Protein 6K3D (pdb70)

Solvent-accessible surface area: 15824 Å² total; per-residue (Å²): 58,46,35,22,60,77,17,108,122,9,90,95,1,41,0,29,72,72,0,1,60,2,117,65,50,79,25,0,0,0,23,4,109,102,52,43,132,4,81,7,37,0,52,1,108,20,136,30,53,1,0,2,2,2,0,12,2,56,10,62,40,93,14,0,0,0,8,40,48,36,10,66,61,43,84,58,36,109,1,58,15,66,0,80,7,29,2,4,0,0,0,2,0,0,0,3,64,34,53,0,0,77,5,6,4,78,15,1,24,4,3,0,1,3,43,40,96,58,9,66,39,49,10,139,37,24,86,10,4,0,0,0,13,0,7,2,28,54,27,101,87,53,56,55,39,35,79,35,70,96,89,33,55,5,25,4,1,43,2,55,26,15,13,0,28,59,54,95,118,2,62,0,155,12,41,4,13,2,10,5,0,9,0,0,1,0,1,1,9,0,7,0,26,0,6,0,19,71,113,148,42,119,51,18,64,0,67,0,0,1,1,0,7,0,10,2,51,162,24,30,117,10,154,16,6,11,1,0,2,2,9,2,0,2,0,4,2,100,3,39,107,27,46,17,24,0,36,0,22,84,17,82,35,30,60,81,18,94,97,132,34,85,12,17,34,86,28,61,4,1,28,0,63,7,145,30,183,26,110,72,6,114,4,149,77,18,110,36,78,25,68,151,58,40,183,46,104,94,91,58,133,0,20,0,24,34,58,58,121,38,6,1,0,58,50,56,93,10,53,72,111,64,42,86,88,89,22,11,56,3,82,20,27,0,27,0,42,0,25,1,53,162,68,0,9,9,0,4,0,0,2,1,7,8,37,0,35,2,42,42,13,80,104,26,24,183,40,0,55,115,50,28,72,41,131,108,20,50,13,8,8,3,52,4,8,2,1,0,0,7,0,1,7,17,0,14,0,44,0,3,0,57,2,37,73,176,18,168,56,26,9,0,0,0,0,0,1,1,0,0,0,3,22,32,4,0,2,0,0,0,1,0,104

Nearest PDB structures (foldseek):
  6k3d-assembly1_A  TM=1.002E+00  e=8.160E-89  Pyrobaculum aerophilum str. IM2
  3aw5-assembly1_A  TM=1.002E+00  e=5.061E-84  Pyrobaculum aerophilum str. IM2
  8p4g-assembly1_A  TM=9.966E-01  e=1.471E-82  Pyrobaculum aerophilum str. IM2
  8p4g-assembly1_B  TM=9.942E-01  e=6.631E-81  Pyrobaculum aerophilum str. IM2
  5b7m-assembly3_C  TM=8.479E-01  e=6.848E-34  Escherichia coli K-12

Radius of gyration: 20.17 Å; Cα contacts (8 Å, |Δi|>4): 1245; chains: 1; bounding box: 46×54×49 Å

InterPro domains:
  IPR002355 Multicopper oxidase, copper-binding site [PS00080] (459-470)
  IPR008972 Cupredoxin [G3DSA:2.60.40.420] (30-154)
  IPR008972 Cupredoxin [G3DSA:2.60.40.420] (155-332)
  IPR008972 Cupredoxin [G3DSA:2.60.40.420] (333-477)
  IPR008972 Cupredoxin [SSF49503] (55-157)
  IPR008972 Cupredoxin [SSF49503] (160-280)
  IPR008972 Cupredoxin [SSF49503] (325-476)
  IPR011706 Multicopper oxidase, C-terminal [PF07731] (340-476)
  IPR011707 Multicopper oxidase-like, N-terminal [PF07732] (62-156)
  IPR045087 Multicopper oxidase [PTHR48267] (88-474)

Organism: Pyrobaculum aerophilum (strain ATCC 51768 / DSM 7523 / JCM 9630 / CIP 104966 / NBRC 100827 / IM2) (NCBI:txid178306)

Sequence (433 aa):
APVPPLIKEATYIEATASGYMAEGVLNPTIILRRGQRVDMTLKNKLTEPTIVHWHGFDVNWHNDAHPSFAITPGESYNYSFDVVNRAGTYLYHPHPHGLTAKQFYMGQLGLVIVEDSGSDLGFKYGVNDLPLVISDRRFIGGAPVYNPTPMEMIAGFLGNAVLVNGVKDAVFKLSGGSYRLRLVNGSNARLYMLSIVKKNGDVVPMRLIAVDQGFLARPIEVRALFLAPAERAEVVVELGEGVYLLKNTPIDPMHLEMGALPEGSEYTIATFLVEGKGEAVPVEALSDPPPEPPKPTRTRRFALSLSGMQWTINGMFWNASNPLFEHVSVEGVELWEIVNDKASMPHPMHLHGFPMWIIERKDSPRQVAELAVDNRGRLPTDLGLKDTVLIWPGETVKIVVNFDAKKRGQLFPFHCHNLEHEDGGMMINIAVK

Structure (mmCIF, N/CA/C/O backbone):
data_6K3D
#
_entry.id   6K3D
#
_cell.length_a   102.948
_cell.length_b   102.948
_cell.length_c   118.700
_cell.angle_alpha   90.000
_cell.angle_beta   90.000
_cell.angle_gamma   90.000
#
_symmetry.space_group_name_H-M   'I 41'
#
loop_
_entity.id
_entity.type
_entity.pdbx_description
1 polymer 'Multicopper oxidase'
2 non-polymer 'COPPER (II) ION'
3 non-polymer 'CU-O-CU LINKAGE'
4 water water
#
loop_
_atom_site.group_PDB
_atom_site.id
_atom_site.type_symbol
_atom_site.label_atom_id
_atom_site.label_alt_id
_atom_site.label_comp_id
_atom_site.label_asym_id
_atom_site.label_entity_id
_atom_site.label_seq_id
_atom_site.pdbx_PDB_ins_code
_atom_site.Cartn_x
_atom_site.Cartn_y
_atom_site.Cartn_z
_atom_site.occupancy
_atom_site.B_iso_or_equiv
_atom_site.auth_seq_id
_atom_site.auth_comp_id
_atom_site.auth_asym_id
_atom_site.auth_atom_id
_atom_site.pdbx_PDB_model_num
ATOM 1 N N . ALA A 1 11 ? 21.159 21.488 23.379 1.00 58.66 40 ALA A N 1
ATOM 2 C CA . ALA A 1 11 ? 21.591 20.106 23.119 1.00 61.79 40 ALA A CA 1
ATOM 3 C C . ALA A 1 11 ? 22.551 19.551 24.190 1.00 54.33 40 ALA A C 1
ATOM 4 O O . ALA A 1 11 ? 23.736 19.338 23.910 1.00 53.98 40 ALA A O 1
ATOM 6 N N . PRO A 1 12 ? 22.032 19.288 25.412 1.00 49.66 41 PRO A N 1
ATOM 7 C CA . PRO A 1 12 ? 22.898 18.915 26.541 1.00 51.10 41 PRO A CA 1
ATOM 8 C C . PRO A 1 12 ? 23.301 17.446 26.499 1.00 46.85 41 PRO A C 1
ATOM 9 O O . PRO A 1 12 ? 22.467 16.547 26.649 1.00 48.22 41 PRO A O 1
ATOM 13 N N . VAL A 1 13 ? 24.590 17.200 26.283 1.00 45.59 42 VAL A N 1
ATOM 14 C CA . VAL A 1 13 ? 25.138 15.844 26.266 1.00 41.93 42 VAL A CA 1
ATOM 15 C C . VAL A 1 13 ? 26.412 15.847 27.101 1.00 41.51 42 VAL A C 1
ATOM 16 O O . VAL A 1 13 ? 26.967 16.917 27.403 1.00 40.57 42 VAL A O 1
ATOM 20 N N . PRO A 1 14 ? 26.890 14.672 27.514 1.00 38.50 43 PRO A N 1
ATOM 21 C CA . PRO A 1 14 ? 28.109 14.634 28.315 1.00 40.17 43 PRO A CA 1
ATOM 22 C C . PRO A 1 14 ? 29.284 15.173 27.541 1.00 39.48 43 PRO A C 1
ATOM 23 O O . PRO A 1 14 ? 29.354 15.053 26.300 1.00 39.49 43 PRO A O 1
ATOM 27 N N . PRO A 1 15 ? 30.251 15.782 28.222 1.00 39.60 44 PRO A N 1
ATOM 28 C CA . PRO A 1 15 ? 31.480 16.215 27.553 1.00 43.02 44 PRO A CA 1
ATOM 29 C C . PRO A 1 15 ? 32.365 15.028 27.201 1.00 44.07 44 PRO A C 1
ATOM 30 O O . PRO A 1 15 ? 32.318 13.967 27.829 1.00 40.09 44 PRO A O 1
ATOM 34 N N . LEU A 1 16 ? 33.186 15.227 26.185 1.00 43.74 45 LEU A N 1
ATOM 35 C CA . LEU A 1 16 ? 34.041 14.178 25.675 1.00 44.82 45 LEU A CA 1
ATOM 36 C C . LEU A 1 16 ? 35.490 14.245 26.088 1.00 50.12 45 LEU A C 1
ATOM 37 O O . LEU A 1 16 ? 36.072 15.317 26.190 1.00 50.98 45 LEU A O 1
ATOM 42 N N . ILE A 1 17 ? 36.056 13.082 26.370 1.00 51.01 46 ILE A N 1
ATOM 43 C CA . ILE A 1 17 ? 37.500 12.991 26.597 1.00 58.03 46 ILE A CA 1
ATOM 44 C C . ILE A 1 17 ? 38.040 11.743 25.900 1.00 66.56 46 ILE A C 1
ATOM 45 O O . ILE A 1 17 ? 37.359 10.712 25.822 1.00 55.45 46 ILE A O 1
ATOM 50 N N . LYS A 1 18 ? 39.272 11.842 25.392 1.00 72.51 47 LYS A N 1
ATOM 51 C CA . LYS A 1 18 ? 39.968 10.721 24.761 1.00 71.56 47 LYS A CA 1
ATOM 52 C C . LYS A 1 18 ? 40.931 10.059 25.741 1.00 77.59 47 LYS A C 1
ATOM 53 O O . LYS A 1 18 ? 40.854 8.849 25.989 1.00 75.41 47 LYS A O 1
ATOM 59 N N . GLU A 1 19 ? 41.665 10.899 26.405 1.00 80.52 48 GLU A N 1
ATOM 60 C CA . GLU A 1 19 ? 42.606 10.376 27.299 1.00 79.34 48 GLU A CA 1
ATOM 61 C C . GLU A 1 19 ? 42.028 10.123 28.642 1.00 71.87 48 GLU A C 1
ATOM 62 O O . GLU A 1 19 ? 42.041 10.969 29.501 1.00 71.79 48 GLU A O 1
ATOM 68 N N . ALA A 1 20 ? 41.470 8.945 28.799 1.00 66.98 49 ALA A N 1
ATOM 69 C CA . ALA A 1 20 ? 41.006 8.508 30.112 1.00 60.17 49 ALA A CA 1
ATOM 70 C C . ALA A 1 20 ? 42.205 7.839 30.761 1.00 57.30 49 ALA A C 1
ATOM 71 O O . ALA A 1 20 ? 42.463 6.651 30.571 1.00 56.31 49 ALA A O 1
ATOM 73 N N . THR A 1 21 ? 42.980 8.639 31.491 1.00 50.59 50 THR A N 1
ATOM 74 C CA . THR A 1 21 ? 44.167 8.169 32.186 1.00 47.24 50 THR A CA 1
ATOM 75 C C . THR A 1 21 ? 43.962 8.059 33.685 1.00 44.04 50 THR A C 1
ATOM 76 O O . THR A 1 21 ? 44.558 7.189 34.328 1.00 38.62 50 THR A O 1
ATOM 80 N N . TYR A 1 22 ? 43.101 8.903 34.242 1.00 42.98 51 TYR A N 1
ATOM 81 C CA . TYR A 1 22 ? 42.889 8.974 35.676 1.00 43.00 51 TYR A CA 1
ATOM 82 C C . TYR A 1 22 ? 41.438 9.368 35.894 1.00 42.69 51 TYR A C 1
ATOM 83 O O . TYR A 1 22 ? 40.961 10.333 35.289 1.00 40.75 51 TYR A O 1
ATOM 92 N N . ILE A 1 23 ? 40.762 8.594 36.722 1.00 42.62 52 ILE A N 1
ATOM 93 C CA . ILE A 1 23 ? 39.361 8.766 37.036 1.00 40.73 52 ILE A CA 1
ATOM 94 C C . ILE A 1 23 ? 39.154 8.686 38.505 1.00 37.64 52 ILE A C 1
ATOM 95 O O . ILE A 1 23 ? 39.682 7.825 39.103 1.00 39.60 52 ILE A O 1
ATOM 100 N N . GLU A 1 24 ? 38.358 9.575 39.071 1.00 40.86 53 GLU A N 1
ATOM 101 C CA . GLU A 1 24 ? 38.051 9.528 40.492 1.00 40.11 53 GLU A CA 1
ATOM 102 C C . GLU A 1 24 ? 36.589 9.156 40.676 1.00 37.36 53 GLU A C 1
ATOM 103 O O . GLU A 1 24 ? 35.710 9.773 40.076 1.00 35.26 53 GLU A O 1
ATOM 109 N N . ALA A 1 25 ? 36.339 8.155 41.509 1.00 34.66 54 ALA A N 1
ATOM 110 C CA . ALA A 1 25 ? 34.976 7.812 41.891 1.00 34.79 54 ALA A CA 1
ATOM 111 C C . ALA A 1 25 ? 34.549 8.750 43.011 1.00 36.61 54 ALA A C 1
ATOM 112 O O . ALA A 1 25 ? 35.091 8.686 44.117 1.00 36.16 54 ALA A O 1
ATOM 114 N N . THR A 1 26 ? 33.586 9.623 42.724 1.00 35.45 55 THR A N 1
ATOM 115 C CA . THR A 1 26 ? 32.987 10.506 43.713 1.00 37.57 55 THR A CA 1
ATOM 116 C C . THR A 1 26 ? 31.477 10.282 43.747 1.00 39.63 55 THR A C 1
ATOM 117 O O . THR A 1 26 ? 30.877 9.781 42.787 1.00 36.73 55 THR A O 1
ATOM 121 N N . ALA A 1 27 ? 30.875 10.650 44.885 1.00 38.59 56 ALA A N 1
ATOM 122 C CA . ALA A 1 27 ? 29.447 10.416 45.106 1.00 38.88 56 ALA A CA 1
ATOM 123 C C . ALA A 1 27 ? 28.599 10.982 43.979 1.00 37.99 56 ALA A C 1
ATOM 124 O O . ALA A 1 27 ? 27.597 10.375 43.583 1.00 38.78 56 ALA A O 1
ATOM 126 N N . SER A 1 28 ? 28.985 12.145 43.444 1.00 37.34 57 SER A N 1
ATOM 127 C CA . SER A 1 28 ? 28.244 12.783 42.364 1.00 36.07 57 SER A CA 1
ATOM 128 C C . SER A 1 28 ? 28.508 12.161 41.005 1.00 34.16 57 SER A C 1
ATOM 129 O O . SER A 1 28 ? 27.828 12.521 40.040 1.00 36.85 57 SER A O 1
ATOM 132 N N . GLY A 1 29 ? 29.487 11.267 40.890 1.00 33.57 58 GLY A N 1
ATOM 133 C CA . GLY A 1 29 ? 29.855 10.785 39.577 1.00 33.14 58 GLY A CA 1
ATOM 134 C C . GLY A 1 29 ? 31.350 10.631 39.401 1.00 34.23 58 GLY A C 1
ATOM 135 O O . GLY A 1 29 ? 32.124 10.870 40.335 1.00 33.08 58 GLY A O 1
ATOM 136 N N . TYR A 1 30 ? 31.762 10.206 38.206 1.00 34.27 59 TYR A N 1
ATOM 137 C CA . TYR A 1 30 ? 33.175 10.043 37.903 1.00 32.95 59 TYR A CA 1
ATOM 138 C C . TYR A 1 30 ? 33.757 11.382 37.480 1.00 34.54 59 TYR A C 1
ATOM 139 O O . TYR A 1 30 ? 33.204 12.053 36.606 1.00 35.91 59 TYR A O 1
ATOM 148 N N . MET A 1 31 ? 34.879 11.752 38.093 1.00 37.37 60 MET A N 1
ATOM 149 C CA . MET A 1 31 ? 35.606 12.979 37.783 1.00 41.22 60 MET A CA 1
ATOM 150 C C . MET A 1 31 ? 36.862 12.628 36.996 1.00 36.59 60 MET A C 1
ATOM 151 O O . MET A 1 31 ? 37.723 11.902 37.497 1.00 40.29 60 MET A O 1
ATOM 156 N N . ALA A 1 32 ? 36.964 13.140 35.773 1.00 42.66 61 ALA A N 1
ATOM 157 C CA . ALA A 1 32 ? 38.149 12.949 34.940 1.00 48.70 61 ALA A CA 1
ATOM 158 C C . ALA A 1 32 ? 38.446 14.262 34.241 1.00 53.15 61 ALA A C 1
ATOM 159 O O . ALA A 1 32 ? 37.596 14.778 33.507 1.00 50.55 61 ALA A O 1
ATOM 161 N N . GLU A 1 33 ? 39.645 14.797 34.477 1.00 55.21 62 GLU A N 1
ATOM 162 C CA . GLU A 1 33 ? 40.070 16.067 33.891 1.00 57.30 62 GLU A CA 1
ATOM 163 C C . GLU A 1 33 ? 39.057 17.171 34.171 1.00 52.28 62 GLU A C 1
ATOM 164 O O . GLU A 1 33 ? 38.668 17.931 33.283 1.00 54.57 62 GLU A O 1
ATOM 170 N N . GLY A 1 34 ? 38.606 17.237 35.419 1.00 53.16 63 GLY A N 1
ATOM 171 C CA . GLY A 1 34 ? 37.738 18.306 35.860 1.00 49.04 63 GLY A CA 1
ATOM 172 C C . GLY A 1 34 ? 36.293 18.237 35.412 1.00 54.24 63 GLY A C 1
ATOM 173 O O . GLY A 1 34 ? 35.523 19.149 35.752 1.00 53.55 63 GLY A O 1
ATOM 174 N N . VAL A 1 35 ? 35.882 17.199 34.667 1.00 51.38 64 VAL A N 1
ATOM 175 C CA . VAL A 1 35 ? 34.495 17.092 34.221 1.00 48.63 64 VAL A CA 1
ATOM 176 C C . VAL A 1 35 ? 33.869 15.817 34.772 1.00 41.63 64 VAL A C 1
ATOM 177 O O . VAL A 1 35 ? 34.543 14.814 35.039 1.00 40.00 64 VAL A O 1
ATOM 181 N N . LEU A 1 36 ? 32.553 15.870 34.918 1.00 39.85 65 LEU A N 1
ATOM 182 C CA . LEU A 1 36 ? 31.777 14.834 35.579 1.00 40.88 65 LEU A CA 1
ATOM 183 C C . LEU A 1 36 ? 31.186 13.884 34.543 1.00 35.08 65 LEU A C 1
ATOM 184 O O . LEU A 1 36 ? 30.548 14.323 33.578 1.00 33.44 65 LEU A O 1
ATOM 189 N N . ASN A 1 37 ? 31.389 12.586 34.761 1.00 35.56 66 ASN A N 1
ATOM 190 C CA . ASN A 1 37 ? 30.870 11.535 33.892 1.00 32.61 66 ASN A CA 1
ATOM 191 C C . ASN A 1 37 ? 31.081 11.816 32.401 1.00 28.41 66 ASN A C 1
ATOM 192 O O . ASN A 1 37 ? 30.141 11.722 31.607 1.00 29.78 66 ASN A O 1
ATOM 197 N N . PRO A 1 38 ? 32.303 12.141 31.988 1.00 29.09 67 PRO A N 1
ATOM 198 C CA . PRO A 1 38 ? 32.547 12.396 30.566 1.00 31.46 67 PRO A CA 1
ATOM 199 C C . PRO A 1 38 ? 32.372 11.134 29.733 1.00 28.36 67 PRO A C 1
ATOM 200 O O . PRO A 1 38 ? 32.555 10.012 30.213 1.00 30.80 67 PRO A O 1
ATOM 204 N N . THR A 1 39 ? 32.029 11.333 28.468 1.00 30.48 68 THR A N 1
ATOM 205 C CA . THR A 1 39 ? 32.011 10.237 27.511 1.00 30.02 68 THR A CA 1
ATOM 206 C C . THR A 1 39 ? 33.446 9.929 27.095 1.00 35.96 68 THR A C 1
ATOM 207 O O . THR A 1 39 ? 34.129 10.792 26.528 1.00 36.49 68 THR A O 1
ATOM 211 N N . ILE A 1 40 ? 33.909 8.724 27.421 1.00 30.75 69 ILE A N 1
ATOM 212 C CA . ILE A 1 40 ? 35.230 8.247 27.015 1.00 33.86 69 ILE A CA 1
ATOM 213 C C . ILE A 1 40 ? 35.117 7.676 25.608 1.00 33.19 69 ILE A C 1
ATOM 214 O O . ILE A 1 40 ? 34.395 6.700 25.386 1.00 34.11 69 ILE A O 1
ATOM 219 N N . ILE A 1 41 ? 35.804 8.275 24.657 1.00 34.18 70 ILE A N 1
ATOM 220 C CA . ILE A 1 41 ? 35.759 7.819 23.292 1.00 32.59 70 ILE A CA 1
ATOM 221 C C . ILE A 1 41 ? 37.061 7.088 22.962 1.00 34.40 70 ILE A C 1
ATOM 222 O O . ILE A 1 41 ? 38.089 7.630 23.103 1.00 35.27 70 ILE A O 1
ATOM 227 N N . LEU A 1 42 ? 36.970 5.859 22.496 1.00 33.07 71 LEU A N 1
ATOM 228 C CA . LEU A 1 42 ? 38.138 5.033 22.244 1.00 29.35 71 LEU A CA 1
ATOM 229 C C . LEU A 1 42 ? 38.125 4.556 20.803 1.00 32.18 71 LEU A C 1
ATOM 230 O O . LEU A 1 42 ? 37.101 4.576 20.126 1.00 31.33 71 LEU A O 1
ATOM 235 N N . ARG A 1 43 ? 39.283 4.111 20.339 1.00 33.34 72 ARG A N 1
ATOM 236 C CA . ARG A 1 43 ? 39.412 3.542 19.012 1.00 33.28 72 ARG A CA 1
ATOM 237 C C . ARG A 1 43 ? 39.551 2.031 19.135 1.00 33.46 72 ARG A C 1
ATOM 238 O O . ARG A 1 43 ? 40.346 1.554 19.948 1.00 33.39 72 ARG A O 1
ATOM 246 N N . ARG A 1 44 ? 38.756 1.285 18.360 1.00 31.05 73 ARG A N 1
ATOM 247 C CA . ARG A 1 44 ? 38.926 -0.161 18.298 1.00 33.06 73 ARG A CA 1
ATOM 248 C C . ARG A 1 44 ? 40.397 -0.500 18.084 1.00 37.25 73 ARG A C 1
ATOM 249 O O . ARG A 1 44 ? 41.050 0.055 17.197 1.00 34.59 73 ARG A O 1
ATOM 257 N N . GLY A 1 45 ? 40.928 -1.384 18.928 1.00 35.12 74 GLY A N 1
ATOM 258 C CA . GLY A 1 45 ? 42.310 -1.787 18.841 1.00 33.55 74 GLY A CA 1
ATOM 259 C C . GLY A 1 45 ? 43.270 -1.006 19.711 1.00 34.75 74 GLY A C 1
ATOM 260 O O . GLY A 1 45 ? 44.409 -1.445 19.877 1.00 36.74 74 GLY A O 1
ATOM 261 N N . GLN A 1 46 ? 42.859 0.126 20.286 1.00 32.52 75 GLN A N 1
ATOM 262 C CA . GLN A 1 46 ? 43.810 0.926 21.050 1.00 32.66 75 GLN A CA 1
ATOM 263 C C . GLN A 1 46 ? 44.053 0.332 22.439 1.00 38.63 75 GLN A C 1
ATOM 264 O O . GLN A 1 46 ? 43.296 -0.509 22.937 1.00 33.86 75 GLN A O 1
ATOM 270 N N . ARG A 1 47 ? 45.129 0.797 23.073 1.00 34.26 76 ARG A N 1
ATOM 271 C CA . ARG A 1 47 ? 45.457 0.414 24.436 1.00 38.13 76 ARG A CA 1
ATOM 272 C C . ARG A 1 47 ? 44.832 1.415 25.399 1.00 40.64 76 ARG A C 1
ATOM 273 O O . ARG A 1 47 ? 44.928 2.627 25.188 1.00 40.10 76 ARG A O 1
ATOM 281 N N . VAL A 1 48 ? 44.178 0.907 26.441 1.00 37.68 77 VAL A N 1
ATOM 282 C CA . VAL A 1 48 ? 43.641 1.729 27.519 1.00 36.98 77 VAL A CA 1
ATOM 283 C C . VAL A 1 48 ? 44.524 1.515 28.738 1.00 37.86 77 VAL A C 1
ATOM 284 O O . VAL A 1 48 ? 44.732 0.375 29.163 1.00 34.86 77 VAL A O 1
ATOM 288 N N . ASP A 1 49 ? 45.061 2.598 29.289 1.00 36.70 78 ASP A N 1
ATOM 289 C CA . ASP A 1 49 ? 45.743 2.563 30.578 1.00 38.21 78 ASP A CA 1
ATOM 290 C C . ASP A 1 49 ? 45.062 3.581 31.471 1.00 43.11 78 ASP A C 1
ATOM 291 O O . ASP A 1 49 ? 45.094 4.784 31.184 1.00 42.70 78 ASP A O 1
ATOM 296 N N . MET A 1 50 ? 44.441 3.108 32.543 1.00 38.76 79 MET A N 1
ATOM 297 C CA . MET A 1 50 ? 43.626 4.016 33.328 1.00 39.20 79 MET A CA 1
ATOM 298 C C . MET A 1 50 ? 43.642 3.605 34.785 1.00 38.64 79 MET A C 1
ATOM 299 O O . MET A 1 50 ? 43.424 2.433 35.106 1.00 37.79 79 MET A O 1
ATOM 304 N N . THR A 1 51 ? 43.888 4.584 35.652 1.00 39.01 80 THR A N 1
ATOM 305 C CA . THR A 1 51 ? 43.899 4.390 37.095 1.00 38.72 80 THR A CA 1
ATOM 306 C C . THR A 1 51 ? 42.610 4.948 37.686 1.00 37.35 80 THR A C 1
ATOM 307 O O . THR A 1 51 ? 42.212 6.078 37.378 1.00 37.43 80 THR A O 1
ATOM 311 N N . LEU A 1 52 ? 41.948 4.131 38.498 1.00 38.30 81 LEU A N 1
ATOM 312 C CA . LEU A 1 52 ? 40.759 4.524 39.237 1.00 37.88 81 LEU A CA 1
ATOM 313 C C . LEU A 1 52 ? 41.157 4.841 40.671 1.00 36.89 81 LEU A C 1
ATOM 314 O O . LEU A 1 52 ? 41.800 4.022 41.333 1.00 36.67 81 LEU A O 1
ATOM 319 N N . LYS A 1 53 ? 40.764 6.013 41.152 1.00 39.77 82 LYS A N 1
ATOM 320 C CA . LYS A 1 53 ? 40.983 6.397 42.540 1.00 41.27 82 LYS A CA 1
ATOM 321 C C . LYS A 1 53 ? 39.643 6.474 43.262 1.00 33.77 82 LYS A C 1
ATOM 322 O O . LYS A 1 53 ? 38.736 7.185 42.819 1.00 40.29 82 LYS A O 1
ATOM 328 N N . ASN A 1 54 ? 39.524 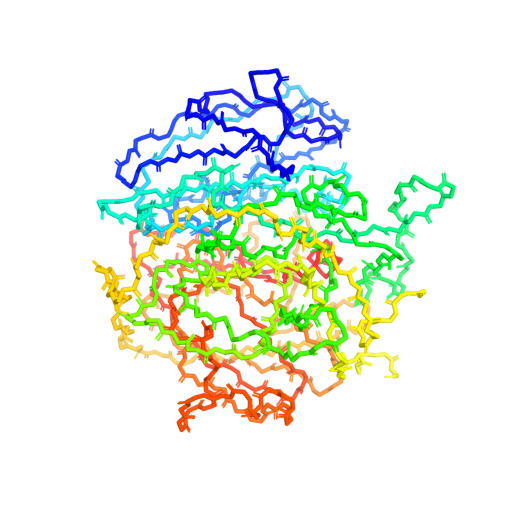5.745 44.369 1.00 38.83 83 ASN A N 1
ATOM 329 C CA . ASN A 1 54 ? 38.291 5.719 45.152 1.00 37.46 83 ASN A CA 1
ATOM 330 C C . ASN A 1 54 ? 38.251 6.921 46.100 1.00 38.97 83 ASN A C 1
ATOM 331 O O . ASN A 1 54 ? 38.956 6.941 47.113 1.00 40.87 83 ASN A O 1
ATOM 336 N N . LYS A 1 55 ? 37.414 7.915 45.772 1.00 37.39 84 LYS A N 1
ATOM 337 C CA . LYS A 1 55 ? 37.161 9.083 46.613 1.00 39.89 84 LYS A CA 1
ATOM 338 C C . LYS A 1 55 ? 35.809 9.013 47.326 1.00 42.53 84 LYS A C 1
ATOM 339 O O . LYS A 1 55 ? 35.238 10.055 47.665 1.00 42.25 84 LYS A O 1
ATOM 345 N N . LEU A 1 56 ? 35.279 7.812 47.550 1.00 41.51 85 LEU A N 1
ATOM 346 C CA . LEU A 1 56 ? 34.019 7.626 48.251 1.00 41.25 85 LEU A CA 1
ATOM 347 C C . LEU A 1 56 ? 34.293 7.335 49.722 1.00 42.16 85 LEU A C 1
ATOM 348 O O . LEU A 1 56 ? 35.440 7.354 50.177 1.00 42.46 85 LEU A O 1
ATOM 353 N N . THR A 1 57 ? 33.237 7.024 50.471 1.00 39.89 86 THR A N 1
ATOM 354 C CA . THR A 1 57 ? 33.346 6.516 51.833 1.00 38.77 86 THR A CA 1
ATOM 355 C C . THR A 1 57 ? 33.094 5.010 51.926 1.00 44.70 86 THR A C 1
ATOM 356 O O . THR A 1 57 ? 32.885 4.487 53.027 1.00 46.12 86 THR A O 1
ATOM 360 N N . GLU A 1 58 ? 33.115 4.302 50.803 1.00 40.14 87 GLU A N 1
ATOM 361 C CA . GLU A 1 58 ? 32.795 2.884 50.771 1.00 42.22 87 GLU A CA 1
ATOM 362 C C . GLU A 1 58 ? 33.549 2.254 49.607 1.00 37.94 87 GLU A C 1
ATOM 363 O O . GLU A 1 58 ? 34.059 2.970 48.739 1.00 36.84 87 GLU A O 1
ATOM 369 N N . PRO A 1 59 ? 33.675 0.926 49.579 1.00 37.27 88 PRO A N 1
ATOM 370 C CA . PRO A 1 59 ? 34.391 0.282 48.465 1.00 37.02 88 PRO A CA 1
ATOM 371 C C . PRO A 1 59 ? 33.693 0.491 47.126 1.00 38.08 88 PRO A C 1
ATOM 372 O O . PRO A 1 59 ? 32.483 0.713 47.053 1.00 36.16 88 PRO A O 1
ATOM 376 N N . THR A 1 60 ? 34.476 0.406 46.050 1.00 34.68 89 THR A N 1
ATOM 377 C CA . THR A 1 60 ? 33.906 0.466 44.709 1.00 32.69 89 THR A CA 1
ATOM 378 C C . THR A 1 60 ? 34.881 -0.144 43.715 1.00 33.03 89 THR A C 1
ATOM 379 O O . THR A 1 60 ? 36.007 -0.510 44.059 1.00 34.39 89 THR A O 1
ATOM 383 N N . ILE A 1 61 ? 34.418 -0.252 42.468 1.00 32.44 90 ILE A N 1
ATOM 384 C CA . ILE A 1 61 ? 35.221 -0.757 41.356 1.00 29.29 90 ILE A CA 1
ATOM 385 C C . ILE A 1 61 ? 34.492 -0.329 40.096 1.00 30.15 90 ILE A C 1
ATOM 386 O O . ILE A 1 61 ? 33.260 -0.203 40.091 1.00 30.32 90 ILE A O 1
ATOM 391 N N . VAL A 1 62 ? 35.245 -0.059 39.038 1.00 31.67 91 VAL A N 1
ATOM 392 C CA . VAL A 1 62 ? 34.624 0.270 37.760 1.00 29.14 91 VAL A CA 1
ATOM 393 C C . VAL A 1 62 ? 34.482 -1.009 36.952 1.00 28.58 91 VAL A C 1
ATOM 394 O O . VAL A 1 62 ? 35.379 -1.867 36.921 1.00 26.72 91 VAL A O 1
ATOM 398 N N . HIS A 1 63 ? 33.330 -1.136 36.316 1.00 28.49 92 HIS A N 1
ATOM 399 C CA . HIS A 1 63 ? 33.072 -2.150 35.319 1.00 24.91 92 HIS A CA 1
ATOM 400 C C . HIS A 1 63 ? 32.959 -1.487 33.951 1.00 27.17 92 HIS A C 1
ATOM 401 O O . HIS A 1 63 ? 32.237 -0.494 33.786 1.00 25.14 92 HIS A O 1
ATOM 408 N N . TRP A 1 64 ? 33.669 -2.039 32.975 1.00 24.81 93 TRP A N 1
ATOM 409 C CA . TRP A 1 64 ? 33.584 -1.587 31.587 1.00 27.52 93 TRP A CA 1
ATOM 410 C C . TRP A 1 64 ? 32.490 -2.414 30.937 1.00 25.08 93 TRP A C 1
ATOM 411 O O . TRP A 1 64 ? 32.732 -3.529 30.468 1.00 23.09 93 TRP A O 1
ATOM 422 N N . HIS A 1 65 ? 31.266 -1.891 30.944 1.00 25.77 94 HIS A N 1
ATOM 423 C CA . HIS A 1 65 ? 30.117 -2.721 30.621 1.00 25.01 94 HIS A CA 1
ATOM 424 C C . HIS A 1 65 ? 30.160 -3.107 29.145 1.00 27.76 94 HIS A C 1
ATOM 425 O O . HIS A 1 65 ? 30.110 -2.239 28.262 1.00 27.07 94 HIS A O 1
ATOM 432 N N . GLY A 1 66 ? 30.215 -4.418 28.896 1.00 24.32 95 GLY A N 1
ATOM 433 C CA . GLY A 1 66 ? 30.193 -4.982 27.566 1.00 25.40 95 GLY A CA 1
ATOM 434 C C . GLY A 1 66 ? 31.562 -5.212 26.962 1.00 26.33 95 GLY A C 1
ATOM 435 O O . GLY A 1 66 ? 31.652 -5.775 25.856 1.00 26.57 95 GLY A O 1
ATOM 436 N N . PHE A 1 67 ? 32.629 -4.823 27.660 1.00 27.53 96 PHE A N 1
ATOM 437 C CA . PHE A 1 67 ? 33.969 -4.947 27.113 1.00 26.40 96 PHE A CA 1
ATOM 438 C C . PHE A 1 67 ? 34.486 -6.367 27.238 1.00 28.41 96 PHE A C 1
ATOM 439 O O . PHE A 1 67 ? 34.329 -7.015 28.277 1.00 27.31 96 PHE A O 1
ATOM 447 N N . ASP A 1 68 ? 35.126 -6.833 26.167 1.00 24.40 97 ASP A N 1
ATOM 448 C CA . ASP A 1 68 ? 35.859 -8.098 26.138 1.00 27.46 97 ASP A CA 1
ATOM 449 C C . ASP A 1 68 ? 37.249 -7.875 26.731 1.00 29.97 97 ASP A C 1
ATOM 450 O O . ASP A 1 68 ? 38.180 -7.445 26.036 1.00 31.29 97 ASP A O 1
ATOM 455 N N . VAL A 1 69 ? 37.391 -8.154 28.029 1.00 27.93 98 VAL A N 1
ATOM 456 C CA . VAL A 1 69 ? 38.640 -8.009 28.762 1.00 25.86 98 VAL A CA 1
ATOM 457 C C . VAL A 1 69 ? 38.743 -9.177 29.734 1.00 31.84 98 VAL A C 1
ATOM 458 O O . VAL A 1 69 ? 37.789 -9.930 29.936 1.00 29.67 98 VAL A O 1
ATOM 462 N N . ASN A 1 70 ? 39.906 -9.313 30.361 1.00 31.71 99 ASN A N 1
ATOM 463 C CA . ASN A 1 70 ? 40.006 -10.361 31.363 1.00 28.87 99 ASN A CA 1
ATOM 464 C C . ASN A 1 70 ? 39.380 -9.883 32.673 1.00 30.68 99 ASN A C 1
ATOM 465 O O . ASN A 1 70 ? 38.993 -8.716 32.822 1.00 30.23 99 ASN A O 1
ATOM 470 N N . TRP A 1 71 ? 39.263 -10.801 33.632 1.00 28.36 100 TRP A N 1
ATOM 471 C CA . TRP A 1 71 ? 38.477 -10.471 34.813 1.00 31.42 100 TRP A CA 1
ATOM 472 C C . TRP A 1 71 ? 39.198 -9.497 35.727 1.00 32.80 100 TRP A C 1
ATOM 473 O O . TRP A 1 71 ? 38.544 -8.856 36.558 1.00 31.57 100 TRP A O 1
ATOM 484 N N . HIS A 1 72 ? 40.513 -9.319 35.553 1.00 31.06 101 HIS A N 1
ATOM 485 C CA . HIS A 1 72 ? 41.193 -8.256 36.279 1.00 33.73 101 HIS A CA 1
ATOM 486 C C . HIS A 1 72 ? 40.796 -6.875 35.765 1.00 29.50 101 HIS A C 1
ATOM 487 O O . HIS A 1 72 ? 40.762 -5.926 36.547 1.00 30.59 101 HIS A O 1
ATOM 494 N N . ASN A 1 73 ? 40.497 -6.740 34.473 1.00 27.30 102 ASN A N 1
ATOM 495 C CA . ASN A 1 73 ? 40.101 -5.461 33.885 1.00 28.55 102 ASN A CA 1
ATOM 496 C C . ASN A 1 73 ? 38.584 -5.308 33.723 1.00 28.17 102 ASN A C 1
ATOM 497 O O . ASN A 1 73 ? 38.120 -4.232 33.320 1.00 30.29 102 ASN A O 1
ATOM 502 N N . ASP A 1 74 ? 37.834 -6.322 34.022 1.00 27.02 103 ASP A N 1
ATOM 503 C CA . ASP A 1 74 ? 36.383 -6.266 33.908 1.00 28.70 103 ASP A CA 1
ATOM 504 C C . ASP A 1 74 ? 35.739 -5.108 34.710 1.00 24.91 103 ASP A C 1
ATOM 505 O O . ASP A 1 74 ? 34.949 -4.415 34.148 1.00 26.80 103 ASP A O 1
ATOM 510 N N . ALA A 1 75 ? 36.143 -4.823 35.939 1.00 25.26 104 ALA A N 1
ATOM 511 C CA . ALA A 1 75 ? 36.753 -5.687 36.940 1.00 28.23 104 ALA A CA 1
ATOM 512 C C . ALA A 1 75 ? 35.830 -6.487 37.826 1.00 30.19 104 ALA A C 1
ATOM 513 O O . ALA A 1 75 ? 34.886 -5.976 38.300 1.00 28.80 104 ALA A O 1
ATOM 515 N N . HIS A 1 76 ? 36.172 -7.738 38.074 1.00 28.08 105 HIS A N 1
ATOM 516 C CA . HIS A 1 76 ? 35.312 -8.575 38.904 1.00 29.72 105 HIS A CA 1
ATOM 517 C C . HIS A 1 76 ? 35.016 -7.884 40.237 1.00 29.11 105 HIS A C 1
ATOM 518 O O . HIS A 1 76 ? 35.892 -7.199 40.793 1.00 30.10 105 HIS A O 1
ATOM 525 N N . PRO A 1 77 ? 33.803 -8.040 40.781 1.00 31.40 106 PRO A N 1
ATOM 526 C CA . PRO A 1 77 ? 33.464 -7.338 42.031 1.00 29.91 106 PRO A CA 1
ATOM 527 C C . PRO A 1 77 ? 34.385 -7.674 43.183 1.00 29.87 106 PRO A C 1
ATOM 528 O O . PRO A 1 77 ? 34.567 -6.835 44.074 1.00 31.33 106 PRO A O 1
ATOM 532 N N . SER A 1 78 ? 34.966 -8.876 43.196 1.00 30.76 107 SER A N 1
ATOM 533 C CA . SER A 1 78 ? 35.916 -9.254 44.242 1.00 32.25 107 SER A CA 1
ATOM 534 C C . SER A 1 78 ? 37.152 -8.360 44.271 1.00 34.85 107 SER A C 1
ATOM 535 O O . SER A 1 78 ? 37.875 -8.360 45.276 1.00 36.38 107 SER A O 1
ATOM 538 N N . PHE A 1 79 ? 37.405 -7.584 43.220 1.00 33.50 108 PHE A N 1
ATOM 539 C CA . PHE A 1 79 ? 38.576 -6.715 43.187 1.00 34.68 108 PHE A CA 1
ATOM 540 C C . PHE A 1 79 ? 38.291 -5.306 43.700 1.00 37.37 108 PHE A C 1
ATOM 541 O O . PHE A 1 79 ? 39.161 -4.435 43.576 1.00 33.32 108 PHE A O 1
ATOM 549 N N . ALA A 1 80 ? 37.117 -5.070 44.294 1.00 32.14 109 ALA A N 1
ATOM 550 C CA . ALA A 1 80 ? 36.759 -3.734 44.762 1.00 33.66 109 ALA A CA 1
ATOM 551 C C . ALA A 1 80 ? 37.813 -3.176 45.716 1.00 34.52 109 ALA A C 1
ATOM 552 O O . ALA A 1 80 ? 38.412 -3.916 46.503 1.00 32.77 109 ALA A O 1
ATOM 554 N N . ILE A 1 81 ? 38.037 -1.858 45.622 1.00 33.24 110 ILE A N 1
ATOM 555 C CA . ILE A 1 81 ? 39.053 -1.139 46.387 1.00 40.04 110 ILE A CA 1
ATOM 556 C C . ILE A 1 81 ? 38.379 -0.265 47.443 1.00 40.54 110 ILE A C 1
ATOM 557 O O . ILE A 1 81 ? 37.290 0.285 47.226 1.00 37.48 110 ILE A O 1
ATOM 562 N N . THR A 1 82 ? 39.044 -0.132 48.594 1.00 44.08 111 THR A N 1
ATOM 563 C CA . THR A 1 82 ? 38.546 0.669 49.710 1.00 42.91 111 THR A CA 1
ATOM 564 C C . THR A 1 82 ? 38.834 2.147 49.466 1.00 44.27 111 THR A C 1
ATOM 565 O O . THR A 1 82 ? 39.596 2.508 48.561 1.00 42.80 111 THR A O 1
ATOM 569 N N . PRO A 1 83 ? 38.212 3.046 50.241 1.00 45.06 112 PRO A N 1
ATOM 570 C CA . PRO A 1 83 ? 38.415 4.480 49.994 1.00 42.62 112 PRO A CA 1
ATOM 571 C C . PRO A 1 83 ? 39.885 4.864 50.114 1.00 43.80 112 PRO A C 1
ATOM 572 O O . PRO A 1 83 ? 40.612 4.359 50.972 1.00 45.59 112 PRO A O 1
ATOM 576 N N . GLY A 1 84 ? 40.326 5.742 49.214 1.00 44.46 113 GLY A N 1
ATOM 577 C CA . GLY A 1 84 ? 41.715 6.131 49.128 1.00 48.67 113 GLY A CA 1
ATOM 578 C C . GLY A 1 84 ? 42.590 5.234 48.272 1.00 47.94 113 GLY A C 1
ATOM 579 O O . GLY A 1 84 ? 43.608 5.705 47.751 1.00 48.11 113 GLY A O 1
ATOM 580 N N . GLU A 1 85 ? 42.231 3.961 48.108 1.00 44.94 114 GLU A N 1
ATOM 581 C CA . GLU A 1 85 ? 43.015 3.073 47.262 1.00 41.45 114 GLU A CA 1
ATOM 582 C C . GLU A 1 85 ? 42.840 3.431 45.784 1.00 38.04 114 GLU A C 1
ATOM 583 O O . GLU A 1 85 ? 41.946 4.192 45.391 1.00 40.85 114 GLU A O 1
ATOM 589 N N . SER A 1 86 ? 43.707 2.857 44.955 1.00 38.25 115 SER A N 1
ATOM 590 C CA . SER A 1 86 ? 43.614 3.010 43.509 1.00 38.90 115 SER A CA 1
ATOM 591 C C . SER A 1 86 ? 43.644 1.639 42.843 1.00 35.51 115 SER A C 1
ATOM 592 O O . SER A 1 86 ? 44.063 0.643 43.439 1.00 39.26 115 SER A O 1
ATOM 595 N N . TYR A 1 87 ? 43.194 1.602 41.588 1.00 37.50 116 TYR A N 1
ATOM 596 C CA . TYR A 1 87 ? 43.136 0.371 40.803 1.00 38.66 116 TYR A CA 1
ATOM 597 C C . TYR A 1 87 ? 43.505 0.721 39.374 1.00 35.93 116 TYR A C 1
ATOM 598 O O . TYR A 1 87 ? 42.953 1.673 38.814 1.00 35.49 116 TYR A O 1
ATOM 607 N N . ASN A 1 88 ? 44.434 -0.036 38.789 1.00 36.37 117 ASN A N 1
ATOM 608 C CA . ASN A 1 88 ? 44.923 0.236 37.442 1.00 38.15 117 ASN A CA 1
ATOM 609 C C . ASN A 1 88 ? 44.274 -0.712 36.445 1.00 34.40 117 ASN A C 1
ATOM 610 O O . ASN A 1 88 ? 44.215 -1.922 36.681 1.00 37.94 117 ASN A O 1
ATOM 615 N N . TYR A 1 89 ? 43.785 -0.153 35.345 1.00 34.18 118 TYR A N 1
ATOM 616 C CA . TYR A 1 89 ? 43.227 -0.914 34.235 1.00 34.76 118 TYR A CA 1
ATOM 617 C C . TYR A 1 89 ? 44.178 -0.798 33.062 1.00 35.72 118 TYR A C 1
ATOM 618 O O . TYR A 1 89 ? 44.613 0.307 32.738 1.00 36.08 118 TYR A O 1
ATOM 627 N N . SER A 1 90 ? 44.468 -1.916 32.405 1.00 32.65 119 SER A N 1
ATOM 628 C CA . SER A 1 90 ? 45.354 -1.887 31.243 1.00 33.65 119 SER A CA 1
ATOM 629 C C . SER A 1 90 ? 44.902 -2.968 30.276 1.00 32.14 119 SER A C 1
ATOM 630 O O . SER A 1 90 ? 45.039 -4.153 30.578 1.00 30.65 119 SER A O 1
ATOM 633 N N . PHE A 1 91 ? 44.376 -2.577 29.117 1.00 29.85 120 PHE A N 1
ATOM 634 C CA . PHE A 1 91 ? 43.847 -3.586 28.212 1.00 31.75 120 PHE A CA 1
ATOM 635 C C . PHE A 1 91 ? 43.752 -3.015 26.808 1.00 30.46 120 PHE A C 1
ATOM 636 O O . PHE A 1 91 ? 43.724 -1.799 26.608 1.00 32.07 120 PHE A O 1
ATOM 644 N N . ASP A 1 92 ? 43.713 -3.922 25.838 1.00 30.65 121 ASP A N 1
ATOM 645 C CA . ASP A 1 92 ? 43.471 -3.569 24.450 1.00 31.95 121 ASP A CA 1
ATOM 646 C C . ASP A 1 92 ? 41.981 -3.630 24.166 1.00 31.25 121 ASP A C 1
ATOM 647 O O . ASP A 1 92 ? 41.297 -4.574 24.569 1.00 30.34 121 ASP A O 1
ATOM 652 N N . VAL A 1 93 ? 41.492 -2.625 23.455 1.00 29.81 122 VAL A N 1
ATOM 653 C CA . VAL A 1 93 ? 40.082 -2.542 23.097 1.00 32.70 122 VAL A CA 1
ATOM 654 C C . VAL A 1 93 ? 39.864 -3.457 21.901 1.00 31.69 122 VAL A C 1
ATOM 655 O O . VAL A 1 93 ? 40.330 -3.170 20.799 1.00 37.26 122 VAL A O 1
ATOM 659 N N . VAL A 1 94 ? 39.172 -4.568 22.106 1.00 31.42 123 VAL A N 1
ATOM 660 C CA . VAL A 1 94 ? 38.867 -5.448 20.991 1.00 31.08 123 VAL A CA 1
ATOM 661 C C . VAL A 1 94 ? 37.370 -5.523 20.736 1.00 35.20 123 VAL A C 1
ATOM 662 O O . VAL A 1 94 ? 36.904 -6.411 20.012 1.00 32.54 123 VAL A O 1
ATOM 666 N N . ASN A 1 95 ? 36.606 -4.595 21.308 1.00 27.80 124 ASN A N 1
ATOM 667 C CA . ASN A 1 95 ? 35.179 -4.529 21.034 1.00 29.32 124 ASN A CA 1
ATOM 668 C C . ASN A 1 95 ? 34.887 -3.880 19.687 1.00 28.07 124 ASN A C 1
ATOM 669 O O . ASN A 1 95 ? 35.657 -3.048 19.193 1.00 29.49 124 ASN A O 1
ATOM 674 N N . ARG A 1 96 ? 33.766 -4.289 19.090 1.00 27.77 125 ARG A N 1
ATOM 675 C CA . ARG A 1 96 ? 33.249 -3.640 17.891 1.00 28.59 125 ARG A CA 1
ATOM 676 C C . ARG A 1 96 ? 32.840 -2.208 18.207 1.00 29.70 125 ARG A C 1
ATOM 677 O O . ARG A 1 96 ? 32.458 -1.889 19.339 1.00 27.80 125 ARG A O 1
ATOM 685 N N . ALA A 1 97 ? 32.840 -1.369 17.197 1.00 26.79 126 ALA A N 1
ATOM 686 C CA . ALA A 1 97 ? 32.400 -0.021 17.372 1.00 26.80 126 ALA A CA 1
ATOM 687 C C . ALA A 1 97 ? 30.963 -0.032 17.919 1.00 27.16 126 ALA A C 1
ATOM 688 O O . ALA A 1 97 ? 30.137 -0.717 17.419 1.00 26.83 126 ALA A O 1
ATOM 690 N N . GLY A 1 98 ? 30.713 0.781 18.930 1.00 26.29 127 GLY A N 1
ATOM 691 C CA . GLY A 1 98 ? 29.405 0.814 19.563 1.00 28.14 127 GLY A CA 1
ATOM 692 C C . GLY A 1 98 ? 29.421 1.686 20.806 1.00 29.89 127 GLY A C 1
ATOM 693 O O . GLY A 1 98 ? 30.430 2.318 21.140 1.00 26.53 127 GLY A O 1
ATOM 694 N N . THR A 1 99 ? 28.276 1.702 21.497 1.00 26.93 128 THR A N 1
ATOM 695 C CA . THR A 1 99 ? 28.087 2.518 22.699 1.00 26.74 128 THR A CA 1
ATOM 696 C C . THR A 1 99 ? 28.052 1.613 23.927 1.00 24.63 128 THR A C 1
ATOM 697 O O . THR A 1 99 ? 27.154 0.770 24.056 1.00 22.73 128 THR A O 1
ATOM 701 N N . TYR A 1 100 ? 29.013 1.794 24.828 1.00 23.06 129 TYR A N 1
ATOM 702 C CA . TYR A 1 100 ? 29.134 1.004 26.050 1.00 22.97 129 TYR A CA 1
ATOM 703 C C . TYR A 1 100 ? 29.031 1.946 27.251 1.00 27.24 129 TYR A C 1
ATOM 704 O O . TYR A 1 100 ? 28.785 3.150 27.097 1.00 27.96 129 TYR A O 1
ATOM 713 N N . LEU A 1 101 ? 29.221 1.394 28.458 1.00 24.89 130 LEU A N 1
ATOM 714 C CA . LEU A 1 101 ? 29.121 2.154 29.702 1.00 26.57 130 LEU A CA 1
ATOM 715 C C . LEU A 1 101 ? 30.315 1.859 30.591 1.00 26.66 130 LEU A C 1
ATOM 716 O O . LEU A 1 101 ? 30.931 0.793 30.505 1.00 26.49 130 LEU A O 1
ATOM 721 N N . TYR A 1 102 ? 30.599 2.792 31.504 1.00 23.14 131 TYR A N 1
ATOM 722 C CA . TYR A 1 102 ? 31.441 2.488 32.652 1.00 25.58 131 TYR A CA 1
ATOM 723 C C . TYR A 1 102 ? 30.695 2.900 33.913 1.00 26.86 131 TYR A C 1
ATOM 724 O O . TYR A 1 102 ? 30.092 3.981 33.956 1.00 27.88 131 TYR A O 1
ATOM 733 N N . HIS A 1 103 ? 30.689 2.025 34.919 1.00 25.08 132 HIS A N 1
ATOM 734 C CA . HIS A 1 103 ? 29.864 2.283 36.096 1.00 25.45 132 HIS A CA 1
ATOM 735 C C . HIS A 1 103 ? 30.346 1.394 37.234 1.00 27.99 132 HIS A C 1
ATOM 736 O O . HIS A 1 103 ? 31.189 0.504 37.026 1.00 29.37 132 HIS A O 1
ATOM 743 N N . PRO A 1 104 ? 29.834 1.607 38.452 1.00 28.89 133 PRO A N 1
ATOM 744 C CA . PRO A 1 104 ? 30.328 0.843 39.599 1.00 28.45 133 PRO A CA 1
ATOM 745 C C . PRO A 1 104 ? 29.906 -0.612 39.555 1.00 28.88 133 PRO A C 1
ATOM 746 O O . PRO A 1 104 ? 28.899 -0.991 38.943 1.00 28.56 133 PRO A O 1
ATOM 750 N N . HIS A 1 105 ? 30.678 -1.422 40.280 1.00 27.71 134 HIS A N 1
ATOM 751 C CA . HIS A 1 105 ? 30.269 -2.798 40.510 1.00 28.58 134 HIS A CA 1
ATOM 752 C C . HIS A 1 105 ? 30.597 -3.400 41.880 1.00 28.82 134 HIS A C 1
ATOM 753 O O . HIS A 1 105 ? 30.749 -4.625 41.968 1.00 30.42 134 HIS A O 1
ATOM 760 N N . PRO A 1 106 ? 30.652 -2.639 42.980 1.00 29.14 135 PRO A N 1
ATOM 761 C CA . PRO A 1 106 ? 30.817 -3.296 44.283 1.00 28.35 135 PRO A CA 1
ATOM 762 C C . PRO A 1 106 ? 29.535 -4.029 44.664 1.00 31.11 135 PRO A C 1
ATOM 763 O O . PRO A 1 106 ? 28.433 -3.499 44.504 1.00 28.71 135 PRO A O 1
ATOM 767 N N . HIS A 1 107 ? 29.675 -5.257 45.159 1.00 30.09 136 HIS A N 1
ATOM 768 C CA . HIS A 1 107 ? 28.486 -6.026 45.527 1.00 32.06 136 HIS A CA 1
ATOM 769 C C . HIS A 1 107 ? 27.693 -5.337 46.637 1.00 35.81 136 HIS A C 1
ATOM 770 O O . HIS A 1 107 ? 28.230 -5.022 47.703 1.00 32.82 136 HIS A O 1
ATOM 777 N N . GLY A 1 108 ? 26.399 -5.131 46.393 1.00 33.98 137 GLY A N 1
ATOM 778 C CA . GLY A 1 108 ? 25.519 -4.585 47.397 1.00 33.62 137 GLY A CA 1
ATOM 779 C C . GLY A 1 108 ? 25.546 -3.083 47.517 1.00 34.70 137 GLY A C 1
ATOM 780 O O . GLY A 1 108 ? 24.743 -2.530 48.272 1.00 36.15 137 GLY A O 1
ATOM 781 N N . LEU A 1 109 ? 26.442 -2.399 46.803 1.00 30.94 138 LEU A N 1
ATOM 782 C CA . LEU A 1 109 ? 26.524 -0.948 46.837 1.00 29.60 138 LEU A CA 1
ATOM 783 C C . LEU A 1 109 ? 26.380 -0.341 45.455 1.00 30.68 138 LEU A C 1
ATOM 784 O O . LEU A 1 109 ? 26.446 0.887 45.317 1.00 28.71 138 LEU A O 1
ATOM 789 N N . THR A 1 110 ? 26.172 -1.171 44.426 1.00 28.87 139 THR A N 1
ATOM 790 C CA . THR A 1 110 ? 26.198 -0.678 43.055 1.00 27.78 139 THR A CA 1
ATOM 791 C C . THR A 1 110 ? 24.998 0.209 42.759 1.00 28.51 139 THR A C 1
ATOM 792 O O . THR A 1 110 ? 25.141 1.275 42.143 1.00 27.32 139 THR A O 1
ATOM 796 N N . ALA A 1 111 ? 23.796 -0.217 43.174 1.00 28.32 140 ALA A N 1
ATOM 797 C CA . ALA A 1 111 ? 22.592 0.538 42.816 1.00 30.04 140 ALA A CA 1
ATOM 798 C C . ALA A 1 111 ? 22.671 1.971 43.331 1.00 29.10 140 ALA A C 1
ATOM 799 O O . ALA A 1 111 ? 22.364 2.924 42.603 1.00 27.92 140 ALA A O 1
ATOM 801 N N . LYS A 1 112 ? 23.077 2.140 44.591 1.00 28.14 141 LYS A N 1
ATOM 802 C CA . LYS A 1 112 ? 23.123 3.485 45.157 1.00 29.87 141 LYS A CA 1
ATOM 803 C C . LYS A 1 112 ? 24.193 4.338 44.482 1.00 30.39 141 LYS A C 1
ATOM 804 O O . LYS A 1 112 ? 23.943 5.496 44.125 1.00 29.44 141 LYS A O 1
ATOM 810 N N . GLN A 1 113 ? 25.394 3.790 44.298 1.00 30.35 142 GLN A N 1
ATOM 811 C CA . GLN A 1 113 ? 26.467 4.579 43.692 1.00 30.64 142 GLN A CA 1
ATOM 812 C C . GLN A 1 113 ? 26.125 4.966 42.260 1.00 28.80 142 GLN A C 1
ATOM 813 O O . GLN A 1 113 ? 26.401 6.091 41.824 1.00 28.04 142 GLN A O 1
ATOM 819 N N . PHE A 1 114 ? 25.552 4.019 41.514 1.00 27.30 143 PHE A N 1
ATOM 820 C CA . PHE A 1 114 ? 25.097 4.228 40.140 1.00 28.00 143 PHE A CA 1
ATOM 821 C C . PHE A 1 114 ? 24.000 5.288 40.093 1.00 29.01 143 PHE A C 1
ATOM 822 O O . PHE A 1 114 ? 24.044 6.230 39.289 1.00 29.26 143 PHE A O 1
ATOM 830 N N . TYR A 1 115 ? 23.006 5.145 40.967 1.00 30.33 144 TYR A N 1
ATOM 831 C CA . TYR A 1 115 ? 21.867 6.059 40.976 1.00 31.78 144 TYR A CA 1
ATOM 832 C C . TYR A 1 115 ? 22.285 7.449 41.433 1.00 31.00 144 TYR A C 1
ATOM 833 O O . TYR A 1 115 ? 21.776 8.457 40.923 1.00 31.07 144 TYR A O 1
ATOM 842 N N . MET A 1 116 ? 23.213 7.526 42.383 1.00 30.32 145 MET A N 1
ATOM 843 C CA . MET A 1 116 ? 23.630 8.848 42.831 1.00 33.55 145 MET A CA 1
ATOM 844 C C . MET A 1 116 ? 24.548 9.546 41.832 1.00 34.70 145 MET A C 1
ATOM 845 O O . MET A 1 116 ? 24.895 10.713 42.049 1.00 34.34 145 MET A O 1
ATOM 850 N N . GLY A 1 117 ? 24.929 8.893 40.731 1.00 34.00 146 GLY A N 1
ATOM 851 C CA . GLY A 1 117 ? 25.533 9.639 39.640 1.00 29.13 146 GLY A CA 1
ATOM 852 C C . GLY A 1 117 ? 26.708 8.991 38.937 1.00 31.67 146 GLY A C 1
ATOM 853 O O . GLY A 1 117 ? 27.154 9.510 37.904 1.00 31.53 146 GLY A O 1
ATOM 854 N N . GLN A 1 118 ? 27.227 7.873 39.471 1.00 29.22 147 GLN A N 1
ATOM 855 C CA . GLN A 1 118 ? 28.403 7.224 38.879 1.00 28.90 147 GLN A CA 1
ATOM 856 C C . GLN A 1 118 ? 27.954 6.374 37.696 1.00 28.33 147 GLN A C 1
ATOM 857 O O . GLN A 1 118 ? 27.631 5.191 37.837 1.00 28.90 147 GLN A O 1
ATOM 863 N N . LEU A 1 119 ? 27.914 6.996 36.518 1.00 27.01 148 LEU A N 1
ATOM 864 C CA . LEU A 1 119 ? 27.628 6.298 35.268 1.00 30.03 148 LEU A CA 1
ATOM 865 C C . LEU A 1 119 ? 28.097 7.172 34.118 1.00 31.33 148 LEU A C 1
ATOM 866 O O . LEU A 1 119 ? 27.695 8.334 34.024 1.00 28.45 148 LEU A O 1
ATOM 871 N N . GLY A 1 120 ? 28.917 6.611 33.224 1.00 29.00 149 GLY A N 1
ATOM 872 C CA . GLY A 1 120 ? 29.334 7.329 32.042 1.00 27.92 149 GLY A CA 1
ATOM 873 C C . GLY A 1 120 ? 29.259 6.445 30.814 1.00 28.39 149 GLY A C 1
ATOM 874 O O . GLY A 1 120 ? 29.100 5.230 30.911 1.00 29.31 149 GLY A O 1
ATOM 875 N N . LEU A 1 121 ? 29.390 7.085 29.655 1.00 27.75 150 LEU A N 1
ATOM 876 C CA . LEU A 1 121 ? 29.401 6.383 28.380 1.00 27.52 150 LEU A CA 1
ATOM 877 C C . LEU A 1 121 ? 30.822 6.080 27.920 1.00 29.87 150 LEU A C 1
ATOM 878 O O . LEU A 1 121 ? 31.753 6.856 28.164 1.00 30.22 150 LEU A O 1
ATOM 883 N N . VAL A 1 122 ? 30.981 4.942 27.240 1.00 27.39 151 VAL A N 1
ATOM 884 C CA . VAL A 1 122 ? 32.212 4.617 26.514 1.00 27.47 151 VAL A CA 1
ATOM 885 C C . VAL A 1 122 ? 31.798 4.390 25.070 1.00 29.78 151 VAL A C 1
ATOM 886 O O . VAL A 1 122 ? 31.059 3.442 24.777 1.00 29.98 151 VAL A O 1
ATOM 890 N N . ILE A 1 123 ? 32.274 5.241 24.164 1.00 27.83 152 ILE A N 1
ATOM 891 C CA . ILE A 1 123 ? 32.036 5.073 22.736 1.00 26.67 152 ILE A CA 1
ATOM 892 C C . ILE A 1 123 ? 33.289 4.474 22.110 1.00 30.72 152 ILE A C 1
ATOM 893 O O . ILE A 1 123 ? 34.407 4.963 22.330 1.00 28.79 152 ILE A O 1
ATOM 898 N N . VAL A 1 124 ? 33.111 3.389 21.369 1.00 30.67 153 VAL A N 1
ATOM 899 C CA . VAL A 1 124 ? 34.188 2.782 20.599 1.00 28.09 153 VAL A CA 1
ATOM 900 C C . VAL A 1 124 ? 33.941 3.127 19.144 1.00 28.28 153 VAL A C 1
ATOM 901 O O . VAL A 1 124 ? 32.836 2.911 18.630 1.00 27.08 153 VAL A O 1
ATOM 905 N N . GLU A 1 125 ? 34.960 3.675 18.488 1.00 31.39 154 GLU A N 1
ATOM 906 C CA . GLU A 1 125 ? 34.866 4.059 17.091 1.00 31.06 154 GLU A CA 1
ATOM 907 C C . GLU A 1 125 ? 35.743 3.152 16.240 1.00 28.69 154 GLU A C 1
ATOM 908 O O . GLU A 1 125 ? 36.753 2.618 16.710 1.00 31.20 154 GLU A O 1
ATOM 914 N N . ASP A 1 126 ? 35.352 3.010 15.001 1.00 29.12 155 ASP A N 1
ATOM 915 C CA . ASP A 1 126 ? 36.004 2.205 13.979 1.00 35.38 155 ASP A CA 1
ATOM 916 C C . ASP A 1 126 ? 35.860 2.881 12.614 1.00 39.22 155 ASP A C 1
ATOM 917 O O . ASP A 1 126 ? 35.074 3.785 12.443 1.00 36.63 155 ASP A O 1
ATOM 922 N N . SER A 1 127 ? 36.644 2.435 11.652 1.00 37.15 156 SER A N 1
ATOM 923 C CA . SER A 1 127 ? 36.620 3.008 10.307 1.00 38.05 156 SER A CA 1
ATOM 924 C C . SER A 1 127 ? 35.205 3.318 9.838 1.00 36.92 156 SER A C 1
ATOM 925 O O . SER A 1 127 ? 34.417 2.405 9.579 1.00 38.39 156 SER A O 1
ATOM 928 N N . GLY A 1 128 ? 34.869 4.595 9.735 1.00 34.65 157 GLY A N 1
ATOM 929 C CA . GLY A 1 128 ? 33.568 4.970 9.222 1.00 37.54 157 GLY A CA 1
ATOM 930 C C . GLY A 1 128 ? 32.407 4.826 10.186 1.00 38.46 157 GLY A C 1
ATOM 931 O O . GLY A 1 128 ? 31.263 5.063 9.786 1.00 38.10 157 GLY A O 1
ATOM 932 N N . SER A 1 129 ? 32.657 4.476 11.449 1.00 38.99 158 SER A N 1
ATOM 933 C CA . SER A 1 129 ? 31.546 4.222 12.362 1.00 34.44 158 SER A CA 1
ATOM 934 C C . SER A 1 129 ? 30.774 5.488 12.732 1.00 35.54 158 SER A C 1
ATOM 935 O O . SER A 1 129 ? 29.604 5.388 13.122 1.00 33.09 158 SER A O 1
ATOM 938 N N . ASP A 1 130 ? 31.381 6.679 12.631 1.00 33.66 159 ASP A N 1
ATOM 939 C CA . ASP A 1 130 ? 30.591 7.862 12.946 1.00 33.40 159 ASP A CA 1
ATOM 940 C C . ASP A 1 130 ? 29.530 8.150 11.891 1.00 34.67 159 ASP A C 1
ATOM 941 O O . ASP A 1 130 ? 28.624 8.950 12.155 1.00 31.66 159 ASP A O 1
ATOM 946 N N . LEU A 1 131 ? 29.597 7.488 10.735 1.00 34.44 160 LEU A N 1
ATOM 947 C CA . LEU A 1 131 ? 28.597 7.577 9.674 1.00 32.55 160 LEU A CA 1
ATOM 948 C C . LEU A 1 131 ? 28.337 9.018 9.237 1.00 36.82 160 LEU A C 1
ATOM 949 O O . LEU A 1 131 ? 27.284 9.311 8.668 1.00 36.79 160 LEU A O 1
ATOM 954 N N . GLY A 1 132 ? 29.269 9.932 9.505 1.00 38.18 161 GLY A N 1
ATOM 955 C CA . GLY A 1 132 ? 29.108 11.318 9.121 1.00 37.24 161 GLY A CA 1
ATOM 956 C C . GLY A 1 132 ? 28.463 12.213 10.153 1.00 38.49 161 GLY A C 1
ATOM 957 O O . GLY A 1 132 ? 28.276 13.403 9.876 1.00 38.68 161 GLY A O 1
ATOM 958 N N . PHE A 1 133 ? 28.109 11.690 11.324 1.00 34.45 162 PHE A N 1
ATOM 959 C CA . PHE A 1 133 ? 27.506 12.488 12.385 1.00 35.85 162 PHE A CA 1
ATOM 960 C C . PHE A 1 133 ? 28.578 12.982 13.340 1.00 34.71 162 PHE A C 1
ATOM 961 O O . PHE A 1 133 ? 29.638 12.368 13.481 1.00 35.19 162 PHE A O 1
ATOM 969 N N . LYS A 1 134 ? 28.292 14.087 14.017 1.00 31.06 163 LYS A N 1
ATOM 970 C CA . LYS A 1 134 ? 29.234 14.695 14.945 1.00 31.48 163 LYS A CA 1
ATOM 971 C C . LYS A 1 134 ? 28.645 14.717 16.351 1.00 34.88 163 LYS A C 1
ATOM 972 O O . LYS A 1 134 ? 27.537 15.229 16.564 1.00 35.05 163 LYS A O 1
ATOM 978 N N . TYR A 1 135 ? 29.397 14.169 17.303 1.00 33.57 164 TYR A N 1
ATOM 979 C CA . TYR A 1 135 ? 28.955 14.080 18.688 1.00 34.01 164 TYR A CA 1
ATOM 980 C C . TYR A 1 135 ? 28.613 15.459 19.240 1.00 36.40 164 TYR A C 1
ATOM 981 O O . TYR A 1 135 ? 29.417 16.397 19.168 1.00 33.68 164 TYR A O 1
ATOM 990 N N . GLY A 1 136 ? 27.436 15.570 19.837 1.00 31.10 165 GLY A N 1
ATOM 991 C CA . GLY A 1 136 ? 27.011 16.831 20.390 1.00 35.24 165 GLY A CA 1
ATOM 992 C C . GLY A 1 136 ? 26.381 17.773 19.395 1.00 35.27 165 GLY A C 1
ATOM 993 O O . GLY A 1 136 ? 25.906 18.845 19.797 1.00 39.97 165 GLY A O 1
ATOM 994 N N . VAL A 1 137 ? 26.349 17.408 18.116 1.00 34.62 166 VAL A N 1
ATOM 995 C CA . VAL A 1 137 ? 25.705 18.220 17.093 1.00 38.31 166 VAL A CA 1
ATOM 996 C C . VAL A 1 137 ? 24.512 17.455 16.536 1.00 35.96 166 VAL A C 1
ATOM 997 O O . VAL A 1 137 ? 23.361 17.844 16.757 1.00 39.41 166 VAL A O 1
ATOM 1001 N N . ASN A 1 138 ? 24.767 16.372 15.795 1.00 34.02 167 ASN A N 1
ATOM 1002 C CA . ASN A 1 138 ? 23.694 15.493 15.342 1.00 35.40 167 ASN A CA 1
ATOM 1003 C C . ASN A 1 138 ? 23.937 14.033 15.715 1.00 31.72 167 ASN A C 1
ATOM 1004 O O . ASN A 1 138 ? 23.191 13.162 15.261 1.00 32.59 167 ASN A O 1
ATOM 1009 N N . ASP A 1 139 ? 24.929 13.740 16.555 1.00 33.42 168 ASP A N 1
ATOM 1010 C CA . ASP A 1 139 ? 25.144 12.414 17.134 1.00 32.11 168 ASP A CA 1
ATOM 1011 C C . ASP A 1 139 ? 24.892 12.707 18.589 1.00 29.47 168 ASP A C 1
ATOM 1012 O O . ASP A 1 139 ? 25.742 13.152 19.263 1.00 30.83 168 ASP A O 1
ATOM 1017 N N . LEU A 1 140 ? 23.738 12.333 19.079 1.00 31.21 169 LEU A N 1
ATOM 1018 C CA . LEU A 1 140 ? 23.275 12.723 20.402 1.00 29.66 169 LEU A CA 1
ATOM 1019 C C . LEU A 1 140 ? 23.084 11.485 21.263 1.00 30.86 169 LEU A C 1
ATOM 1020 O O . LEU A 1 140 ? 22.146 10.706 21.021 1.00 29.78 169 LEU A O 1
ATOM 1025 N N . PRO A 1 141 ? 23.917 11.264 22.267 1.00 29.80 170 PRO A N 1
ATOM 1026 C CA . PRO A 1 141 ? 23.580 10.255 23.274 1.00 27.47 170 PRO A CA 1
ATOM 1027 C C . PRO A 1 141 ? 22.415 10.746 24.118 1.00 31.99 170 PRO A C 1
ATOM 1028 O O . PRO A 1 141 ? 22.359 11.914 24.509 1.00 30.89 170 PRO A O 1
ATOM 1032 N N . LEU A 1 142 ? 21.463 9.854 24.375 1.00 28.96 171 LEU A N 1
ATOM 1033 C CA . LEU A 1 142 ? 20.356 10.153 25.281 1.00 29.60 171 LEU A CA 1
ATOM 1034 C C . LEU A 1 142 ? 20.398 9.104 26.386 1.00 26.76 171 LEU A C 1
ATOM 1035 O O . LEU A 1 142 ? 19.896 7.994 26.209 1.00 27.45 171 LEU A O 1
ATOM 1040 N N . VAL A 1 143 ? 21.041 9.434 27.499 1.00 25.64 172 VAL A N 1
ATOM 1041 C CA . VAL A 1 143 ? 21.133 8.518 28.623 1.00 28.47 172 VAL A CA 1
ATOM 1042 C C . VAL A 1 143 ? 19.917 8.779 29.500 1.00 28.83 172 VAL A C 1
ATOM 1043 O O . VAL A 1 143 ? 19.823 9.809 30.175 1.00 28.83 172 VAL A O 1
ATOM 1047 N N . ILE A 1 144 ? 18.987 7.837 29.478 1.00 28.35 173 ILE A N 1
ATOM 1048 C CA . ILE A 1 144 ? 17.674 7.985 30.095 1.00 28.33 173 ILE A CA 1
ATOM 1049 C C . ILE A 1 144 ? 17.744 7.380 31.490 1.00 30.91 173 ILE A C 1
ATOM 1050 O O . ILE A 1 144 ? 17.957 6.168 31.642 1.00 27.39 173 ILE A O 1
ATOM 1055 N N . SER A 1 145 ? 17.577 8.222 32.510 1.00 27.94 174 SER A N 1
ATOM 1056 C CA . SER A 1 145 ? 17.740 7.834 33.913 1.00 28.02 174 SER A CA 1
ATOM 1057 C C . SER A 1 145 ? 16.563 8.392 34.702 1.00 33.29 174 SER A C 1
ATOM 1058 O O . SER A 1 145 ? 16.341 9.607 34.685 1.00 36.85 174 SER A O 1
ATOM 1061 N N . ASP A 1 146 ? 15.831 7.537 35.410 1.00 27.69 175 ASP A N 1
ATOM 1062 C CA . ASP A 1 146 ? 14.797 8.091 36.272 1.00 26.66 175 ASP A CA 1
ATOM 1063 C C . ASP A 1 146 ? 15.327 8.240 37.699 1.00 28.39 175 ASP A C 1
ATOM 1064 O O . ASP A 1 146 ? 16.335 7.639 38.088 1.00 27.45 175 ASP A O 1
ATOM 1069 N N . ARG A 1 147 ? 14.645 9.097 38.467 1.00 25.53 176 ARG A N 1
ATOM 1070 C CA . ARG A 1 147 ? 15.023 9.472 39.823 1.00 28.19 176 ARG A CA 1
ATOM 1071 C C . ARG A 1 147 ? 13.762 9.640 40.665 1.00 27.73 176 ARG A C 1
ATOM 1072 O O . ARG A 1 147 ? 12.745 10.128 40.172 1.00 27.91 176 ARG A O 1
ATOM 1080 N N . ARG A 1 148 ? 13.840 9.267 41.935 1.00 26.94 177 ARG A N 1
ATOM 1081 C CA . ARG A 1 148 ? 12.756 9.551 42.864 1.00 29.83 177 ARG A CA 1
ATOM 1082 C C . ARG A 1 148 ? 13.085 10.885 43.512 1.00 32.39 177 ARG A C 1
ATOM 1083 O O . ARG A 1 148 ? 13.931 10.960 44.402 1.00 32.35 177 ARG A O 1
ATOM 1091 N N . PHE A 1 149 ? 12.440 11.944 43.040 1.00 32.37 178 PHE A N 1
ATOM 1092 C CA . PHE A 1 149 ? 12.677 13.272 43.580 1.00 33.00 178 PHE A CA 1
ATOM 1093 C C . PHE A 1 149 ? 11.787 13.499 44.792 1.00 35.70 178 PHE A C 1
ATOM 1094 O O . PHE A 1 149 ? 10.578 13.225 44.746 1.00 30.44 178 PHE A O 1
ATOM 1102 N N . ILE A 1 150 ? 12.369 14.040 45.832 1.00 33.62 179 ILE A N 1
ATOM 1103 C CA . ILE A 1 150 ? 11.686 14.472 47.029 1.00 36.78 179 ILE A CA 1
ATOM 1104 C C . ILE A 1 150 ? 12.217 15.891 47.234 1.00 35.17 179 ILE A C 1
ATOM 1105 O O . ILE A 1 150 ? 13.388 16.091 47.369 1.00 33.51 179 ILE A O 1
ATOM 1110 N N . GLY A 1 151 ? 11.335 16.863 47.293 1.00 34.63 180 GLY A N 1
ATOM 1111 C CA . GLY A 1 151 ? 11.784 18.253 47.305 1.00 33.64 180 GLY A CA 1
ATOM 1112 C C . GLY A 1 151 ? 12.724 18.600 46.168 1.00 36.44 180 GLY A C 1
ATOM 1113 O O . GLY A 1 151 ? 13.648 19.408 46.344 1.00 32.80 180 GLY A O 1
ATOM 1114 N N . GLY A 1 152 ? 12.521 17.999 45.000 1.00 33.88 181 GLY A N 1
ATOM 1115 C CA . GLY A 1 152 ? 13.346 18.280 43.849 1.00 35.76 181 GLY A CA 1
ATOM 1116 C C . GLY A 1 152 ? 14.727 17.670 43.878 1.00 37.20 181 GLY A C 1
ATOM 1117 O O . GLY A 1 152 ? 15.501 17.931 42.960 1.00 40.58 181 GLY A O 1
ATOM 1118 N N . ALA A 1 153 ? 15.063 16.871 44.897 1.00 33.69 182 ALA A N 1
ATOM 1119 C CA . ALA A 1 153 ? 16.354 16.199 45.009 1.00 35.64 182 ALA A CA 1
ATOM 1120 C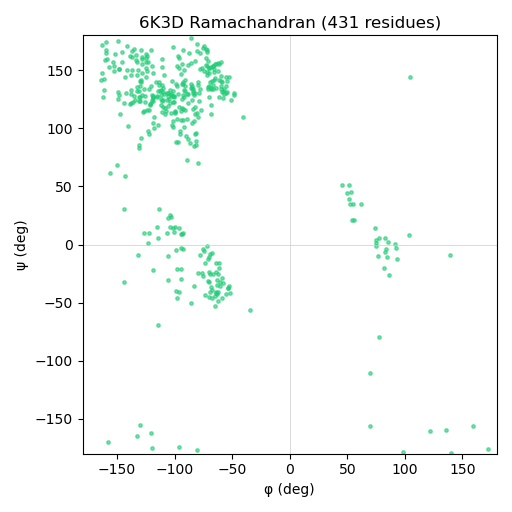 C . ALA A 1 153 ? 16.191 14.683 44.960 1.00 34.71 182 ALA A C 1
ATOM 1121 O O . ALA A 1 153 ? 15.260 14.144 45.573 1.00 34.44 182 ALA A O 1
ATOM 1123 N N . PRO A 1 154 ? 17.086 13.966 44.271 1.00 36.13 183 PRO A N 1
ATOM 1124 C CA . PRO A 1 154 ? 16.962 12.500 44.215 1.00 33.44 183 PRO A CA 1
ATOM 1125 C C . PRO A 1 154 ? 17.249 11.856 45.562 1.00 32.85 183 PRO A C 1
ATOM 1126 O O . PRO A 1 154 ? 18.170 12.248 46.273 1.00 36.54 183 PRO A O 1
ATOM 1130 N N . VAL A 1 155 ? 16.454 10.842 45.907 1.00 30.90 184 VAL A N 1
ATOM 1131 C CA . VAL A 1 155 ? 16.673 10.038 47.099 1.00 34.16 184 VAL A CA 1
ATOM 1132 C C . VAL A 1 155 ? 16.756 8.575 46.681 1.00 33.88 184 VAL A C 1
ATOM 1133 O O . VAL A 1 155 ? 16.047 8.142 45.771 1.00 32.63 184 VAL A O 1
ATOM 1137 N N . TYR A 1 156 ? 17.609 7.814 47.351 1.00 33.26 185 TYR A N 1
ATOM 1138 C CA . TYR A 1 156 ? 17.697 6.372 47.117 1.00 33.54 185 TYR A CA 1
ATOM 1139 C C . TYR A 1 156 ? 17.448 5.690 48.453 1.00 37.71 185 TYR A C 1
ATOM 1140 O O . TYR A 1 156 ? 18.364 5.564 49.272 1.00 36.07 185 TYR A O 1
ATOM 1149 N N . ASN A 1 157 ? 16.206 5.246 48.662 1.00 35.93 186 ASN A N 1
ATOM 1150 C CA . ASN A 1 157 ? 15.774 4.682 49.941 1.00 39.25 186 ASN A CA 1
ATOM 1151 C C . ASN A 1 157 ? 14.810 3.518 49.705 1.00 42.65 186 ASN A C 1
ATOM 1152 O O . ASN A 1 157 ? 13.667 3.533 50.177 1.00 42.14 186 ASN A O 1
ATOM 1157 N N . PRO A 1 158 ? 15.245 2.480 48.982 1.00 38.50 187 PRO A N 1
ATOM 1158 C CA . PRO A 1 158 ? 14.324 1.376 48.663 1.00 34.20 187 PRO A CA 1
ATOM 1159 C C . PRO A 1 158 ? 13.857 0.628 49.907 1.00 39.41 187 PRO A C 1
ATOM 1160 O O . PRO A 1 158 ? 14.656 0.288 50.783 1.00 40.51 187 PRO A O 1
ATOM 1164 N N . THR A 1 159 ? 12.546 0.366 49.967 1.00 38.27 188 THR A N 1
ATOM 1165 C CA . THR A 1 159 ? 11.972 -0.566 50.924 1.00 37.83 188 THR A CA 1
ATOM 1166 C C . THR A 1 159 ? 12.327 -2.003 50.539 1.00 38.80 188 THR A C 1
ATOM 1167 O O . THR A 1 159 ? 12.754 -2.273 49.410 1.00 35.04 188 THR A O 1
ATOM 1171 N N . PRO A 1 160 ? 12.133 -2.966 51.454 1.00 37.00 189 PRO A N 1
ATOM 1172 C CA . PRO A 1 160 ? 12.279 -4.372 51.054 1.00 37.66 189 PRO A CA 1
ATOM 1173 C C . PRO A 1 160 ? 11.440 -4.738 49.840 1.00 35.50 189 PRO A C 1
ATOM 1174 O O . PRO A 1 160 ? 11.896 -5.536 49.010 1.00 35.37 189 PRO A O 1
ATOM 1178 N N . MET A 1 161 ? 10.234 -4.171 49.697 1.00 30.82 190 MET A N 1
ATOM 1179 C CA . MET A 1 161 ? 9.430 -4.508 48.525 1.00 31.27 190 MET A CA 1
ATOM 1180 C C . MET A 1 161 ? 10.021 -3.904 47.254 1.00 33.76 190 MET A C 1
ATOM 1181 O O . MET A 1 161 ? 9.891 -4.492 46.171 1.00 29.33 190 MET A O 1
ATOM 1186 N N . GLU A 1 162 ? 10.673 -2.745 47.368 1.00 31.68 191 GLU A N 1
ATOM 1187 C CA . GLU A 1 162 ? 11.323 -2.131 46.213 1.00 33.09 191 GLU A CA 1
ATOM 1188 C C . GLU A 1 162 ? 12.621 -2.836 45.835 1.00 30.06 191 GLU A C 1
ATOM 1189 O O . GLU A 1 162 ? 13.005 -2.822 44.659 1.00 30.14 191 GLU A O 1
ATOM 1195 N N . MET A 1 163 ? 13.294 -3.475 46.796 1.00 28.47 192 MET A N 1
ATOM 1196 C CA . MET A 1 163 ? 14.400 -4.359 46.444 1.00 31.34 192 MET A CA 1
ATOM 1197 C C . MET A 1 163 ? 13.915 -5.534 45.614 1.00 31.32 192 MET A C 1
ATOM 1198 O O . MET A 1 163 ? 14.630 -6.006 44.727 1.00 31.21 192 MET A O 1
ATOM 1203 N N . ILE A 1 164 ? 12.706 -6.023 45.888 1.00 27.36 193 ILE A N 1
ATOM 1204 C CA . ILE A 1 164 ? 12.148 -7.118 45.102 1.00 29.44 193 ILE A CA 1
ATOM 1205 C C . ILE A 1 164 ? 11.719 -6.629 43.723 1.00 26.53 193 ILE A C 1
ATOM 1206 O O . ILE A 1 164 ? 11.931 -7.304 42.712 1.00 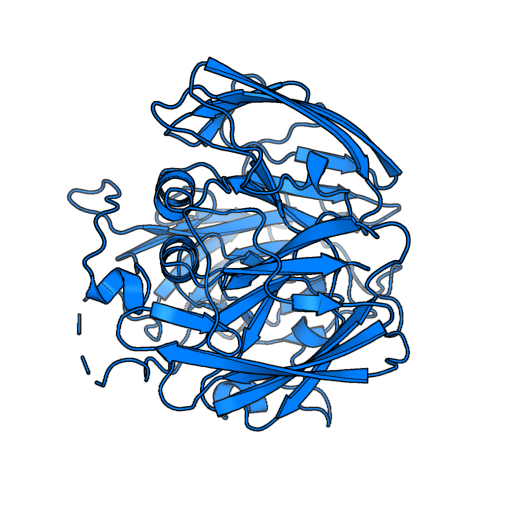29.50 193 ILE A O 1
ATOM 1211 N N . ALA A 1 165 ? 11.076 -5.475 43.663 1.00 25.55 194 ALA A N 1
ATOM 1212 C CA . ALA A 1 165 ? 10.461 -5.036 42.422 1.00 27.85 194 ALA A CA 1
ATOM 1213 C C . ALA A 1 165 ? 11.351 -4.122 41.594 1.00 29.47 194 ALA A C 1
ATOM 1214 O O . ALA A 1 165 ? 11.136 -4.001 40.385 1.00 30.75 194 ALA A O 1
ATOM 1216 N N . GLY A 1 166 ? 12.332 -3.490 42.200 1.00 26.37 195 GLY A N 1
ATOM 1217 C CA . GLY A 1 166 ? 13.020 -2.429 41.497 1.00 25.20 195 GLY A CA 1
ATOM 1218 C C . GLY A 1 166 ? 12.597 -1.065 42.016 1.00 31.02 195 GLY A C 1
ATOM 1219 O O . GLY A 1 166 ? 11.439 -0.847 42.410 1.00 28.36 195 GLY A O 1
ATOM 1220 N N . PHE A 1 167 ? 13.558 -0.139 42.044 1.00 26.44 196 PHE A N 1
ATOM 1221 C CA . PHE A 1 167 ? 13.348 1.218 42.546 1.00 26.82 196 PHE A CA 1
ATOM 1222 C C . PHE A 1 167 ? 13.002 2.143 41.383 1.00 28.56 196 PHE A C 1
ATOM 1223 O O . PHE A 1 167 ? 13.877 2.498 40.578 1.00 28.34 196 PHE A O 1
ATOM 1231 N N . LEU A 1 168 ? 11.731 2.552 41.305 1.00 25.41 197 LEU A N 1
ATOM 1232 C CA . LEU A 1 168 ? 11.231 3.394 40.224 1.00 26.41 197 LEU A CA 1
ATOM 1233 C C . LEU A 1 168 ? 11.187 4.846 40.670 1.00 30.57 197 LEU A C 1
ATOM 1234 O O . LEU A 1 168 ? 10.764 5.146 41.791 1.00 30.05 197 LEU A O 1
ATOM 1239 N N . GLY A 1 169 ? 11.603 5.745 39.776 1.00 26.66 198 GLY A N 1
ATOM 1240 C CA . GLY A 1 169 ? 11.579 7.170 40.052 1.00 28.31 198 GLY A CA 1
ATOM 1241 C C . GLY A 1 169 ? 10.229 7.784 39.737 1.00 30.23 198 GLY A C 1
ATOM 1242 O O . GLY A 1 169 ? 9.303 7.125 39.267 1.00 29.49 198 GLY A O 1
ATOM 1243 N N . ASN A 1 170 ? 10.116 9.085 40.006 1.00 26.77 199 ASN A N 1
ATOM 1244 C CA . ASN A 1 170 ? 8.900 9.809 39.645 1.00 28.48 199 ASN A CA 1
ATOM 1245 C C . ASN A 1 170 ? 9.150 10.873 38.584 1.00 34.01 199 ASN A C 1
ATOM 1246 O O . ASN A 1 170 ? 8.229 11.621 38.238 1.00 33.46 199 ASN A O 1
ATOM 1251 N N . ALA A 1 171 ? 10.367 10.944 38.040 1.00 28.66 200 ALA A N 1
ATOM 1252 C CA . ALA A 1 171 ? 10.654 11.811 36.910 1.00 31.90 200 ALA A CA 1
ATOM 1253 C C . ALA A 1 171 ? 11.830 11.215 36.141 1.00 32.36 200 ALA A C 1
ATOM 1254 O O . ALA A 1 171 ? 12.623 10.443 36.684 1.00 29.72 200 ALA A O 1
ATOM 1256 N N . VAL A 1 172 ? 11.942 11.577 34.868 1.00 33.22 201 VAL A N 1
ATOM 1257 C CA . VAL A 1 172 ? 12.939 10.982 33.985 1.00 32.93 201 VAL A CA 1
ATOM 1258 C C . VAL A 1 172 ? 13.883 12.075 33.495 1.00 38.06 201 VAL A C 1
ATOM 1259 O O . VAL A 1 172 ? 13.435 13.113 32.985 1.00 36.83 201 VAL A O 1
ATOM 1263 N N . LEU A 1 173 ? 15.185 11.846 33.682 1.00 32.58 202 LEU A N 1
ATOM 1264 C CA . LEU A 1 173 ? 16.247 12.714 33.198 1.00 35.11 202 LEU A CA 1
ATOM 1265 C C . LEU A 1 173 ? 16.801 12.175 31.889 1.00 36.74 202 LEU A C 1
ATOM 1266 O O . LEU A 1 173 ? 16.774 10.968 31.627 1.00 30.86 202 LEU A O 1
ATOM 1271 N N . VAL A 1 174 ? 17.339 13.080 31.080 1.00 34.41 203 VAL A N 1
ATOM 1272 C CA . VAL A 1 174 ? 18.170 12.707 29.949 1.00 28.71 203 VAL A CA 1
ATOM 1273 C C . VAL A 1 174 ? 19.516 13.376 30.149 1.00 37.34 203 VAL A C 1
ATOM 1274 O O . VAL A 1 174 ? 19.585 14.605 30.279 1.00 36.27 203 VAL A O 1
ATOM 1278 N N . ASN A 1 175 ? 20.577 12.570 30.218 1.00 31.49 204 ASN A N 1
ATOM 1279 C CA . ASN A 1 175 ? 21.926 13.091 30.418 1.00 33.01 204 ASN A CA 1
ATOM 1280 C C . ASN A 1 175 ? 22.010 13.958 31.669 1.00 39.35 204 ASN A C 1
ATOM 1281 O O . ASN A 1 175 ? 22.746 14.948 31.703 1.00 39.00 204 ASN A O 1
ATOM 1286 N N . GLY A 1 176 ? 21.249 13.597 32.702 1.00 32.80 205 GLY A N 1
ATOM 1287 C CA . GLY A 1 176 ? 21.285 14.316 33.958 1.00 39.80 205 GLY A CA 1
ATOM 1288 C C . GLY A 1 176 ? 20.386 15.528 34.030 1.00 40.36 205 GLY A C 1
ATOM 1289 O O . GLY A 1 176 ? 20.369 16.202 35.064 1.00 43.40 205 GLY A O 1
ATOM 1290 N N . VAL A 1 177 ? 19.614 15.804 32.981 1.00 40.92 206 VAL A N 1
ATOM 1291 C CA . VAL A 1 177 ? 18.831 17.029 32.851 1.00 44.94 206 VAL A CA 1
ATOM 1292 C C . VAL A 1 177 ? 17.348 16.691 32.982 1.00 44.56 206 VAL A C 1
ATOM 1293 O O . VAL A 1 177 ? 16.826 15.859 32.229 1.00 39.91 206 VAL A O 1
ATOM 1297 N N . LYS A 1 178 ? 16.674 17.357 33.923 1.00 45.80 207 LYS A N 1
ATOM 1298 C CA . LYS A 1 178 ? 15.220 17.333 34.017 1.00 46.21 207 LYS A CA 1
ATOM 1299 C C . LYS A 1 178 ? 14.582 17.989 32.801 1.00 47.35 207 LYS A C 1
ATOM 1300 O O . LYS A 1 178 ? 15.074 18.994 32.283 1.00 50.24 207 LYS A O 1
ATOM 1306 N N . ASP A 1 179 ? 13.455 17.435 32.367 1.00 43.89 208 ASP A N 1
ATOM 1307 C CA . ASP A 1 179 ? 12.652 18.051 31.305 1.00 46.87 208 ASP A CA 1
ATOM 1308 C C . ASP A 1 179 ? 13.505 18.425 30.097 1.00 47.49 208 ASP A C 1
ATOM 1309 O O . ASP A 1 179 ? 13.373 19.514 29.531 1.00 42.17 208 ASP A O 1
ATOM 1314 N N . ALA A 1 180 ? 14.391 17.512 29.706 1.00 43.72 209 ALA A N 1
ATOM 1315 C CA . ALA A 1 180 ? 15.405 17.810 28.701 1.00 42.89 209 ALA A CA 1
ATOM 1316 C C . ALA A 1 180 ? 14.793 18.352 27.416 1.00 40.34 209 ALA A C 1
ATOM 1317 O O . ALA A 1 180 ? 13.838 17.789 26.867 1.00 36.62 209 ALA A O 1
ATOM 1319 N N . VAL A 1 181 ? 15.362 19.452 26.937 1.00 37.48 210 VAL A N 1
ATOM 1320 C CA . VAL A 1 181 ? 14.983 20.061 25.671 1.00 38.39 210 VAL A CA 1
ATOM 1321 C C . VAL A 1 181 ? 16.220 20.129 24.789 1.00 40.04 210 VAL A C 1
ATOM 1322 O O . VAL A 1 181 ? 17.295 20.532 25.246 1.00 42.02 210 VAL A O 1
ATOM 1326 N N . PHE A 1 182 ? 16.070 19.732 23.531 1.00 37.42 211 PHE A N 1
ATOM 1327 C CA . PHE A 1 182 ? 17.137 19.838 22.552 1.00 41.52 211 PHE A CA 1
ATOM 1328 C C . PHE A 1 182 ? 16.686 20.815 21.480 1.00 44.13 211 PHE A C 1
ATOM 1329 O O . PHE A 1 182 ? 15.597 20.660 20.920 1.00 42.11 211 PHE A O 1
ATOM 1337 N N . LYS A 1 183 ? 17.509 21.827 21.214 1.00 41.64 212 LYS A N 1
ATOM 1338 C CA . LYS A 1 183 ? 17.249 22.780 20.143 1.00 42.82 212 LYS A CA 1
ATOM 1339 C C . LYS A 1 183 ? 18.093 22.371 18.945 1.00 39.09 212 LYS A C 1
ATOM 1340 O O . LYS A 1 183 ? 19.322 22.433 18.997 1.00 42.87 212 LYS A O 1
ATOM 1346 N N . LEU A 1 184 ? 17.433 21.967 17.868 1.00 38.25 213 LEU A N 1
ATOM 1347 C CA . LEU A 1 184 ? 18.101 21.381 16.719 1.00 44.73 213 LEU A CA 1
ATOM 1348 C C . LEU A 1 184 ? 17.681 22.090 15.444 1.00 45.57 213 LEU A C 1
ATOM 1349 O O . LEU A 1 184 ? 16.624 22.714 15.379 1.00 45.96 213 LEU A O 1
ATOM 1354 N N . SER A 1 185 ? 18.509 21.953 14.416 1.00 44.01 214 SER A N 1
ATOM 1355 C CA . SER A 1 185 ? 18.135 22.350 13.070 1.00 47.23 214 SER A CA 1
ATOM 1356 C C . SER A 1 185 ? 17.617 21.140 12.301 1.00 50.85 214 SER A C 1
ATOM 1357 O O . SER A 1 185 ? 17.989 19.994 12.582 1.00 49.12 214 SER A O 1
ATOM 1360 N N . GLY A 1 186 ? 16.742 21.400 11.332 1.00 48.87 215 GLY A N 1
ATOM 1361 C CA . GLY A 1 186 ? 16.173 20.338 10.519 1.00 48.85 215 GLY A CA 1
ATOM 1362 C C . GLY A 1 186 ? 17.208 19.470 9.823 1.00 53.03 215 GLY A C 1
ATOM 1363 O O . GLY A 1 186 ? 18.126 19.991 9.185 1.00 55.92 215 GLY A O 1
ATOM 1364 N N . GLY A 1 187 ? 17.080 18.152 9.930 1.00 46.33 216 GLY A N 1
ATOM 1365 C CA . GLY A 1 187 ? 18.021 17.263 9.273 1.00 46.70 216 GLY A CA 1
ATOM 1366 C C . GLY A 1 187 ? 18.014 15.887 9.924 1.00 45.79 216 GLY A C 1
ATOM 1367 O O . GLY A 1 187 ? 17.032 15.485 10.554 1.00 40.88 216 GLY A O 1
ATOM 1368 N N . SER A 1 188 ? 19.137 15.186 9.747 1.00 43.70 217 SER A N 1
ATOM 1369 C CA . SER A 1 188 ? 19.300 13.807 10.201 1.00 40.82 217 SER A CA 1
ATOM 1370 C C . SER A 1 188 ? 19.941 13.761 11.577 1.00 39.33 217 SER A C 1
ATOM 1371 O O . SER A 1 188 ? 20.911 14.476 11.849 1.00 37.22 217 SER A O 1
ATOM 1374 N N . TYR A 1 189 ? 19.427 12.878 12.437 1.00 37.68 218 TYR A N 1
ATOM 1375 C CA . TYR A 1 189 ? 19.949 12.773 13.792 1.00 35.42 218 TYR A CA 1
ATOM 1376 C C . TYR A 1 189 ? 20.142 11.312 14.169 1.00 34.95 218 TYR A C 1
ATOM 1377 O O . TYR A 1 189 ? 19.238 10.485 13.999 1.00 31.52 218 TYR A O 1
ATOM 1386 N N . ARG A 1 190 ? 21.348 11.013 14.632 1.00 33.02 219 ARG A N 1
ATOM 1387 C CA . ARG A 1 190 ? 21.686 9.739 15.249 1.00 33.77 219 ARG A CA 1
ATOM 1388 C C . ARG A 1 190 ? 21.483 9.895 16.750 1.00 30.22 219 ARG A C 1
ATOM 1389 O O . ARG A 1 190 ? 22.155 10.718 17.388 1.00 31.74 219 ARG A O 1
ATOM 1397 N N . LEU A 1 191 ? 20.546 9.130 17.307 1.00 27.91 220 LEU A N 1
ATOM 1398 C CA . LEU A 1 191 ? 20.246 9.167 18.731 1.00 28.08 220 LEU A CA 1
ATOM 1399 C C . LEU A 1 191 ? 20.692 7.846 19.345 1.00 25.87 220 LEU A C 1
ATOM 1400 O O . LEU A 1 191 ? 20.245 6.782 18.916 1.00 28.82 220 LEU A O 1
ATOM 1405 N N . ARG A 1 192 ? 21.599 7.921 20.304 1.00 27.55 221 ARG A N 1
ATOM 1406 C CA . ARG A 1 192 ? 22.110 6.746 20.999 1.00 23.87 221 ARG A CA 1
ATOM 1407 C C . ARG A 1 192 ? 21.275 6.620 22.271 1.00 23.96 221 ARG A C 1
ATOM 1408 O O . ARG A 1 192 ? 21.559 7.266 23.277 1.00 24.23 221 ARG A O 1
ATOM 1416 N N . LEU A 1 193 ? 20.225 5.802 22.203 1.00 27.42 222 LEU A N 1
ATOM 1417 C CA . LEU A 1 193 ? 19.328 5.596 23.333 1.00 24.80 222 LEU A CA 1
ATOM 1418 C C . LEU A 1 193 ? 19.966 4.628 24.315 1.00 25.48 222 LEU A C 1
ATOM 1419 O O . LEU A 1 193 ? 20.305 3.495 23.952 1.00 25.21 222 LEU A O 1
ATOM 1424 N N . VAL A 1 194 ? 20.115 5.062 25.557 1.00 26.60 223 VAL A N 1
ATOM 1425 C CA . VAL A 1 194 ? 20.793 4.285 26.590 1.00 22.71 223 VAL A CA 1
ATOM 1426 C C . VAL A 1 194 ? 19.879 4.276 27.804 1.00 25.36 223 VAL A C 1
ATOM 1427 O O . VAL A 1 194 ? 19.508 5.341 28.311 1.00 25.86 223 VAL A O 1
ATOM 1431 N N . ASN A 1 195 ? 19.513 3.096 28.276 1.00 25.73 224 ASN A N 1
ATOM 1432 C CA . ASN A 1 195 ? 18.743 3.034 29.510 1.00 24.01 224 ASN A CA 1
ATOM 1433 C C . ASN A 1 195 ? 19.726 3.062 30.676 1.00 23.73 224 ASN A C 1
ATOM 1434 O O . ASN A 1 195 ? 20.375 2.056 30.976 1.00 25.18 224 ASN A O 1
ATOM 1439 N N . GLY A 1 196 ? 19.821 4.217 31.339 1.00 24.20 225 GLY A N 1
ATOM 1440 C CA . GLY A 1 196 ? 20.656 4.379 32.516 1.00 25.97 225 GLY A CA 1
ATOM 1441 C C . GLY A 1 196 ? 19.862 4.385 33.812 1.00 27.50 225 GLY A C 1
ATOM 1442 O O . GLY A 1 196 ? 20.316 4.924 34.825 1.00 27.06 225 GLY A O 1
ATOM 1443 N N . SER A 1 197 ? 18.671 3.785 33.799 1.00 25.06 226 SER A N 1
ATOM 1444 C CA . SER A 1 197 ? 17.837 3.697 34.991 1.00 24.14 226 SER A CA 1
ATOM 1445 C C . SER A 1 197 ? 18.179 2.451 35.803 1.00 25.23 226 SER A C 1
ATOM 1446 O O . SER A 1 197 ? 18.675 1.454 35.272 1.00 26.21 226 SER A O 1
ATOM 1449 N N . ASN A 1 198 ? 17.897 2.517 37.107 1.00 25.10 227 ASN A N 1
ATOM 1450 C CA . ASN A 1 198 ? 18.151 1.374 37.980 1.00 26.12 227 ASN A CA 1
ATOM 1451 C C . ASN A 1 198 ? 17.304 0.176 37.593 1.00 25.82 227 ASN A C 1
ATOM 1452 O O . ASN A 1 198 ? 17.786 -0.962 37.606 1.00 25.96 227 ASN A O 1
ATOM 1457 N N . ALA A 1 199 ? 16.029 0.411 37.289 1.00 25.37 228 ALA A N 1
ATOM 1458 C CA . ALA A 1 199 ? 15.039 -0.648 37.093 1.00 26.95 228 ALA A CA 1
ATOM 1459 C C . ALA A 1 199 ? 14.015 -0.354 36.003 1.00 26.47 228 ALA A C 1
ATOM 1460 O O . ALA A 1 199 ? 13.566 -1.299 35.346 1.00 25.16 228 ALA A O 1
ATOM 1462 N N . ARG A 1 200 ? 13.638 0.911 35.778 1.00 25.10 229 ARG A N 1
ATOM 1463 C CA . ARG A 1 200 ? 12.525 1.251 34.901 1.00 23.28 229 ARG A CA 1
ATOM 1464 C C . ARG A 1 200 ? 12.743 0.749 33.480 1.00 28.00 229 ARG A C 1
ATOM 1465 O O . ARG A 1 200 ? 13.813 0.937 32.882 1.00 26.17 229 ARG A O 1
ATOM 1473 N N . LEU A 1 201 ? 11.703 0.133 32.944 1.00 24.74 230 LEU A N 1
ATOM 1474 C CA . LEU A 1 201 ? 11.634 -0.271 31.546 1.00 27.50 230 LEU A CA 1
ATOM 1475 C C . LEU A 1 201 ? 11.006 0.850 30.720 1.00 29.26 230 LEU A C 1
ATOM 1476 O O . LEU A 1 201 ? 10.066 1.510 31.180 1.00 28.26 230 LEU A O 1
ATOM 1481 N N . TYR A 1 202 ? 11.519 1.069 29.494 1.00 26.96 231 TYR A N 1
ATOM 1482 C CA . TYR A 1 202 ? 10.902 2.008 28.556 1.00 25.22 231 TYR A CA 1
ATOM 1483 C C . TYR A 1 202 ? 10.460 1.298 27.281 1.00 24.94 231 TYR A C 1
ATOM 1484 O O . TYR A 1 202 ? 11.094 0.331 26.833 1.00 27.25 231 TYR A O 1
ATOM 1493 N N . MET A 1 203 ? 9.366 1.793 26.693 1.00 27.11 232 MET A N 1
ATOM 1494 C CA . MET A 1 203 ? 9.001 1.487 25.307 1.00 27.88 232 MET A CA 1
ATOM 1495 C C . MET A 1 203 ? 9.010 2.815 24.576 1.00 29.20 232 MET A C 1
ATOM 1496 O O . MET A 1 203 ? 8.089 3.630 24.735 1.00 29.00 232 MET A O 1
ATOM 1501 N N . LEU A 1 204 ? 10.055 3.024 23.782 1.00 25.38 233 LEU A N 1
ATOM 1502 C CA . LEU A 1 204 ? 10.412 4.343 23.290 1.00 27.21 233 LEU A CA 1
ATOM 1503 C C . LEU A 1 204 ? 9.880 4.558 21.880 1.00 29.05 233 LEU A C 1
ATOM 1504 O O . LEU A 1 204 ? 9.993 3.675 21.023 1.00 28.44 233 LEU A O 1
ATOM 1509 N N . SER A 1 205 ? 9.320 5.747 21.649 1.00 27.31 234 SER A N 1
ATOM 1510 C CA . SER A 1 205 ? 8.851 6.194 20.344 1.00 30.15 234 SER A CA 1
ATOM 1511 C C . SER A 1 205 ? 9.182 7.666 20.205 1.00 32.07 234 SER A C 1
ATOM 1512 O O . SER A 1 205 ? 9.225 8.393 21.199 1.00 31.52 234 SER A O 1
ATOM 1515 N N . ILE A 1 206 ? 9.408 8.109 18.971 1.00 31.99 235 ILE A N 1
ATOM 1516 C CA . ILE A 1 206 ? 9.542 9.531 18.674 1.00 30.35 235 ILE A CA 1
ATOM 1517 C C . ILE A 1 206 ? 8.303 9.958 17.909 1.00 33.43 235 ILE A C 1
ATOM 1518 O O . ILE A 1 206 ? 7.903 9.297 16.944 1.00 33.24 235 ILE A O 1
ATOM 1523 N N . VAL A 1 207 ? 7.673 11.036 18.358 1.00 34.87 236 VAL A N 1
ATOM 1524 C CA . VAL A 1 207 ? 6.414 11.460 17.770 1.00 35.54 236 VAL A CA 1
ATOM 1525 C C . VAL A 1 207 ? 6.483 12.953 17.490 1.00 36.16 236 VAL A C 1
ATOM 1526 O O . VAL A 1 207 ? 7.143 13.715 18.207 1.00 38.00 236 VAL A O 1
ATOM 1530 N N . LYS A 1 208 ? 5.830 13.354 16.408 1.00 40.46 237 LYS A N 1
ATOM 1531 C CA . LYS A 1 208 ? 5.522 14.758 16.183 1.00 43.69 237 LYS A CA 1
ATOM 1532 C C . LYS A 1 208 ? 4.531 15.203 17.246 1.00 42.25 237 LYS A C 1
ATOM 1533 O O . LYS A 1 208 ? 3.571 14.489 17.533 1.00 43.52 237 LYS A O 1
ATOM 1539 N N . LYS A 1 209 ? 4.773 16.354 17.867 1.00 47.61 238 LYS A N 1
ATOM 1540 C CA . LYS A 1 209 ? 3.812 16.841 18.850 1.00 51.90 238 LYS A CA 1
ATOM 1541 C C . LYS A 1 209 ? 2.455 16.997 18.182 1.00 52.31 238 LYS A C 1
ATOM 1542 O O . LYS A 1 209 ? 2.342 17.619 17.122 1.00 54.21 238 LYS A O 1
ATOM 1548 N N . ASN A 1 210 ? 1.436 16.371 18.771 1.00 53.60 239 ASN A N 1
ATOM 1549 C CA . ASN A 1 210 ? 0.086 16.351 18.206 1.00 57.08 239 ASN A CA 1
ATOM 1550 C C . ASN A 1 210 ? 0.079 15.794 16.783 1.00 58.81 239 ASN A C 1
ATOM 1551 O O . ASN A 1 210 ? -0.854 16.040 16.010 1.00 64.97 239 ASN A O 1
ATOM 1556 N N . GLY A 1 211 ? 1.114 15.036 16.429 1.00 54.93 240 GLY A N 1
ATOM 1557 C CA . GLY A 1 211 ? 1.212 14.444 15.112 1.00 49.98 240 GLY A CA 1
ATOM 1558 C C . GLY A 1 211 ? 1.528 12.963 15.164 1.00 51.98 240 GLY A C 1
ATOM 1559 O O . GLY A 1 211 ? 1.271 12.286 16.168 1.00 47.81 240 GLY A O 1
ATOM 1560 N N . ASP A 1 212 ? 2.116 12.463 14.084 1.00 49.06 241 ASP A N 1
ATOM 1561 C CA . ASP A 1 212 ? 2.298 11.041 13.851 1.00 48.50 241 ASP A CA 1
ATOM 1562 C C . ASP A 1 212 ? 3.598 10.527 14.469 1.00 44.44 241 ASP A C 1
ATOM 1563 O O . ASP A 1 212 ? 4.496 11.287 14.838 1.00 41.13 241 ASP A O 1
ATOM 1568 N N . VAL A 1 213 ? 3.677 9.203 14.572 1.00 41.59 242 VAL A N 1
ATOM 1569 C CA . VAL A 1 213 ? 4.900 8.543 15.001 1.00 42.58 242 VAL A CA 1
ATOM 1570 C C . VAL A 1 213 ? 5.964 8.719 13.923 1.00 43.14 242 VAL A C 1
ATOM 1571 O O . VAL A 1 213 ? 5.696 8.546 12.726 1.00 42.80 242 VAL A O 1
ATOM 1575 N N . VAL A 1 214 ? 7.167 9.094 14.342 1.00 39.85 243 VAL A N 1
ATOM 1576 C CA . VAL A 1 214 ? 8.315 9.208 13.449 1.00 38.31 243 VAL A CA 1
ATOM 1577 C C . VAL A 1 214 ? 8.995 7.841 13.394 1.00 42.17 243 VAL A C 1
ATOM 1578 O O . VAL A 1 214 ? 9.392 7.323 14.449 1.00 37.80 243 VAL A O 1
ATOM 1582 N N . PRO A 1 215 ? 9.136 7.221 12.221 1.00 41.77 244 PRO A N 1
ATOM 1583 C CA . PRO A 1 215 ? 9.905 5.976 12.167 1.00 41.58 244 PRO A CA 1
ATOM 1584 C C . PRO A 1 215 ? 11.342 6.236 12.589 1.00 40.41 244 PRO A C 1
ATOM 1585 O O . PRO A 1 215 ? 11.913 7.290 12.298 1.00 36.95 244 PRO A O 1
ATOM 1589 N N . MET A 1 216 ? 11.905 5.288 13.331 1.00 37.01 245 MET A N 1
ATOM 1590 C CA . MET A 1 216 ? 13.309 5.310 13.708 1.00 33.50 245 MET A CA 1
ATOM 1591 C C . MET A 1 216 ? 14.000 4.176 12.972 1.00 36.22 245 MET A C 1
ATOM 1592 O O . MET A 1 216 ? 13.462 3.066 12.889 1.00 34.95 245 MET A O 1
ATOM 1597 N N . ARG A 1 217 ? 15.188 4.443 12.444 1.00 34.02 246 ARG A N 1
ATOM 1598 C CA . ARG A 1 217 ? 15.935 3.424 11.710 1.00 35.87 246 ARG A CA 1
ATOM 1599 C C . ARG A 1 217 ? 17.021 2.914 12.646 1.00 30.12 246 ARG A C 1
ATOM 1600 O O . ARG A 1 217 ? 18.019 3.597 12.894 1.00 29.85 246 ARG A O 1
ATOM 1608 N N . LEU A 1 218 ? 16.781 1.732 13.212 1.00 32.28 247 LEU A N 1
ATOM 1609 C CA . LEU A 1 218 ? 17.719 1.142 14.154 1.00 31.00 247 LEU A CA 1
ATOM 1610 C C . LEU A 1 218 ? 18.973 0.707 13.405 1.00 27.74 247 LEU A C 1
ATOM 1611 O O . LEU A 1 218 ? 18.886 -0.046 12.430 1.00 29.20 247 LEU A O 1
ATOM 1616 N N . ILE A 1 219 ? 20.136 1.161 13.868 1.00 27.39 248 ILE A N 1
ATOM 1617 C CA . ILE A 1 219 ? 21.393 0.827 13.210 1.00 29.06 248 ILE A CA 1
ATOM 1618 C C . ILE A 1 219 ? 22.357 0.051 14.104 1.00 31.04 248 ILE A C 1
ATOM 1619 O O . ILE A 1 219 ? 23.248 -0.632 13.574 1.00 28.46 248 ILE A O 1
ATOM 1624 N N . ALA A 1 220 ? 22.233 0.118 15.429 1.00 28.18 249 ALA A N 1
ATOM 1625 C CA . ALA A 1 220 ? 23.212 -0.526 16.299 1.00 29.70 249 ALA A CA 1
ATOM 1626 C C . ALA A 1 220 ? 22.586 -0.793 17.660 1.00 30.41 249 ALA A C 1
ATOM 1627 O O . ALA A 1 220 ? 21.676 -0.075 18.092 1.00 29.34 249 ALA A O 1
ATOM 1629 N N . VAL A 1 221 ? 23.103 -1.822 18.335 1.00 28.61 250 VAL A N 1
ATOM 1630 C CA . VAL A 1 221 ? 22.682 -2.144 19.698 1.00 28.94 250 VAL A CA 1
ATOM 1631 C C . VAL A 1 221 ? 23.932 -2.361 20.544 1.00 27.04 250 VAL A C 1
ATOM 1632 O O . VAL A 1 221 ? 25.027 -1.976 20.125 1.00 26.78 250 VAL A O 1
ATOM 1636 N N . ASP A 1 222 ? 23.771 -2.973 21.731 1.00 26.57 251 ASP A N 1
ATOM 1637 C CA . ASP A 1 222 ? 24.833 -3.120 22.731 1.00 24.35 251 ASP A CA 1
ATOM 1638 C C . ASP A 1 222 ? 26.234 -3.317 22.160 1.00 25.81 251 ASP A C 1
ATOM 1639 O O . ASP A 1 222 ? 27.180 -2.623 22.546 1.00 24.24 251 ASP A O 1
ATOM 1644 N N . GLN A 1 223 ? 26.405 -4.340 21.320 1.00 22.84 252 GLN A N 1
ATOM 1645 C CA . GLN A 1 223 ? 27.728 -4.722 20.843 1.00 24.72 252 GLN A CA 1
ATOM 1646 C C . GLN A 1 223 ? 27.959 -4.321 19.387 1.00 27.19 252 GLN A C 1
ATOM 1647 O O . GLN A 1 223 ? 28.810 -4.911 18.715 1.00 27.80 252 GLN A O 1
ATOM 1653 N N . GLY A 1 224 ? 27.224 -3.324 18.886 1.00 29.32 253 GLY A N 1
ATOM 1654 C CA . GLY A 1 224 ? 27.581 -2.720 17.609 1.00 30.85 253 GLY A CA 1
ATOM 1655 C C . GLY A 1 224 ? 26.522 -2.754 16.527 1.00 28.78 253 GLY A C 1
ATOM 1656 O O . GLY A 1 224 ? 25.330 -2.945 16.798 1.00 26.72 253 GLY A O 1
ATOM 1657 N N . PHE A 1 225 ? 26.962 -2.585 15.284 1.00 28.43 254 PHE A N 1
ATOM 1658 C CA . PHE A 1 225 ? 26.036 -2.338 14.182 1.00 27.96 254 PHE A CA 1
ATOM 1659 C C . PHE A 1 225 ? 25.219 -3.569 13.839 1.00 29.88 254 PHE A C 1
ATOM 1660 O O . PHE A 1 225 ? 25.683 -4.708 13.960 1.00 29.30 254 PHE A O 1
ATOM 1668 N N . LEU A 1 226 ? 23.983 -3.326 13.397 1.00 28.62 255 LEU A N 1
ATOM 1669 C CA . LEU A 1 226 ? 23.228 -4.369 12.727 1.00 30.30 255 LEU A CA 1
ATOM 1670 C C . LEU A 1 226 ? 23.809 -4.603 11.332 1.00 32.80 255 LEU A C 1
ATOM 1671 O O . LEU A 1 226 ? 24.639 -3.834 10.843 1.00 30.84 255 LEU A O 1
ATOM 1676 N N . ALA A 1 227 ? 23.375 -5.690 10.690 1.00 34.12 256 ALA A N 1
ATOM 1677 C CA . ALA A 1 227 ? 23.774 -5.908 9.303 1.00 37.01 256 ALA A CA 1
ATOM 1678 C C . ALA A 1 227 ? 23.211 -4.816 8.404 1.00 40.54 256 ALA A C 1
ATOM 1679 O O . ALA A 1 227 ? 23.906 -4.321 7.514 1.00 39.51 256 ALA A O 1
ATOM 1681 N N . ARG A 1 228 ? 21.968 -4.412 8.638 1.00 37.42 257 ARG A N 1
ATOM 1682 C CA . ARG A 1 228 ? 21.321 -3.356 7.869 1.00 43.61 257 ARG A CA 1
ATOM 1683 C C . ARG A 1 228 ? 20.401 -2.581 8.801 1.00 38.25 257 ARG A C 1
ATOM 1684 O O . ARG A 1 228 ? 19.978 -3.106 9.835 1.00 39.08 257 ARG A O 1
ATOM 1692 N N . PRO A 1 229 ? 20.072 -1.335 8.471 1.00 39.85 258 PRO A N 1
ATOM 1693 C CA . PRO A 1 229 ? 19.125 -0.605 9.314 1.00 39.13 258 PRO A CA 1
ATOM 1694 C C . PRO A 1 229 ? 17.761 -1.262 9.254 1.00 38.90 258 PRO A C 1
ATOM 1695 O O . PRO A 1 229 ? 17.381 -1.875 8.251 1.00 39.99 258 PRO A O 1
ATOM 1699 N N . ILE A 1 230 ? 17.036 -1.174 10.365 1.00 38.41 259 ILE A N 1
ATOM 1700 C CA . ILE A 1 230 ? 15.686 -1.713 10.455 1.00 38.20 259 ILE A CA 1
ATOM 1701 C C . ILE A 1 230 ? 14.773 -0.600 10.919 1.00 35.90 259 ILE A C 1
ATOM 1702 O O . ILE A 1 230 ? 15.046 0.045 11.936 1.00 36.55 259 ILE A O 1
ATOM 1707 N N . GLU A 1 231 ? 13.688 -0.377 10.186 1.00 37.29 260 GLU A N 1
ATOM 1708 C CA . GLU A 1 231 ? 12.739 0.646 10.592 1.00 40.74 260 GLU A CA 1
ATOM 1709 C C . GLU A 1 231 ? 11.856 0.102 11.707 1.00 36.77 260 GLU A C 1
ATOM 1710 O O . GLU A 1 231 ? 11.326 -1.008 11.604 1.00 36.57 260 GLU A O 1
ATOM 1716 N N . VAL A 1 232 ? 11.738 0.871 12.788 1.00 33.93 261 VAL A N 1
ATOM 1717 C CA . VAL A 1 232 ? 10.882 0.530 13.918 1.00 37.81 261 VAL A CA 1
ATOM 1718 C C . VAL A 1 232 ? 10.049 1.749 14.292 1.00 33.92 261 VAL A C 1
ATOM 1719 O O . VAL A 1 232 ? 10.465 2.894 14.099 1.00 37.36 261 VAL A O 1
ATOM 1723 N N . ARG A 1 233 ? 8.858 1.499 14.828 1.00 36.52 262 ARG A N 1
ATOM 1724 C CA . ARG A 1 233 ? 8.047 2.564 15.406 1.00 34.00 262 ARG A CA 1
ATOM 1725 C C . ARG A 1 233 ? 8.172 2.653 16.921 1.00 33.37 262 ARG A C 1
ATOM 1726 O O . ARG A 1 233 ? 7.889 3.712 17.494 1.00 30.33 262 ARG A O 1
ATOM 1734 N N . ALA A 1 234 ? 8.595 1.574 17.581 1.00 34.03 263 ALA A N 1
ATOM 1735 C CA . ALA A 1 234 ? 8.719 1.552 19.031 1.00 31.43 263 ALA A CA 1
ATOM 1736 C C . ALA A 1 234 ? 9.803 0.549 19.402 1.00 32.83 263 ALA A C 1
ATOM 1737 O O . ALA A 1 234 ? 10.001 -0.447 18.699 1.00 32.07 263 ALA A O 1
ATOM 1739 N N . LEU A 1 235 ? 10.496 0.818 20.514 1.00 29.60 264 LEU A N 1
ATOM 1740 C CA . LEU A 1 235 ? 11.625 0.009 20.969 1.00 29.93 264 LEU A CA 1
ATOM 1741 C C . LEU A 1 235 ? 11.539 -0.196 22.473 1.00 24.50 264 LEU A C 1
ATOM 1742 O O . LEU A 1 235 ? 11.592 0.784 23.223 1.00 25.41 264 LEU A O 1
ATOM 1747 N N . PHE A 1 236 ? 11.481 -1.456 22.919 1.00 24.12 265 PHE A N 1
ATOM 1748 C CA . PHE A 1 236 ? 11.699 -1.757 24.331 1.00 23.90 265 PHE A CA 1
ATOM 1749 C C . PHE A 1 236 ? 13.170 -1.545 24.671 1.00 25.36 265 PHE A C 1
ATOM 1750 O O . PHE A 1 236 ? 14.054 -2.022 23.951 1.00 26.09 265 PHE A O 1
ATOM 1758 N N . LEU A 1 237 ? 13.431 -0.860 25.785 1.00 24.32 266 LEU A N 1
ATOM 1759 C CA . LEU A 1 237 ? 14.800 -0.569 26.213 1.00 27.46 266 LEU A CA 1
ATOM 1760 C C . LEU A 1 237 ? 14.869 -0.715 27.734 1.00 26.10 266 LEU A C 1
ATOM 1761 O O . LEU A 1 237 ? 14.429 0.172 28.473 1.00 25.89 266 LEU A O 1
ATOM 1766 N N . ALA A 1 238 ? 15.408 -1.837 28.193 1.00 22.75 267 ALA A N 1
ATOM 1767 C CA . ALA A 1 238 ? 15.506 -2.154 29.609 1.00 26.19 267 ALA A CA 1
ATOM 1768 C C . ALA A 1 238 ? 16.848 -1.691 30.144 1.00 23.91 267 ALA A C 1
ATOM 1769 O O . ALA A 1 238 ? 17.754 -1.371 29.370 1.00 26.05 267 ALA A O 1
ATOM 1771 N N . PRO A 1 239 ? 17.022 -1.662 31.468 1.00 23.04 268 PRO A N 1
ATOM 1772 C CA . PRO A 1 239 ? 18.289 -1.180 32.038 1.00 23.88 268 PRO A CA 1
ATOM 1773 C C . PRO A 1 239 ? 19.527 -1.790 31.387 1.00 25.01 268 PRO A C 1
ATOM 1774 O O . PRO A 1 239 ? 19.631 -3.007 31.212 1.00 26.62 268 PRO A O 1
ATOM 1778 N N . ALA A 1 240 ? 20.459 -0.914 31.018 1.00 23.64 269 ALA A N 1
ATOM 1779 C CA . ALA A 1 240 ? 21.761 -1.156 30.397 1.00 27.11 269 ALA A CA 1
ATOM 1780 C C . ALA A 1 240 ? 21.671 -1.532 28.918 1.00 24.92 269 ALA A C 1
ATOM 1781 O O . ALA A 1 240 ? 22.706 -1.736 28.290 1.00 25.83 269 ALA A O 1
ATOM 1783 N N . GLU A 1 241 ? 20.486 -1.636 28.342 1.00 24.45 270 GLU A N 1
ATOM 1784 C CA . GLU A 1 241 ? 20.389 -1.851 26.911 1.00 24.34 270 GLU A CA 1
ATOM 1785 C C . GLU A 1 241 ? 20.722 -0.561 26.156 1.00 25.17 270 GLU A C 1
ATOM 1786 O O . GLU A 1 241 ? 20.462 0.550 26.635 1.00 24.20 270 GLU A O 1
ATOM 1792 N N . ARG A 1 242 ? 21.284 -0.710 24.948 1.00 23.88 271 ARG A N 1
ATOM 1793 C CA . ARG A 1 242 ? 21.573 0.448 24.099 1.00 23.07 271 ARG A CA 1
ATOM 1794 C C . ARG A 1 242 ? 20.998 0.205 22.716 1.00 24.26 271 ARG A C 1
ATOM 1795 O O . ARG A 1 242 ? 21.071 -0.910 22.186 1.00 25.40 271 ARG A O 1
ATOM 1803 N N . ALA A 1 243 ? 20.417 1.249 22.128 1.00 23.17 272 ALA A N 1
ATOM 1804 C CA . ALA A 1 243 ? 19.886 1.165 20.772 1.00 23.59 272 ALA A CA 1
ATOM 1805 C C . ALA A 1 243 ? 20.134 2.503 20.102 1.00 27.41 272 ALA A C 1
ATOM 1806 O O . ALA A 1 243 ? 19.702 3.541 20.616 1.00 26.66 272 ALA A O 1
ATOM 1808 N N . GLU A 1 244 ? 20.858 2.476 18.982 1.00 27.26 273 GLU A N 1
ATOM 1809 C CA . GLU A 1 244 ? 21.167 3.676 18.213 1.00 27.31 273 GLU A CA 1
ATOM 1810 C C . GLU A 1 244 ? 20.255 3.717 16.998 1.00 26.41 273 GLU A C 1
ATOM 1811 O O . GLU A 1 244 ? 20.145 2.727 16.268 1.00 29.31 273 GLU A O 1
ATOM 1817 N N . VAL A 1 245 ? 19.575 4.851 16.806 1.00 27.22 274 VAL A N 1
ATOM 1818 C CA . VAL A 1 245 ? 18.604 5.003 15.733 1.00 28.07 274 VAL A CA 1
ATOM 1819 C C . VAL A 1 245 ? 18.942 6.276 14.966 1.00 30.71 274 VAL A C 1
ATOM 1820 O O . VAL A 1 245 ? 19.551 7.210 15.496 1.00 31.39 274 VAL A O 1
ATOM 1824 N N . VAL A 1 246 ? 18.514 6.314 13.711 1.00 29.91 275 VAL A N 1
ATOM 1825 C CA . VAL A 1 246 ? 18.578 7.531 12.913 1.00 34.17 275 VAL A CA 1
ATOM 1826 C C . VAL A 1 246 ? 17.156 7.971 12.606 1.00 32.58 275 VAL A C 1
ATOM 1827 O O . VAL A 1 246 ? 16.318 7.150 12.208 1.00 34.82 275 VAL A O 1
ATOM 1831 N N . VAL A 1 247 ? 16.883 9.261 12.820 1.00 31.80 276 VAL A N 1
ATOM 1832 C CA . VAL A 1 247 ? 15.593 9.873 12.524 1.00 35.91 276 VAL A CA 1
ATOM 1833 C C . VAL A 1 247 ? 15.821 11.117 11.673 1.00 39.22 276 VAL A C 1
ATOM 1834 O O . VAL A 1 247 ? 16.823 11.824 11.825 1.00 36.72 276 VAL A O 1
ATOM 1838 N N . GLU A 1 248 ? 14.858 11.396 10.794 1.00 40.81 277 GLU A N 1
ATOM 1839 C CA . GLU A 1 248 ? 14.823 12.628 10.006 1.00 42.74 277 GLU A CA 1
ATOM 1840 C C . GLU A 1 248 ? 13.843 13.578 10.673 1.00 40.33 277 GLU A C 1
ATOM 1841 O O . GLU A 1 248 ? 12.643 13.298 10.727 1.00 44.03 277 GLU A O 1
ATOM 1847 N N . LEU A 1 249 ? 14.347 14.696 11.181 1.00 40.50 278 LEU A N 1
ATOM 1848 C CA . LEU A 1 249 ? 13.520 15.694 11.841 1.00 40.37 278 LEU A CA 1
ATOM 1849 C C . LEU A 1 249 ? 13.389 16.908 10.926 1.00 45.26 278 LEU A C 1
ATOM 1850 O O . LEU A 1 249 ? 14.385 17.577 10.628 1.00 45.06 278 LEU A O 1
ATOM 1855 N N . GLY A 1 250 ? 12.165 17.167 10.460 1.00 47.55 279 GLY A N 1
ATOM 1856 C CA . GLY A 1 250 ? 11.830 18.437 9.858 1.00 48.37 279 GLY A CA 1
ATOM 1857 C C . GLY A 1 250 ? 11.550 19.470 10.927 1.00 50.35 279 GLY A C 1
ATOM 1858 O O . GLY A 1 250 ? 11.666 19.224 12.127 1.00 51.24 279 GLY A O 1
ATOM 1859 N N . GLU A 1 251 ? 11.172 20.659 10.483 1.00 51.73 280 GLU A N 1
ATOM 1860 C CA . GLU A 1 251 ? 10.951 21.723 11.451 1.00 51.28 280 GLU A CA 1
ATOM 1861 C C . GLU A 1 251 ? 9.679 21.455 12.245 1.00 49.25 280 GLU A C 1
ATOM 1862 O O . GLU A 1 251 ? 8.716 20.883 11.734 1.00 48.38 280 GLU A O 1
ATOM 1868 N N . GLY A 1 252 ? 9.692 21.847 13.509 1.00 48.97 281 GLY A N 1
ATOM 1869 C CA . GLY A 1 252 ? 8.573 21.602 14.383 1.00 49.30 281 GLY A CA 1
ATOM 1870 C C . GLY A 1 252 ? 9.035 21.094 15.735 1.00 47.50 281 GLY A C 1
ATOM 1871 O O . GLY A 1 252 ? 10.180 21.294 16.149 1.00 44.52 281 GLY A O 1
ATOM 1872 N N . VAL A 1 253 ? 8.116 20.446 16.442 1.00 44.64 282 VAL A N 1
ATOM 1873 C CA . VAL A 1 253 ? 8.364 19.961 17.793 1.00 43.19 282 VAL A CA 1
ATOM 1874 C C . VAL A 1 253 ? 8.196 18.452 17.778 1.00 42.31 282 VAL A C 1
ATOM 1875 O O . VAL A 1 253 ? 7.203 17.940 17.252 1.00 40.91 282 VAL A O 1
ATOM 1879 N N . TYR A 1 254 ? 9.189 17.742 18.297 1.00 41.65 283 TYR A N 1
ATOM 1880 C CA . TYR A 1 254 ? 9.106 16.299 18.402 1.00 35.26 283 TYR A CA 1
ATOM 1881 C C . TYR A 1 254 ? 9.337 15.895 19.845 1.00 36.29 283 TYR A C 1
ATOM 1882 O O . TYR A 1 254 ? 9.961 16.621 20.628 1.00 36.56 283 TYR A O 1
ATOM 1891 N N . LEU A 1 255 ? 8.830 14.712 20.182 1.00 35.83 284 LEU A N 1
ATOM 1892 C CA . LEU A 1 255 ? 8.869 14.211 21.546 1.00 36.37 284 LEU A CA 1
ATOM 1893 C C . LEU A 1 255 ? 9.419 12.796 21.531 1.00 32.18 284 LEU A C 1
ATOM 1894 O O . LEU A 1 255 ? 8.936 11.950 20.772 1.00 34.20 284 LEU A O 1
ATOM 189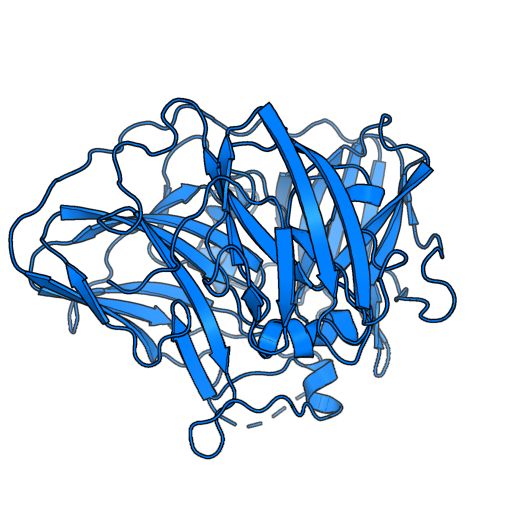9 N N . LEU A 1 256 ? 10.447 12.558 22.338 1.00 30.75 285 LEU A N 1
ATOM 1900 C CA . LEU A 1 256 ? 10.798 11.200 22.724 1.00 31.85 285 LEU A CA 1
ATOM 1901 C C . LEU A 1 256 ? 9.886 10.803 23.879 1.00 29.49 285 LEU A C 1
ATOM 1902 O O . LEU A 1 256 ? 9.910 11.442 24.936 1.00 28.20 285 LEU A O 1
ATOM 1907 N N . LYS A 1 257 ? 9.078 9.762 23.682 1.00 28.60 286 LYS A N 1
ATOM 1908 C CA . LYS A 1 257 ? 8.085 9.385 24.671 1.00 30.05 286 LYS A CA 1
ATOM 1909 C C . LYS A 1 257 ? 8.230 7.929 25.097 1.00 29.24 286 LYS A C 1
ATOM 1910 O O . LYS A 1 257 ? 8.708 7.075 24.341 1.00 28.15 286 LYS A O 1
ATOM 1916 N N . ASN A 1 258 ? 7.804 7.668 26.326 1.00 28.33 287 ASN A N 1
ATOM 1917 C CA . ASN A 1 258 ? 7.369 6.336 26.714 1.00 28.01 287 ASN A CA 1
ATOM 1918 C C . ASN A 1 258 ? 5.906 6.179 26.322 1.00 29.24 287 ASN A C 1
ATOM 1919 O O . ASN A 1 258 ? 5.101 7.087 26.559 1.00 28.07 287 ASN A O 1
ATOM 1924 N N . THR A 1 259 ? 5.554 5.038 25.721 1.00 28.37 288 THR A N 1
ATOM 1925 C CA . THR A 1 259 ? 4.149 4.816 25.385 1.00 30.14 288 THR A CA 1
ATOM 1926 C C . THR A 1 259 ? 3.684 3.551 26.102 1.00 29.58 288 THR A C 1
ATOM 1927 O O . THR A 1 259 ? 4.520 2.831 26.658 1.00 28.08 288 THR A O 1
ATOM 1931 N N . PRO A 1 260 ? 2.379 3.265 26.173 1.00 28.68 289 PRO A N 1
ATOM 1932 C CA . PRO A 1 260 ? 1.913 2.305 27.182 1.00 27.29 289 PRO A CA 1
ATOM 1933 C C . PRO A 1 260 ? 2.399 0.882 26.970 1.00 27.41 289 PRO A C 1
ATOM 1934 O O . PRO A 1 260 ? 2.465 0.371 25.843 1.00 26.71 289 PRO A O 1
ATOM 1938 N N . ILE A 1 261 ? 2.713 0.236 28.095 1.00 25.40 290 ILE A N 1
ATOM 1939 C CA . ILE A 1 261 ? 3.095 -1.168 28.126 1.00 27.08 290 ILE A CA 1
ATOM 1940 C C . ILE A 1 261 ? 2.440 -1.832 29.325 1.00 27.70 290 ILE A C 1
ATOM 1941 O O . ILE A 1 261 ? 1.993 -1.178 30.270 1.00 29.53 290 ILE A O 1
ATOM 1946 N N . ASP A 1 262 ? 2.399 -3.157 29.262 1.00 25.54 291 ASP A N 1
ATOM 1947 C CA . ASP A 1 262 ? 2.101 -3.982 30.416 1.00 26.87 291 ASP A CA 1
ATOM 1948 C C . ASP A 1 262 ? 3.449 -4.324 31.035 1.00 25.06 291 ASP A C 1
ATOM 1949 O O . ASP A 1 262 ? 4.217 -5.081 30.428 1.00 26.10 291 ASP A O 1
ATOM 1954 N N . PRO A 1 263 ? 3.815 -3.747 32.185 1.00 25.67 292 PRO A N 1
ATOM 1955 C CA . PRO A 1 263 ? 5.154 -4.008 32.745 1.00 27.79 292 PRO A CA 1
ATOM 1956 C C . PRO A 1 263 ? 5.296 -5.385 33.367 1.00 28.18 292 PRO A C 1
ATOM 1957 O O . PRO A 1 263 ? 6.407 -5.740 33.786 1.00 28.33 292 PRO A O 1
ATOM 1961 N N . MET A 1 264 ? 4.207 -6.151 33.455 1.00 26.22 293 MET A N 1
ATOM 1962 C CA . MET A 1 264 ? 4.217 -7.536 33.925 1.00 25.38 293 MET A CA 1
ATOM 1963 C C . MET A 1 264 ? 4.925 -7.683 35.270 1.00 29.15 293 MET A C 1
ATOM 1964 O O . MET A 1 264 ? 5.804 -8.521 35.453 1.00 28.86 293 MET A O 1
ATOM 1969 N N . HIS A 1 265 ? 4.522 -6.868 36.241 1.00 28.35 294 HIS A N 1
ATOM 1970 C CA . HIS A 1 265 ? 5.001 -7.105 37.601 1.00 32.53 294 HIS A CA 1
ATOM 1971 C C . HIS A 1 265 ? 4.150 -8.208 38.235 1.00 33.47 294 HIS A C 1
ATOM 1972 O O . HIS A 1 265 ? 3.161 -7.961 38.918 1.00 34.78 294 HIS A O 1
ATOM 1979 N N . LEU A 1 266 ? 4.543 -9.459 37.979 1.00 35.75 295 LEU A N 1
ATOM 1980 C CA . LEU A 1 266 ? 3.835 -10.634 38.483 1.00 39.95 295 LEU A CA 1
ATOM 1981 C C . LEU A 1 266 ? 4.573 -11.348 39.616 1.00 38.13 295 LEU A C 1
ATOM 1982 O O . LEU A 1 266 ? 4.157 -12.443 40.025 1.00 37.74 295 LEU A O 1
ATOM 1987 N N . GLU A 1 267 ? 5.640 -10.743 40.152 1.00 39.08 296 GLU A N 1
ATOM 1988 C CA . GLU A 1 267 ? 6.495 -11.412 41.132 1.00 36.12 296 GLU A CA 1
ATOM 1989 C C . GLU A 1 267 ? 5.878 -11.482 42.529 1.00 42.66 296 GLU A C 1
ATOM 1990 O O . GLU A 1 267 ? 6.254 -12.363 43.316 1.00 42.24 296 GLU A O 1
ATOM 1996 N N . MET A 1 268 ? 4.946 -10.566 42.865 1.00 41.68 297 MET A N 1
ATOM 1997 C CA . MET A 1 268 ? 4.405 -10.389 44.227 1.00 44.48 297 MET A CA 1
ATOM 1998 C C . MET A 1 268 ? 2.962 -9.869 44.122 1.00 40.29 297 MET A C 1
ATOM 1999 O O . MET A 1 268 ? 2.627 -8.736 44.476 1.00 39.85 297 MET A O 1
ATOM 2004 N N . GLY A 1 269 ? 2.066 -10.720 43.629 1.00 41.24 298 GLY A N 1
ATOM 2005 C CA . GLY A 1 269 ? 0.687 -10.304 43.421 1.00 44.75 298 GLY A CA 1
ATOM 2006 C C . GLY A 1 269 ? 0.560 -9.462 42.163 1.00 45.39 298 GLY A C 1
ATOM 2007 O O . GLY A 1 269 ? 1.174 -9.808 41.139 1.00 41.66 298 GLY A O 1
ATOM 2008 N N . ALA A 1 275 ? 4.432 5.850 41.626 1.00 49.49 304 ALA A N 1
ATOM 2009 C CA . ALA A 1 275 ? 4.208 7.283 41.463 1.00 48.66 304 ALA A CA 1
ATOM 2010 C C . ALA A 1 275 ? 4.229 7.686 39.983 1.00 47.39 304 ALA A C 1
ATOM 2011 O O . ALA A 1 275 ? 3.478 8.594 39.569 1.00 45.72 304 ALA A O 1
ATOM 2013 N N . LEU A 1 276 ? 5.096 7.024 39.198 1.00 39.38 305 LEU A N 1
ATOM 2014 C CA . LEU A 1 276 ? 5.134 7.170 37.740 1.00 32.31 305 LEU A CA 1
ATOM 2015 C C . LEU A 1 276 ? 5.093 5.761 37.168 1.00 33.19 305 LEU A C 1
ATOM 2016 O O . LEU A 1 276 ? 6.131 5.102 37.020 1.00 27.14 305 LEU A O 1
ATOM 2021 N N . PRO A 1 277 ? 3.903 5.248 36.880 1.00 29.44 306 PRO A N 1
ATOM 2022 C CA . PRO A 1 277 ? 3.790 3.846 36.467 1.00 31.43 306 PRO A CA 1
ATOM 2023 C C . PRO A 1 277 ? 4.589 3.580 35.198 1.00 29.80 306 PRO A C 1
ATOM 2024 O O . PRO A 1 277 ? 4.699 4.435 34.318 1.00 25.92 306 PRO A O 1
ATOM 2028 N N . GLU A 1 278 ? 5.163 2.378 35.126 1.00 28.48 307 GLU A N 1
ATOM 2029 C CA . GLU A 1 278 ? 6.036 2.033 34.010 1.00 27.47 307 GLU A CA 1
ATOM 2030 C C . GLU A 1 278 ? 5.289 2.048 32.689 1.00 32.39 307 GLU A C 1
ATOM 2031 O O . GLU A 1 278 ? 5.889 2.315 31.638 1.00 26.49 307 GLU A O 1
ATOM 2037 N N . GLY A 1 279 ? 3.992 1.744 32.717 1.00 27.46 308 GLY A N 1
ATOM 2038 C CA . GLY A 1 279 ? 3.198 1.747 31.507 1.00 26.85 308 GLY A CA 1
ATOM 2039 C C . GLY A 1 279 ? 2.468 3.037 31.232 1.00 29.58 308 GLY A C 1
ATOM 2040 O O . GLY A 1 279 ? 1.622 3.083 30.330 1.00 27.28 308 GLY A O 1
ATOM 2041 N N . SER A 1 280 ? 2.753 4.098 31.984 1.00 29.00 309 SER A N 1
ATOM 2042 C CA . SER A 1 280 ? 2.087 5.350 31.679 1.00 27.39 309 SER A CA 1
ATOM 2043 C C . SER A 1 280 ? 2.819 6.056 30.538 1.00 31.72 309 SER A C 1
ATOM 2044 O O . SER A 1 280 ? 3.994 5.790 30.258 1.00 30.23 309 SER A O 1
ATOM 2047 N N . GLU A 1 281 ? 2.099 6.941 29.854 1.00 27.22 310 GLU A N 1
ATOM 2048 C CA . GLU A 1 281 ? 2.657 7.702 28.744 1.00 31.14 310 GLU A CA 1
ATOM 2049 C C . GLU A 1 281 ? 3.226 9.009 29.291 1.00 30.19 310 GLU A C 1
ATOM 2050 O O . GLU A 1 281 ? 2.567 9.691 30.082 1.00 27.61 310 GLU A O 1
ATOM 2056 N N . TYR A 1 282 ? 4.458 9.344 28.896 1.00 29.40 311 TYR A N 1
ATOM 2057 C CA . TYR A 1 282 ? 5.070 10.596 29.334 1.00 30.16 311 TYR A CA 1
ATOM 2058 C C . TYR A 1 282 ? 6.179 10.976 28.365 1.00 30.77 311 TYR A C 1
ATOM 2059 O O . TYR A 1 282 ? 6.692 10.141 27.616 1.00 27.61 311 TYR A O 1
ATOM 2068 N N . THR A 1 283 ? 6.532 12.258 28.380 1.00 32.93 312 THR A N 1
ATOM 2069 C CA . THR A 1 283 ? 7.586 12.773 27.515 1.00 29.59 312 THR A CA 1
ATOM 2070 C C . THR A 1 283 ? 8.926 12.652 28.211 1.00 29.51 312 THR A C 1
ATOM 2071 O O . THR A 1 283 ? 9.079 13.084 29.354 1.00 31.22 312 THR A O 1
ATOM 2075 N N . ILE A 1 284 ? 9.901 12.076 27.517 1.00 31.20 313 ILE A N 1
ATOM 2076 C CA . ILE A 1 284 ? 11.250 11.939 28.052 1.00 31.25 313 ILE A CA 1
ATOM 2077 C C . ILE A 1 284 ? 12.162 13.067 27.582 1.00 31.62 313 ILE A C 1
ATOM 2078 O O . ILE A 1 284 ? 12.956 13.589 28.366 1.00 34.01 313 ILE A O 1
ATOM 2083 N N . ALA A 1 285 ? 12.063 13.457 26.313 1.00 30.14 314 ALA A N 1
ATOM 2084 C CA . ALA A 1 285 ? 12.793 14.625 25.842 1.00 35.79 314 ALA A CA 1
ATOM 2085 C C . ALA A 1 285 ? 11.999 15.313 24.738 1.00 37.42 314 ALA A C 1
ATOM 2086 O O . ALA A 1 285 ? 11.233 14.670 24.005 1.00 34.71 314 ALA A O 1
ATOM 2088 N N . THR A 1 286 ? 12.194 16.631 24.635 1.00 36.02 315 THR A N 1
ATOM 2089 C CA . THR A 1 286 ? 11.559 17.460 23.615 1.00 35.39 315 THR A CA 1
ATOM 2090 C C . THR A 1 286 ? 12.605 17.983 22.631 1.00 34.21 315 THR A C 1
ATOM 2091 O O . THR A 1 286 ? 13.657 18.485 23.038 1.00 38.21 315 THR A O 1
ATOM 2095 N N . PHE A 1 287 ? 12.308 17.868 21.347 1.00 32.00 316 PHE A N 1
ATOM 2096 C CA . PHE A 1 287 ? 13.169 18.357 20.282 1.00 36.81 316 PHE A CA 1
ATOM 2097 C C . PHE A 1 287 ? 12.483 19.541 19.607 1.00 39.26 316 PHE A C 1
ATOM 2098 O O . PHE A 1 287 ? 11.442 19.379 18.959 1.00 39.07 316 PHE A O 1
ATOM 2106 N N . LEU A 1 288 ? 13.073 20.722 19.752 1.00 40.63 317 LEU A N 1
ATOM 2107 C CA . LEU A 1 288 ? 12.600 21.928 19.079 1.00 41.31 317 LEU A CA 1
ATOM 2108 C C . LEU A 1 288 ? 13.460 22.121 17.838 1.00 42.36 317 LEU A C 1
ATOM 2109 O O . LEU A 1 288 ? 14.647 22.454 17.945 1.00 41.70 317 LEU A O 1
ATOM 2114 N N . VAL A 1 289 ? 12.875 21.875 16.671 1.00 40.12 318 VAL A N 1
ATOM 2115 C CA . VAL A 1 289 ? 13.613 21.783 15.417 1.00 43.23 318 VAL A CA 1
ATOM 2116 C C . VAL A 1 289 ? 13.293 23.026 14.596 1.00 50.14 318 VAL A C 1
ATOM 2117 O O . VAL A 1 289 ? 12.162 23.197 14.121 1.00 49.11 318 VAL A O 1
ATOM 2121 N N . GLU A 1 290 ? 14.298 23.880 14.418 1.00 51.27 319 GLU A N 1
ATOM 2122 C CA . GLU A 1 290 ? 14.163 25.156 13.728 1.00 59.82 319 GLU A CA 1
ATOM 2123 C C . GLU A 1 290 ? 15.371 25.349 12.826 1.00 57.87 319 GLU A C 1
ATOM 2124 O O . GLU A 1 290 ? 16.507 25.148 13.263 1.00 52.77 319 GLU A O 1
ATOM 2130 N N . GLY A 1 291 ? 15.132 25.745 11.583 1.00 58.89 320 GLY A N 1
ATOM 2131 C CA . GLY A 1 291 ? 16.210 25.932 10.631 1.00 62.31 320 GLY A CA 1
ATOM 2132 C C . GLY A 1 291 ? 16.366 24.728 9.724 1.00 61.85 320 GLY A C 1
ATOM 2133 O O . GLY A 1 291 ? 15.609 23.753 9.778 1.00 61.86 320 GLY A O 1
ATOM 2134 N N . LYS A 1 292 ? 17.361 24.814 8.849 1.00 62.38 321 LYS A N 1
ATOM 2135 C CA . LYS A 1 292 ? 17.772 23.680 8.037 1.00 67.08 321 LYS A CA 1
ATOM 2136 C C . LYS A 1 292 ? 19.219 23.352 8.364 1.00 63.71 321 LYS A C 1
ATOM 2137 O O . LYS A 1 292 ? 20.082 24.237 8.340 1.00 59.15 321 LYS A O 1
ATOM 2143 N N . GLY A 1 293 ? 19.474 22.085 8.686 1.00 56.31 322 GLY A N 1
ATOM 2144 C CA . GLY A 1 293 ? 20.815 21.622 8.958 1.00 53.90 322 GLY A CA 1
ATOM 2145 C C . GLY A 1 293 ? 21.182 20.520 7.992 1.00 57.21 322 GLY A C 1
ATOM 2146 O O . GLY A 1 293 ? 20.527 20.348 6.960 1.00 58.66 322 GLY A O 1
ATOM 2147 N N . GLU A 1 294 ? 22.212 19.751 8.320 1.00 57.42 323 GLU A N 1
ATOM 2148 C CA . GLU A 1 294 ? 22.730 18.778 7.372 1.00 51.23 323 GLU A CA 1
ATOM 2149 C C . GLU A 1 294 ? 21.846 17.539 7.320 1.00 52.64 323 GLU A C 1
ATOM 2150 O O . GLU A 1 294 ? 21.427 17.009 8.356 1.00 50.92 323 GLU A O 1
ATOM 2156 N N . ALA A 1 295 ? 21.543 17.086 6.110 1.00 50.17 324 ALA A N 1
ATOM 2157 C CA . ALA A 1 295 ? 21.048 15.732 5.932 1.00 48.13 324 ALA A CA 1
ATOM 2158 C C . ALA A 1 295 ? 22.244 14.791 5.864 1.00 50.92 324 ALA A C 1
ATOM 2159 O O . ALA A 1 295 ? 23.217 15.062 5.151 1.00 50.79 324 ALA A O 1
ATOM 2161 N N . VAL A 1 296 ? 22.187 13.700 6.616 1.00 47.04 325 VAL A N 1
ATOM 2162 C CA . VAL A 1 296 ? 23.247 12.703 6.640 1.00 46.53 325 VAL A CA 1
ATOM 2163 C C . VAL A 1 296 ? 22.669 11.386 6.142 1.00 50.49 325 VAL A C 1
ATOM 2164 O O . VAL A 1 296 ? 21.990 10.674 6.882 1.00 53.44 325 VAL A O 1
ATOM 2168 N N . PRO A 1 297 ? 22.900 11.034 4.880 1.00 52.32 326 PRO A N 1
ATOM 2169 C CA . PRO A 1 297 ? 22.358 9.771 4.365 1.00 55.13 326 PRO A CA 1
ATOM 2170 C C . PRO A 1 297 ? 23.003 8.575 5.048 1.00 55.02 326 PRO A C 1
ATOM 2171 O O . PRO A 1 297 ? 24.215 8.541 5.273 1.00 55.45 326 PRO A O 1
ATOM 2175 N N . VAL A 1 298 ? 22.168 7.598 5.396 1.00 55.81 327 VAL A N 1
ATOM 2176 C CA . VAL A 1 298 ? 22.625 6.342 5.985 1.00 58.86 327 VAL A CA 1
ATOM 2177 C C . VAL A 1 298 ? 21.969 5.206 5.218 1.00 62.71 327 VAL A C 1
ATOM 2178 O O . VAL A 1 298 ? 20.936 4.671 5.641 1.00 63.97 327 VAL A O 1
ATOM 2182 N N . GLU A 1 299 ? 22.542 4.834 4.081 1.00 65.19 328 GLU A N 1
ATOM 2183 C CA . GLU A 1 299 ? 21.920 3.756 3.331 1.00 68.73 328 GLU A CA 1
ATOM 2184 C C . GLU A 1 299 ? 22.537 2.396 3.647 1.00 65.09 328 GLU A C 1
ATOM 2185 O O . GLU A 1 299 ? 21.814 1.397 3.636 1.00 69.12 328 GLU A O 1
ATOM 2191 N N . ALA A 1 300 ? 23.825 2.326 4.008 1.00 60.86 329 ALA A N 1
ATOM 2192 C CA . ALA A 1 300 ? 24.455 1.034 4.263 1.00 57.01 329 ALA A CA 1
ATOM 2193 C C . ALA A 1 300 ? 25.321 1.088 5.511 1.00 53.54 329 ALA A C 1
ATOM 2194 O O . ALA A 1 300 ? 25.898 2.125 5.845 1.00 55.21 329 ALA A O 1
ATOM 2196 N N . LEU A 1 301 ? 25.420 -0.058 6.177 1.00 47.73 330 LEU A N 1
ATOM 2197 C CA . LEU A 1 301 ? 26.291 -0.249 7.327 1.00 46.83 330 LEU A CA 1
ATOM 2198 C C . LEU A 1 301 ? 27.388 -1.239 6.953 1.00 47.49 330 LEU A C 1
ATOM 2199 O O . LEU A 1 301 ? 27.129 -2.237 6.270 1.00 46.53 330 LEU A O 1
ATOM 2204 N N . SER A 1 302 ? 28.607 -0.967 7.412 1.00 41.57 331 SER A N 1
ATOM 2205 C CA . SER A 1 302 ? 29.793 -1.665 6.928 1.00 50.19 331 SER A CA 1
ATOM 2206 C C . SER A 1 302 ? 30.444 -2.541 7.994 1.00 48.19 331 SER A C 1
ATOM 2207 O O . SER A 1 302 ? 31.661 -2.752 7.974 1.00 47.33 331 SER A O 1
ATOM 2210 N N . ASP A 1 303 ? 29.656 -3.074 8.909 1.00 44.44 332 ASP A N 1
ATOM 2211 C CA . ASP A 1 303 ? 30.242 -3.798 10.028 1.00 41.18 332 ASP A CA 1
ATOM 2212 C C . ASP A 1 303 ? 29.219 -4.788 10.574 1.00 39.31 332 ASP A C 1
ATOM 2213 O O . ASP A 1 303 ? 28.815 -4.666 11.738 1.00 36.46 332 ASP A O 1
ATOM 2218 N N . PRO A 1 304 ? 28.767 -5.754 9.770 1.00 37.55 333 PRO A N 1
ATOM 2219 C CA . PRO A 1 304 ? 27.693 -6.636 10.221 1.00 37.81 333 PRO A CA 1
ATOM 2220 C C . PRO A 1 304 ? 28.163 -7.504 11.373 1.00 33.96 333 PRO A C 1
ATOM 2221 O O . PRO A 1 304 ? 29.369 -7.768 11.524 1.00 32.36 333 PRO A O 1
ATOM 2225 N N . PRO A 1 305 ? 27.244 -7.945 12.226 1.00 35.26 334 PRO A N 1
ATOM 2226 C CA . PRO A 1 305 ? 27.647 -8.815 13.325 1.00 36.00 334 PRO A CA 1
ATOM 2227 C C . PRO A 1 305 ? 28.040 -10.177 12.790 1.00 33.43 334 PRO A C 1
ATOM 2228 O O . PRO A 1 305 ? 27.552 -10.607 11.731 1.00 32.01 334 PRO A O 1
ATOM 2232 N N . PRO A 1 306 ? 28.936 -10.887 13.467 1.00 35.38 335 PRO A N 1
ATOM 2233 C CA . PRO A 1 306 ? 29.241 -12.249 13.030 1.00 33.90 335 PRO A CA 1
ATOM 2234 C C . PRO A 1 306 ? 28.026 -13.139 13.202 1.00 34.89 335 PRO A C 1
ATOM 2235 O O . PRO A 1 306 ? 27.169 -12.904 14.062 1.00 31.50 335 PRO A O 1
ATOM 2239 N N . GLU A 1 307 ? 27.942 -14.163 12.353 1.00 32.28 336 GLU A N 1
ATOM 2240 C CA . GLU A 1 307 ? 26.955 -15.204 12.564 1.00 30.04 336 GLU A CA 1
ATOM 2241 C C . GLU A 1 307 ? 27.234 -15.908 13.890 1.00 29.78 336 GLU A C 1
ATOM 2242 O O . GLU A 1 307 ? 28.365 -15.895 14.384 1.00 30.68 336 GLU A O 1
ATOM 2248 N N . PRO A 1 308 ? 26.215 -16.526 14.492 1.00 29.64 337 PRO A N 1
ATOM 2249 C CA . PRO A 1 308 ? 26.426 -17.188 15.785 1.00 28.28 337 PRO A CA 1
ATOM 2250 C C . PRO A 1 308 ? 27.244 -18.455 15.620 1.00 32.96 337 PRO A C 1
ATOM 2251 O O . PRO A 1 308 ? 27.161 -19.128 14.580 1.00 29.90 337 PRO A O 1
ATOM 2255 N N . PRO A 1 309 ? 28.049 -18.825 16.622 1.00 29.50 338 PRO A N 1
ATOM 2256 C CA . PRO A 1 309 ? 28.777 -20.102 16.560 1.00 30.64 338 PRO A CA 1
ATOM 2257 C C . PRO A 1 309 ? 27.840 -21.273 16.822 1.00 34.82 338 PRO A C 1
ATOM 2258 O O . PRO A 1 309 ? 26.689 -21.111 17.235 1.00 31.23 338 PRO A O 1
ATOM 2262 N N . LYS A 1 310 ? 28.350 -22.489 16.574 1.00 31.86 339 LYS A N 1
ATOM 2263 C CA . LYS A 1 310 ? 27.530 -23.680 16.729 1.00 36.16 339 LYS A CA 1
ATOM 2264 C C . LYS A 1 310 ? 27.728 -24.250 18.120 1.00 32.56 339 LYS A C 1
ATOM 2265 O O . LYS A 1 310 ? 28.856 -24.641 18.463 1.00 36.36 339 LYS A O 1
ATOM 2271 N N . PRO A 1 311 ? 26.690 -24.301 18.947 1.00 33.16 340 PRO A N 1
ATOM 2272 C CA . PRO A 1 311 ? 26.867 -24.732 20.336 1.00 33.99 340 PRO A CA 1
ATOM 2273 C C . PRO A 1 311 ? 27.024 -26.242 20.446 1.00 39.90 340 PRO A C 1
ATOM 2274 O O . PRO A 1 311 ? 26.523 -27.003 19.618 1.00 38.63 340 PRO A O 1
ATOM 2278 N N . THR A 1 312 ? 27.739 -26.674 21.490 1.00 37.65 341 THR A N 1
ATOM 2279 C CA . THR A 1 312 ? 27.909 -28.099 21.752 1.00 40.01 341 THR A CA 1
ATOM 2280 C C . THR A 1 312 ? 27.092 -28.604 22.919 1.00 43.37 341 THR A C 1
ATOM 2281 O O . THR A 1 312 ? 27.043 -29.819 23.132 1.00 46.36 341 THR A O 1
ATOM 2285 N N . ARG A 1 313 ? 26.480 -27.719 23.693 1.00 40.16 342 ARG A N 1
ATOM 2286 C CA . ARG A 1 313 ? 25.579 -28.174 24.733 1.00 39.12 342 ARG A CA 1
ATOM 2287 C C . ARG A 1 313 ? 24.542 -27.098 25.001 1.00 37.87 342 ARG A C 1
ATOM 2288 O O . ARG A 1 313 ? 24.773 -25.905 24.759 1.00 37.34 342 ARG A O 1
ATOM 2296 N N . THR A 1 314 ? 23.388 -27.539 25.479 1.00 36.95 343 THR A N 1
ATOM 2297 C CA . THR A 1 314 ? 22.307 -26.650 25.857 1.00 35.59 343 THR A CA 1
ATOM 2298 C C . THR A 1 314 ? 22.276 -26.571 27.376 1.00 39.58 343 THR A C 1
ATOM 2299 O O . THR A 1 314 ? 22.381 -27.594 28.061 1.00 34.63 343 THR A O 1
ATOM 2303 N N . ARG A 1 315 ? 22.175 -25.357 27.903 1.00 34.09 344 ARG A N 1
ATOM 2304 C CA . ARG A 1 315 ? 22.135 -25.141 29.340 1.00 31.95 344 ARG A CA 1
ATOM 2305 C C . ARG A 1 315 ? 20.890 -24.328 29.665 1.00 35.05 344 ARG A C 1
ATOM 2306 O O . ARG A 1 315 ? 20.693 -23.243 29.114 1.00 34.69 344 ARG A O 1
ATOM 2314 N N . ARG A 1 316 ? 20.037 -24.861 30.532 1.00 33.84 345 ARG A N 1
ATOM 2315 C CA . ARG A 1 316 ? 18.790 -24.200 30.880 1.00 35.19 345 ARG A CA 1
ATOM 2316 C C . ARG A 1 316 ? 18.999 -23.334 32.113 1.00 38.21 345 ARG A C 1
ATOM 2317 O O . ARG A 1 316 ? 19.705 -23.728 33.047 1.00 36.31 345 ARG A O 1
ATOM 2325 N N . PHE A 1 317 ? 18.394 -22.144 32.107 1.00 31.58 346 PHE A N 1
ATOM 2326 C CA . PHE A 1 317 ? 18.442 -21.232 33.247 1.00 33.48 346 PHE A CA 1
ATOM 2327 C C . PHE A 1 317 ? 17.028 -20.803 33.610 1.00 35.38 346 PHE A C 1
ATOM 2328 O O . PHE A 1 317 ? 16.288 -20.324 32.747 1.00 38.67 346 PHE A O 1
ATOM 2336 N N . ALA A 1 318 ? 16.659 -20.941 34.880 1.00 29.67 347 ALA A N 1
ATOM 2337 C CA . ALA A 1 318 ? 15.357 -20.497 35.362 1.00 29.29 347 ALA A CA 1
ATOM 2338 C C . ALA A 1 318 ? 15.545 -19.234 36.190 1.00 29.94 347 ALA A C 1
ATOM 2339 O O . ALA A 1 318 ? 16.407 -19.190 37.078 1.00 31.02 347 ALA A O 1
ATOM 2341 N N . LEU A 1 319 ? 14.753 -18.212 35.897 1.00 31.13 348 LEU A N 1
ATOM 2342 C CA . LEU A 1 319 ? 14.734 -16.994 36.694 1.00 27.79 348 LEU A CA 1
ATOM 2343 C C . LEU A 1 319 ? 13.522 -17.066 37.607 1.00 27.18 348 LEU A C 1
ATOM 2344 O O . LEU A 1 319 ? 12.393 -17.198 37.124 1.00 29.45 348 LEU A O 1
ATOM 2349 N N . SER A 1 320 ? 13.754 -16.975 38.920 1.00 28.21 349 SER A N 1
ATOM 2350 C CA . SER A 1 320 ? 12.699 -17.214 39.901 1.00 30.49 349 SER A CA 1
ATOM 2351 C C . SER A 1 320 ? 12.933 -16.355 41.128 1.00 29.21 349 SER A C 1
ATOM 2352 O O . SER A 1 320 ? 14.077 -16.045 41.480 1.00 29.20 349 SER A O 1
ATOM 2355 N N . LEU A 1 321 ? 11.840 -16.000 41.794 1.00 28.89 350 LEU A N 1
ATOM 2356 C CA . LEU A 1 321 ? 11.922 -15.396 43.118 1.00 33.78 350 LEU A CA 1
ATOM 2357 C C . LEU A 1 321 ? 11.857 -16.510 44.162 1.00 34.84 350 LEU A C 1
ATOM 2358 O O . LEU A 1 321 ? 10.853 -17.221 44.250 1.00 32.81 350 LEU A O 1
ATOM 2363 N N . SER A 1 322 ? 12.939 -16.691 44.919 1.00 33.59 351 SER A N 1
ATOM 2364 C CA . SER A 1 322 ? 12.968 -17.665 46.013 1.00 31.33 351 SER A CA 1
ATOM 2365 C C . SER A 1 322 ? 12.708 -16.887 47.297 1.00 32.52 351 SER A C 1
ATOM 2366 O O . SER A 1 322 ? 13.635 -16.424 47.955 1.00 32.53 351 SER A O 1
ATOM 2369 N N . GLY A 1 323 ? 11.433 -16.737 47.657 1.00 31.93 352 GLY A N 1
ATOM 2370 C CA . GLY A 1 323 ? 11.104 -15.978 48.856 1.00 31.13 352 GLY A CA 1
ATOM 2371 C C . GLY A 1 323 ? 11.363 -14.483 48.742 1.00 34.54 352 GLY A C 1
ATOM 2372 O O . GLY A 1 323 ? 10.638 -13.775 48.039 1.00 34.78 352 GLY A O 1
ATOM 2373 N N . MET A 1 324 ? 12.358 -13.967 49.463 1.00 32.32 353 MET A N 1
ATOM 2374 C CA . MET A 1 324 ? 12.791 -12.587 49.283 1.00 32.24 353 MET A CA 1
ATOM 2375 C C . MET A 1 324 ? 14.070 -12.487 48.445 1.00 32.88 353 MET A C 1
ATOM 2376 O O . MET A 1 324 ? 14.713 -11.437 48.437 1.00 32.83 353 MET A O 1
ATOM 2381 N N . GLN A 1 325 ? 14.464 -13.560 47.762 1.00 30.78 354 GLN A N 1
ATOM 2382 C CA . GLN A 1 325 ? 15.763 -13.635 47.092 1.00 31.12 354 GLN A CA 1
ATOM 2383 C C . GLN A 1 325 ? 15.551 -14.027 45.633 1.00 27.79 354 GLN A C 1
ATOM 2384 O O . GLN A 1 325 ? 15.090 -15.135 45.347 1.00 28.89 354 GLN A O 1
ATOM 2390 N N . TRP A 1 326 ? 15.869 -13.118 44.713 1.00 29.30 355 TRP A N 1
ATOM 2391 C CA . TRP A 1 326 ? 15.881 -13.465 43.292 1.00 28.33 355 TRP A CA 1
ATOM 2392 C C . TRP A 1 326 ? 17.005 -14.445 43.007 1.00 27.54 355 TRP A C 1
ATOM 2393 O O . TRP A 1 326 ? 18.109 -14.309 43.541 1.00 29.83 355 TRP A O 1
ATOM 2404 N N . THR A 1 327 ? 16.743 -15.431 42.147 1.00 26.09 356 THR A N 1
ATOM 2405 C CA . THR A 1 327 ? 17.736 -16.473 41.917 1.00 26.50 356 THR A CA 1
ATOM 2406 C C . THR A 1 327 ? 17.869 -16.810 40.438 1.00 25.15 356 THR A C 1
ATOM 2407 O O . THR A 1 327 ? 16.995 -16.518 39.620 1.00 28.41 356 THR A O 1
ATOM 2411 N N . ILE A 1 328 ? 18.989 -17.447 40.115 1.00 27.88 357 ILE A N 1
ATOM 2412 C CA . ILE A 1 328 ? 19.283 -17.932 38.770 1.00 28.92 357 ILE A CA 1
ATOM 2413 C C . ILE A 1 328 ? 19.626 -19.409 38.895 1.00 31.36 357 ILE A C 1
ATOM 2414 O O . ILE A 1 328 ? 20.613 -19.764 39.552 1.00 28.89 357 ILE A O 1
ATOM 2419 N N . ASN A 1 329 ? 18.788 -20.275 38.308 1.00 32.23 358 ASN A N 1
ATOM 2420 C CA . ASN A 1 329 ? 18.868 -21.716 38.553 1.00 31.25 358 ASN A CA 1
ATOM 2421 C C . ASN A 1 329 ? 18.880 -22.005 40.054 1.00 31.11 358 ASN A C 1
ATOM 2422 O O . ASN A 1 329 ? 19.618 -22.867 40.542 1.00 30.59 358 ASN A O 1
ATOM 2427 N N . GLY A 1 330 ? 18.070 -21.247 40.794 1.00 30.99 359 GLY A N 1
ATOM 2428 C CA . GLY A 1 330 ? 18.028 -21.337 42.242 1.00 30.20 359 GLY A CA 1
ATOM 2429 C C . GLY A 1 330 ? 19.182 -20.682 42.972 1.00 29.99 359 GLY A C 1
ATOM 2430 O O . GLY A 1 330 ? 19.101 -20.517 44.196 1.00 29.70 359 GLY A O 1
ATOM 2431 N N . MET A 1 331 ? 20.235 -20.261 42.270 1.00 29.33 360 MET A N 1
ATOM 2432 C CA . MET A 1 331 ? 21.432 -19.732 42.909 1.00 28.36 360 MET A CA 1
ATOM 2433 C C . MET A 1 331 ? 21.437 -18.210 42.958 1.00 27.24 360 MET A C 1
ATOM 2434 O O . MET A 1 331 ? 20.709 -17.528 42.232 1.00 29.77 360 MET A O 1
ATOM 2439 N N . PHE A 1 332 ? 22.286 -17.678 43.836 1.00 28.18 361 PHE A N 1
ATOM 2440 C CA . PHE A 1 332 ? 22.428 -16.240 43.986 1.00 26.67 361 PHE A CA 1
ATOM 2441 C C . PHE A 1 332 ? 23.775 -15.955 44.647 1.00 27.97 361 PHE A C 1
ATOM 2442 O O . PHE A 1 332 ? 24.450 -16.861 45.149 1.00 30.42 361 PHE A O 1
ATOM 2450 N N . TRP A 1 333 ? 24.169 -14.682 44.617 1.00 28.92 362 TRP A N 1
ATOM 2451 C CA . TRP A 1 333 ? 25.503 -14.282 45.062 1.00 27.90 362 TRP A CA 1
ATOM 245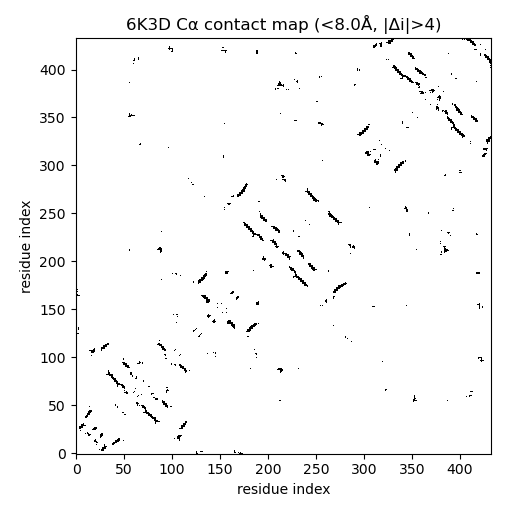2 C C . TRP A 1 333 ? 25.797 -14.738 46.484 1.00 31.14 362 TRP A C 1
ATOM 2453 O O . TRP A 1 333 ? 24.967 -14.603 47.390 1.00 31.03 362 TRP A O 1
ATOM 2464 N N . ASN A 1 334 ? 27.004 -15.246 46.676 1.00 31.22 363 ASN A N 1
ATOM 2465 C CA . ASN A 1 334 ? 27.521 -15.561 48.003 1.00 33.41 363 ASN A CA 1
ATOM 2466 C C . ASN A 1 334 ? 28.339 -14.370 48.479 1.00 35.50 363 ASN A C 1
ATOM 2467 O O . ASN A 1 334 ? 29.518 -14.245 48.145 1.00 33.79 363 ASN A O 1
ATOM 2472 N N . ALA A 1 335 ? 27.714 -13.509 49.286 1.00 32.04 364 ALA A N 1
ATOM 2473 C CA . ALA A 1 335 ? 28.382 -12.291 49.725 1.00 38.08 364 ALA A CA 1
ATOM 2474 C C . ALA A 1 335 ? 29.681 -12.590 50.458 1.00 39.55 364 ALA A C 1
ATOM 2475 O O . ALA A 1 335 ? 30.634 -11.807 50.369 1.00 42.35 364 ALA A O 1
ATOM 2477 N N . SER A 1 336 ? 29.736 -13.715 51.180 1.00 37.18 365 SER A N 1
ATOM 2478 C CA . SER A 1 336 ? 30.916 -14.071 51.959 1.00 41.32 365 SER A CA 1
ATOM 2479 C C . SER A 1 336 ? 32.009 -14.674 51.101 1.00 41.67 365 SER A C 1
ATOM 2480 O O . SER A 1 336 ? 33.180 -14.633 51.488 1.00 42.56 365 SER A O 1
ATOM 2483 N N . ASN A 1 337 ? 31.656 -15.263 49.960 1.00 37.55 366 ASN A N 1
ATOM 2484 C CA . ASN A 1 337 ? 32.639 -15.842 49.050 1.00 39.47 366 ASN A CA 1
ATOM 2485 C C . ASN A 1 337 ? 32.359 -15.330 47.643 1.00 36.41 366 ASN A C 1
ATOM 2486 O O . ASN A 1 337 ? 31.664 -15.990 46.856 1.00 34.18 366 ASN A O 1
ATOM 2491 N N . PRO A 1 338 ? 32.896 -14.157 47.290 1.00 35.76 367 PRO A N 1
ATOM 2492 C CA . PRO A 1 338 ? 32.695 -13.620 45.932 1.00 32.34 367 PRO A CA 1
ATOM 2493 C C . PRO A 1 338 ? 33.381 -14.420 44.846 1.00 33.04 367 PRO A C 1
ATOM 2494 O O . PRO A 1 338 ? 33.173 -14.117 43.666 1.00 33.65 367 PRO A O 1
ATOM 2498 N N . LEU A 1 339 ? 34.198 -15.417 45.189 1.00 32.67 368 LEU A N 1
ATOM 2499 C CA . LEU A 1 339 ? 34.809 -16.290 44.197 1.00 33.51 368 LEU A CA 1
ATOM 2500 C C . LEU A 1 339 ? 34.086 -17.622 44.076 1.00 34.15 368 LEU A C 1
ATOM 2501 O O . LEU A 1 339 ? 34.592 -18.528 43.409 1.00 33.58 368 LEU A O 1
ATOM 2506 N N . PHE A 1 340 ? 32.909 -17.751 44.688 1.00 33.73 369 PHE A N 1
ATOM 2507 C CA . PHE A 1 340 ? 32.127 -18.982 44.588 1.00 33.98 369 PHE A CA 1
ATOM 2508 C C . PHE A 1 340 ? 31.825 -19.306 43.130 1.00 34.47 369 PHE A C 1
ATOM 2509 O O . PHE A 1 340 ? 31.401 -18.436 42.371 1.00 33.40 369 PHE A O 1
ATOM 2517 N N . GLU A 1 341 ? 32.051 -20.553 42.726 1.00 31.09 370 GLU A N 1
ATOM 2518 C CA . GLU A 1 341 ? 31.888 -20.934 41.322 1.00 33.10 370 GLU A CA 1
ATOM 2519 C C . GLU A 1 341 ? 30.506 -21.553 41.124 1.00 34.48 370 GLU A C 1
ATOM 2520 O O . GLU A 1 341 ? 30.326 -22.771 41.174 1.00 36.47 370 GLU A O 1
ATOM 2526 N N . HIS A 1 342 ? 29.523 -20.690 40.850 1.00 31.91 371 HIS A N 1
ATOM 2527 C CA . HIS A 1 342 ? 28.139 -21.145 40.716 1.00 33.32 371 HIS A CA 1
ATOM 2528 C C . HIS A 1 342 ? 27.962 -22.071 39.515 1.00 35.20 371 HIS A C 1
ATOM 2529 O O . HIS A 1 342 ? 27.274 -23.093 39.602 1.00 32.04 371 HIS A O 1
ATOM 2536 N N . VAL A 1 343 ? 28.545 -21.714 38.375 1.00 30.58 372 VAL A N 1
ATOM 2537 C CA . VAL A 1 343 ? 28.371 -22.470 37.139 1.00 32.43 372 VAL A CA 1
ATOM 2538 C C . VAL A 1 343 ? 29.721 -22.585 36.438 1.00 33.73 372 VAL A C 1
ATOM 2539 O O . VAL A 1 343 ? 30.407 -21.579 36.239 1.00 35.49 372 VAL A O 1
ATOM 2543 N N . SER A 1 344 ? 30.096 -23.806 36.050 1.00 33.08 373 SER A N 1
ATOM 2544 C CA . SER A 1 344 ? 31.296 -24.054 35.256 1.00 34.24 373 SER A CA 1
ATOM 2545 C C . SER A 1 344 ? 30.906 -24.320 33.810 1.00 35.32 373 SER A C 1
ATOM 2546 O O . SER A 1 344 ? 30.052 -25.174 33.542 1.00 35.68 373 SER A O 1
ATOM 2549 N N . VAL A 1 345 ? 31.534 -23.593 32.882 1.00 31.38 374 VAL A N 1
ATOM 2550 C CA . VAL A 1 345 ? 31.170 -23.646 31.474 1.00 32.53 374 VAL A CA 1
ATOM 2551 C C . VAL A 1 345 ? 32.423 -23.882 30.648 1.00 28.84 374 VAL A C 1
ATOM 2552 O O . VAL A 1 345 ? 33.548 -23.725 31.116 1.00 32.09 374 VAL A O 1
ATOM 2556 N N . GLU A 1 346 ? 32.203 -24.216 29.385 1.00 33.10 375 GLU A N 1
ATOM 2557 C CA . GLU A 1 346 ? 33.288 -24.499 28.463 1.00 34.01 375 GLU A CA 1
ATOM 2558 C C . GLU A 1 346 ? 32.735 -24.382 27.056 1.00 32.75 375 GLU A C 1
ATOM 2559 O O . GLU A 1 346 ? 31.596 -24.785 26.808 1.00 35.19 375 GLU A O 1
ATOM 2565 N N . GLY A 1 347 ? 33.543 -23.846 26.143 1.00 30.14 376 GLY A N 1
ATOM 2566 C CA . GLY A 1 347 ? 33.175 -23.934 24.740 1.00 33.61 376 GLY A CA 1
ATOM 2567 C C . GLY A 1 347 ? 31.970 -23.077 24.372 1.00 32.86 376 GLY A C 1
ATOM 2568 O O . GLY A 1 347 ? 31.659 -22.076 25.014 1.00 28.18 376 GLY A O 1
ATOM 2569 N N . VAL A 1 348 ? 31.302 -23.476 23.293 1.00 28.12 377 VAL A N 1
ATOM 2570 C CA . VAL A 1 348 ? 30.139 -22.748 22.802 1.00 31.68 377 VAL A CA 1
ATOM 2571 C C . VAL A 1 348 ? 28.888 -23.378 23.397 1.00 33.09 377 VAL A C 1
ATOM 2572 O O . VAL A 1 348 ? 28.675 -24.589 23.273 1.00 33.25 377 VAL A O 1
ATOM 2576 N N . GLU A 1 349 ? 28.068 -22.565 24.049 1.00 28.79 378 GLU A N 1
ATOM 2577 C CA . GLU A 1 349 ? 26.877 -23.058 24.720 1.00 29.60 378 GLU A CA 1
ATOM 2578 C C . GLU A 1 349 ? 25.654 -22.320 24.209 1.00 31.42 378 GLU A C 1
ATOM 2579 O O . GLU A 1 349 ? 25.727 -21.147 23.822 1.00 29.87 378 GLU A O 1
ATOM 2585 N N . LEU A 1 350 ? 24.527 -23.018 24.208 1.00 28.08 379 LEU A N 1
ATOM 2586 C CA . LEU A 1 350 ? 23.228 -22.395 24.013 1.00 28.02 379 LEU A CA 1
ATOM 2587 C C . LEU A 1 350 ? 22.552 -22.320 25.374 1.00 32.26 379 LEU A C 1
ATOM 2588 O O . LEU A 1 350 ? 22.364 -23.345 26.044 1.00 32.20 379 LEU A O 1
ATOM 2593 N N . TRP A 1 351 ? 22.206 -21.114 25.788 1.00 27.16 380 TRP A N 1
ATOM 2594 C CA . TRP A 1 351 ? 21.554 -20.897 27.063 1.00 28.32 380 TRP A CA 1
ATOM 2595 C C . TRP A 1 351 ? 20.071 -20.689 26.807 1.00 29.96 380 TRP A C 1
ATOM 2596 O O . TRP A 1 351 ? 19.675 -19.795 26.045 1.00 27.83 380 TRP A O 1
ATOM 2607 N N . GLU A 1 352 ? 19.263 -21.520 27.433 1.00 28.67 381 GLU A N 1
ATOM 2608 C CA . GLU A 1 352 ? 17.813 -21.447 27.325 1.00 31.60 381 GLU A CA 1
ATOM 2609 C C . GLU A 1 352 ? 17.342 -20.766 28.602 1.00 34.00 381 GLU A C 1
ATOM 2610 O O . GLU A 1 352 ? 17.310 -21.393 29.663 1.00 32.32 381 GLU A O 1
ATOM 2616 N N . ILE A 1 353 ? 17.030 -19.470 28.529 1.00 28.07 382 ILE A N 1
ATOM 2617 C CA . ILE A 1 353 ? 16.740 -18.688 29.730 1.00 28.35 382 ILE A CA 1
ATOM 2618 C C . ILE A 1 353 ? 15.231 -18.559 29.876 1.00 29.68 382 ILE A C 1
ATOM 2619 O O . ILE A 1 353 ? 14.574 -17.893 29.072 1.00 29.02 382 ILE A O 1
ATOM 2624 N N . VAL A 1 354 ? 14.682 -19.181 30.913 1.00 28.96 383 VAL A N 1
ATOM 2625 C CA . VAL A 1 354 ? 13.240 -19.247 31.126 1.00 29.87 383 VAL A CA 1
ATOM 2626 C C . VAL A 1 354 ? 12.892 -18.381 32.325 1.00 26.65 383 VAL A C 1
ATOM 2627 O O . VAL A 1 354 ? 13.352 -18.642 33.442 1.00 28.88 383 VAL A O 1
ATOM 2631 N N . ASN A 1 355 ? 12.080 -17.357 32.105 1.00 27.49 384 ASN A N 1
ATOM 2632 C CA . ASN A 1 355 ? 11.606 -16.525 33.200 1.00 29.80 384 ASN A CA 1
ATOM 2633 C C . ASN A 1 355 ? 10.285 -17.092 33.710 1.00 29.83 384 ASN A C 1
ATOM 2634 O O . ASN A 1 355 ? 9.362 -17.337 32.921 1.00 28.21 384 ASN A O 1
ATOM 2639 N N . ASP A 1 356 ? 10.211 -17.341 35.018 1.00 31.52 385 ASP A N 1
ATOM 2640 C CA . ASP A 1 356 ? 8.987 -17.905 35.575 1.00 30.53 385 ASP A CA 1
ATOM 2641 C C . ASP A 1 356 ? 7.802 -16.982 35.311 1.00 31.65 385 ASP A C 1
ATOM 2642 O O . ASP A 1 356 ? 7.943 -15.777 35.093 1.00 30.20 385 ASP A O 1
ATOM 2647 N N . LYS A 1 357 ? 6.605 -17.569 35.333 1.00 33.12 386 LYS A N 1
ATOM 2648 C CA . LYS A 1 357 ? 5.409 -16.768 35.131 1.00 32.53 386 LYS A CA 1
ATOM 2649 C C . LYS A 1 357 ? 5.181 -15.815 36.298 1.00 30.85 386 LYS A C 1
ATOM 2650 O O . LYS A 1 357 ? 4.750 -14.674 36.095 1.00 32.13 386 LYS A O 1
ATOM 2656 N N . ALA A 1 358 ? 5.442 -16.267 37.525 1.00 28.10 387 ALA A N 1
ATOM 2657 C CA . ALA A 1 358 ? 5.289 -15.425 38.716 1.00 31.70 387 ALA A CA 1
ATOM 2658 C C . ALA A 1 358 ? 6.608 -14.693 38.956 1.00 30.90 387 ALA A C 1
ATOM 2659 O O . ALA A 1 358 ? 7.397 -15.004 39.852 1.00 30.86 387 ALA A O 1
ATOM 2661 N N . SER A 1 359 ? 6.851 -13.722 38.093 1.00 31.20 388 SER A N 1
ATOM 2662 C CA . SER A 1 359 ? 8.139 -13.045 38.039 1.00 29.08 388 SER A CA 1
ATOM 2663 C C . SER A 1 359 ? 7.884 -11.699 37.382 1.00 30.33 388 SER A C 1
ATOM 2664 O O . SER A 1 359 ? 6.729 -11.303 37.185 1.00 28.03 388 SER A O 1
ATOM 2667 N N . MET A 1 360 ? 8.957 -10.994 37.047 1.00 28.05 389 MET A N 1
ATOM 2668 C CA . MET A 1 360 ? 8.838 -9.731 36.331 1.00 26.42 389 MET A CA 1
ATOM 2669 C C . MET A 1 360 ? 9.907 -9.722 35.239 1.00 23.88 389 MET A C 1
ATOM 2670 O O . MET A 1 360 ? 10.792 -10.583 35.251 1.00 24.28 389 MET A O 1
ATOM 2675 N N . PRO A 1 361 ? 9.849 -8.814 34.267 1.00 25.70 390 PRO A N 1
ATOM 2676 C CA . PRO A 1 361 ? 10.883 -8.816 33.226 1.00 25.85 390 PRO A CA 1
ATOM 2677 C C . PRO A 1 361 ? 12.257 -8.607 33.857 1.00 25.89 390 PRO A C 1
ATOM 2678 O O . PRO A 1 361 ? 12.416 -7.795 34.770 1.00 28.60 390 PRO A O 1
ATOM 2682 N N . HIS A 1 362 ? 13.242 -9.381 33.402 1.00 23.91 391 HIS A N 1
ATOM 2683 C CA . HIS A 1 362 ? 14.619 -9.272 33.891 1.00 23.06 391 HIS A CA 1
ATOM 2684 C C . HIS A 1 362 ? 15.547 -8.960 32.723 1.00 24.23 391 HIS A C 1
ATOM 2685 O O . HIS A 1 362 ? 15.623 -9.760 31.773 1.00 22.26 391 HIS A O 1
ATOM 2692 N N . PRO A 1 363 ? 16.284 -7.832 32.737 1.00 23.42 392 PRO A N 1
ATOM 2693 C CA . PRO A 1 363 ? 17.335 -7.634 31.723 1.00 23.55 392 PRO A CA 1
ATOM 2694 C C . PRO A 1 363 ? 18.615 -8.374 32.096 1.00 23.14 392 PRO A C 1
ATOM 2695 O O . PRO A 1 363 ? 19.439 -7.871 32.870 1.00 22.74 392 PRO A O 1
ATOM 2699 N N . MET A 1 364 ? 18.796 -9.575 31.556 1.00 18.90 393 MET A N 1
ATOM 2700 C CA . MET A 1 364 ? 19.899 -10.412 31.993 1.00 22.97 393 MET A CA 1
ATOM 2701 C C . MET A 1 364 ? 21.158 -10.031 31.224 1.00 25.67 393 MET A C 1
ATOM 2702 O O . MET A 1 364 ? 21.121 -9.831 30.007 1.00 24.01 393 MET A O 1
ATOM 2707 N N . HIS A 1 365 ? 22.274 -9.945 31.938 1.00 23.60 394 HIS A N 1
ATOM 2708 C CA . HIS A 1 365 ? 23.509 -9.427 31.367 1.00 23.68 394 HIS A CA 1
ATOM 2709 C C . HIS A 1 365 ? 24.662 -10.356 31.719 1.00 25.79 394 HIS A C 1
ATOM 2710 O O . HIS A 1 365 ? 24.829 -10.734 32.884 1.00 24.60 394 HIS A O 1
ATOM 2717 N N . LEU A 1 366 ? 25.468 -10.701 30.719 1.00 24.67 395 LEU A N 1
ATOM 2718 C CA . LEU A 1 366 ? 26.630 -11.564 30.906 1.00 22.50 395 LEU A CA 1
ATOM 2719 C C . LEU A 1 366 ? 27.907 -10.750 30.701 1.00 26.76 395 LEU A C 1
ATOM 2720 O O . LEU A 1 366 ? 28.087 -10.147 29.642 1.00 27.60 395 LEU A O 1
ATOM 2725 N N . HIS A 1 367 ? 28.784 -10.730 31.708 1.00 23.58 396 HIS A N 1
ATOM 2726 C CA . HIS A 1 367 ? 30.110 -10.133 31.544 1.00 26.30 396 HIS A CA 1
ATOM 2727 C C . HIS A 1 367 ? 31.005 -11.000 30.668 1.00 27.16 396 HIS A C 1
ATOM 2728 O O . HIS A 1 367 ? 30.870 -12.227 30.625 1.00 24.63 396 HIS A O 1
ATOM 2735 N N . GLY A 1 368 ? 31.970 -10.346 30.014 1.00 29.40 397 GLY A N 1
ATOM 2736 C CA . GLY A 1 368 ? 33.105 -11.019 29.416 1.00 26.92 397 GLY A CA 1
ATOM 2737 C C . GLY A 1 368 ? 32.871 -11.625 28.050 1.00 30.04 397 GLY A C 1
ATOM 2738 O O . GLY A 1 368 ? 33.846 -11.893 27.337 1.00 29.96 397 GLY A O 1
ATOM 2739 N N . PHE A 1 369 ? 31.616 -11.869 27.664 1.00 26.07 398 PHE A N 1
ATOM 2740 C CA . PHE A 1 369 ? 31.306 -12.624 26.452 1.00 28.43 398 PHE A CA 1
ATOM 2741 C C . PHE A 1 369 ? 29.993 -12.077 25.934 1.00 29.64 398 PHE A C 1
ATOM 2742 O O . PHE A 1 369 ? 29.004 -12.081 26.682 1.00 29.89 398 PHE A O 1
ATOM 2750 N N . PRO A 1 370 ? 29.943 -11.641 24.678 1.00 26.86 399 PRO A N 1
ATOM 2751 C CA . PRO A 1 370 ? 28.680 -11.171 24.103 1.00 27.15 399 PRO A CA 1
ATOM 2752 C C . PRO A 1 370 ? 27.753 -12.336 23.789 1.00 27.37 399 PRO A C 1
ATOM 2753 O O . PRO A 1 370 ? 28.119 -13.511 23.870 1.00 28.73 399 PRO A O 1
ATOM 2757 N N . MET A 1 371 ? 26.514 -12.004 23.441 1.00 25.20 400 MET A N 1
ATOM 2758 C CA . MET A 1 371 ? 25.504 -13.026 23.224 1.00 26.34 400 MET A CA 1
ATOM 2759 C C . MET A 1 371 ? 24.799 -12.814 21.890 1.00 25.56 400 MET A C 1
ATOM 2760 O O . MET A 1 371 ? 24.445 -11.691 21.530 1.00 27.62 400 MET A O 1
ATOM 2765 N N . TRP A 1 372 ? 24.603 -13.905 21.156 1.00 25.79 401 TRP A N 1
ATOM 2766 C CA . TRP A 1 372 ? 23.717 -13.920 19.999 1.00 24.53 401 TRP A CA 1
ATOM 2767 C C . TRP A 1 372 ? 22.331 -14.366 20.447 1.00 27.94 401 TRP A C 1
ATOM 2768 O O . TRP A 1 372 ? 22.192 -15.420 21.074 1.00 27.81 401 TRP A O 1
ATOM 2779 N N . ILE A 1 373 ? 21.306 -13.593 20.100 1.00 25.33 402 ILE A N 1
ATOM 2780 C CA . ILE A 1 373 ? 19.928 -13.988 20.389 1.00 26.44 402 ILE A CA 1
ATOM 2781 C C . ILE A 1 373 ? 19.453 -14.904 19.267 1.00 28.97 402 ILE A C 1
ATOM 2782 O O . ILE A 1 373 ? 19.499 -14.528 18.094 1.00 29.38 402 ILE A O 1
ATOM 2787 N N . ILE A 1 374 ? 19.002 -16.101 19.625 1.00 26.41 403 ILE A N 1
ATOM 2788 C CA . ILE A 1 374 ? 18.568 -17.099 18.650 1.00 29.73 403 ILE A CA 1
ATOM 2789 C C . ILE A 1 374 ? 17.051 -17.115 18.496 1.00 32.96 403 ILE A C 1
ATOM 2790 O O . ILE A 1 374 ? 16.536 -17.251 17.385 1.00 31.34 403 ILE A O 1
ATOM 2795 N N . GLU A 1 375 ? 16.318 -16.973 19.598 1.00 30.47 404 GLU A N 1
ATOM 2796 C CA . GLU A 1 375 ? 14.890 -17.240 19.559 1.00 31.81 404 GLU A CA 1
ATOM 2797 C C . GLU A 1 375 ? 14.214 -16.640 20.785 1.00 31.07 404 GLU A C 1
ATOM 2798 O O . GLU A 1 375 ? 14.778 -16.676 21.886 1.00 28.91 404 GLU A O 1
ATOM 2804 N N . ARG A 1 376 ? 13.011 -16.097 20.581 1.00 27.46 405 ARG A N 1
ATOM 2805 C CA . ARG A 1 376 ? 12.068 -15.775 21.650 1.00 28.93 405 ARG A CA 1
ATOM 2806 C C . ARG A 1 376 ? 10.868 -16.697 21.512 1.00 31.52 405 ARG A C 1
ATOM 2807 O O . ARG A 1 376 ? 10.332 -16.836 20.414 1.00 32.18 405 ARG A O 1
ATOM 2815 N N . LYS A 1 377 ? 10.449 -17.315 22.616 1.00 29.84 406 LYS A N 1
ATOM 2816 C CA . LYS A 1 377 ? 9.257 -18.156 22.656 1.00 34.33 406 LYS A CA 1
ATOM 2817 C C . LYS A 1 377 ? 8.357 -17.732 23.797 1.00 29.61 406 LYS A C 1
ATOM 2818 O O . LYS A 1 377 ? 8.836 -17.452 24.895 1.00 29.17 406 LYS A O 1
ATOM 2824 N N . ASP A 1 378 ? 7.052 -17.763 23.553 1.00 30.03 407 ASP A N 1
ATOM 2825 C CA . ASP A 1 378 ? 6.065 -17.452 24.582 1.00 29.70 407 ASP A CA 1
ATOM 2826 C C . ASP A 1 378 ? 6.213 -16.012 25.074 1.00 29.09 407 ASP A C 1
ATOM 2827 O O . ASP A 1 378 ? 6.007 -15.709 26.254 1.00 29.45 407 ASP A O 1
ATOM 2832 N N . SER A 1 379 ? 6.578 -15.115 24.164 1.00 28.45 408 SER A N 1
ATOM 2833 C CA . SER A 1 379 ? 6.646 -13.702 24.495 1.00 27.73 408 SER A CA 1
ATOM 2834 C C . SER A 1 379 ? 5.242 -13.136 24.709 1.00 29.38 408 SER A C 1
ATOM 2835 O O . SER A 1 379 ? 4.272 -13.635 24.135 1.00 31.36 408 SER A O 1
ATOM 2838 N N . PRO A 1 380 ? 5.103 -12.096 25.531 1.00 29.20 409 PRO A N 1
ATOM 2839 C CA . PRO A 1 380 ? 3.821 -11.381 25.584 1.00 30.36 409 PRO A CA 1
ATOM 2840 C C . PRO A 1 380 ? 3.505 -10.779 24.223 1.00 31.49 409 PRO A C 1
ATOM 2841 O O . PRO A 1 380 ? 4.393 -10.511 23.412 1.00 26.99 409 PRO A O 1
ATOM 2845 N N . ARG A 1 381 ? 2.217 -10.561 23.967 1.00 29.96 410 ARG A N 1
ATOM 2846 C CA . ARG A 1 381 ? 1.834 -10.087 22.638 1.00 33.58 410 ARG A CA 1
ATOM 2847 C C . ARG A 1 381 ? 2.485 -8.744 22.311 1.00 30.55 410 ARG A C 1
ATOM 2848 O O . ARG A 1 381 ? 2.852 -8.494 21.157 1.00 31.64 410 ARG A O 1
ATOM 2856 N N . GLN A 1 382 ? 2.648 -7.861 23.310 1.00 28.72 411 GLN A N 1
ATOM 2857 C CA . GLN A 1 382 ? 3.228 -6.551 23.026 1.00 28.40 411 GLN A CA 1
ATOM 2858 C C . GLN A 1 382 ? 4.651 -6.682 22.492 1.00 30.53 411 GLN A C 1
ATOM 2859 O O . GLN A 1 382 ? 5.127 -5.802 21.764 1.00 27.04 411 GLN A O 1
ATOM 2865 N N . VAL A 1 383 ? 5.328 -7.773 22.832 1.00 28.56 412 VAL A N 1
ATOM 2866 C CA . VAL A 1 383 ? 6.647 -8.086 22.291 1.00 28.42 412 VAL A CA 1
ATOM 2867 C C . VAL A 1 383 ? 6.538 -8.825 20.957 1.00 30.00 412 VAL A C 1
ATOM 2868 O O . VAL A 1 383 ? 7.164 -8.431 19.970 1.00 30.30 412 VAL A O 1
ATOM 2872 N N . ALA A 1 384 ? 5.730 -9.894 20.913 1.00 29.74 413 ALA A N 1
ATOM 2873 C CA . ALA A 1 384 ? 5.554 -10.664 19.681 1.00 31.29 413 ALA A CA 1
ATOM 2874 C C . ALA A 1 384 ? 5.143 -9.770 18.513 1.00 30.92 413 ALA A C 1
ATOM 2875 O O . ALA A 1 384 ? 5.586 -9.974 17.381 1.00 32.49 413 ALA A O 1
ATOM 2877 N N . GLU A 1 385 ? 4.311 -8.761 18.771 1.00 30.93 414 GLU A N 1
ATOM 2878 C CA . GLU A 1 385 ? 3.874 -7.874 17.696 1.00 34.60 414 GLU A CA 1
ATOM 2879 C C . GLU A 1 385 ? 5.019 -7.081 17.083 1.00 36.51 414 GLU A C 1
ATOM 2880 O O . GLU A 1 385 ? 4.910 -6.636 15.935 1.00 33.62 414 GLU A O 1
ATOM 2886 N N . LEU A 1 386 ? 6.106 -6.878 17.815 1.00 30.55 415 LEU A N 1
ATOM 2887 C CA . LEU A 1 386 ? 7.228 -6.128 17.272 1.00 32.26 415 LEU A CA 1
ATOM 2888 C C . LEU A 1 386 ? 8.301 -7.012 16.654 1.00 31.84 415 LEU A C 1
ATOM 2889 O O . LEU A 1 386 ? 9.271 -6.479 16.116 1.00 33.22 415 LEU A O 1
ATOM 2894 N N . ALA A 1 387 ? 8.156 -8.333 16.718 1.00 30.74 416 ALA A N 1
ATOM 2895 C CA . ALA A 1 387 ? 9.172 -9.231 16.188 1.00 31.83 416 ALA A CA 1
ATOM 2896 C C . ALA A 1 387 ? 9.215 -9.129 14.670 1.00 36.45 416 ALA A C 1
ATOM 2897 O O . ALA A 1 387 ? 8.220 -8.788 14.026 1.00 34.64 416 ALA A O 1
ATOM 2899 N N . VAL A 1 388 ? 10.385 -9.419 14.096 1.00 35.14 417 VAL A N 1
ATOM 2900 C CA . VAL A 1 388 ? 10.571 -9.269 12.660 1.00 36.58 417 VAL A CA 1
ATOM 2901 C C . VAL A 1 388 ? 10.993 -10.566 11.978 1.00 37.63 417 VAL A C 1
ATOM 2902 O O . VAL A 1 388 ? 11.365 -10.540 10.810 1.00 39.46 417 VAL A O 1
ATOM 2906 N N . ASP A 1 389 ? 10.953 -11.704 12.667 1.00 35.11 418 ASP A N 1
ATOM 2907 C CA . ASP A 1 389 ? 11.235 -12.961 11.981 1.00 35.40 418 ASP A CA 1
ATOM 2908 C C . ASP A 1 389 ? 10.441 -14.084 12.638 1.00 39.02 418 ASP A C 1
ATOM 2909 O O . ASP A 1 389 ? 9.763 -13.885 13.651 1.00 39.33 418 ASP A O 1
ATOM 2914 N N . ASN A 1 390 ? 10.529 -15.272 12.036 1.00 42.37 419 ASN A N 1
ATOM 2915 C CA . ASN A 1 390 ? 9.804 -16.461 12.472 1.00 46.79 419 ASN A CA 1
ATOM 2916 C C . ASN A 1 390 ? 10.316 -17.022 13.787 1.00 44.79 419 ASN A C 1
ATOM 2917 O O . ASN A 1 390 ? 9.689 -17.935 14.334 1.00 45.83 419 ASN A O 1
ATOM 2922 N N . ARG A 1 391 ? 11.455 -16.539 14.279 1.00 41.37 420 ARG A N 1
ATOM 2923 C CA . ARG A 1 391 ? 11.999 -16.971 15.560 1.00 41.62 420 ARG A CA 1
ATOM 2924 C C . ARG A 1 391 ? 11.629 -16.024 16.696 1.00 36.93 420 ARG A C 1
ATOM 2925 O O . ARG A 1 391 ? 12.193 -16.131 17.787 1.00 32.66 420 ARG A O 1
ATOM 2933 N N . GLY A 1 392 ? 10.669 -15.132 16.468 1.00 36.66 421 GLY A N 1
ATOM 2934 C CA . GLY A 1 392 ? 10.177 -14.261 17.513 1.00 31.90 421 GLY A CA 1
ATOM 2935 C C . GLY A 1 392 ? 11.120 -13.139 17.878 1.00 31.34 421 GLY A C 1
ATOM 2936 O O . GLY A 1 392 ? 10.922 -12.485 18.903 1.00 33.60 421 GLY A O 1
ATOM 2937 N N . ARG A 1 393 ? 12.129 -12.881 17.056 1.00 31.45 422 ARG A N 1
ATOM 2938 C CA . ARG A 1 393 ? 13.189 -11.949 17.421 1.00 31.46 422 ARG A CA 1
ATOM 2939 C C . ARG A 1 393 ? 12.791 -10.510 17.117 1.00 29.69 422 ARG A C 1
ATOM 2940 O O . ARG A 1 393 ? 12.268 -10.208 16.040 1.00 30.64 422 ARG A O 1
ATOM 2948 N N . LEU A 1 394 ? 13.037 -9.635 18.086 1.00 27.01 423 LEU A N 1
ATOM 2949 C CA . LEU A 1 394 ? 12.898 -8.204 17.927 1.00 27.79 423 LEU A CA 1
ATOM 2950 C C . LEU A 1 394 ? 14.017 -7.629 17.058 1.00 28.82 423 LEU A C 1
ATOM 2951 O O . LEU A 1 394 ? 15.085 -8.235 16.923 1.00 28.14 423 LEU A O 1
ATOM 2956 N N . PRO A 1 395 ? 13.809 -6.433 16.492 1.00 28.99 424 PRO A N 1
ATOM 2957 C CA . PRO A 1 395 ? 14.910 -5.765 15.780 1.00 30.04 424 PRO A CA 1
ATOM 2958 C C . PRO A 1 395 ? 16.187 -5.667 16.598 1.00 29.61 424 PRO A C 1
ATOM 2959 O O . PRO A 1 395 ? 17.274 -5.910 16.059 1.00 26.86 424 PRO A O 1
ATOM 2963 N N . THR A 1 396 ? 16.096 -5.338 17.891 1.00 26.15 425 THR A N 1
ATOM 2964 C CA . THR A 1 396 ? 17.307 -5.276 18.702 1.00 25.75 425 THR A CA 1
ATOM 2965 C C . THR A 1 396 ? 17.928 -6.659 18.877 1.00 25.89 425 THR A C 1
ATOM 2966 O O . THR A 1 396 ? 19.142 -6.761 19.101 1.00 26.76 425 THR A O 1
ATOM 2970 N N . ASP A 1 397 ? 17.123 -7.727 18.779 1.00 25.37 426 ASP A N 1
ATOM 2971 C CA . ASP A 1 397 ? 17.658 -9.085 18.885 1.00 26.43 426 ASP A CA 1
ATOM 2972 C C . ASP A 1 397 ? 18.532 -9.464 17.692 1.00 30.06 426 ASP A C 1
ATOM 2973 O O . ASP A 1 397 ? 19.157 -10.531 17.719 1.00 30.00 426 ASP A O 1
ATOM 2978 N N . LEU A 1 398 ? 18.575 -8.639 16.647 1.00 27.23 427 LEU A N 1
ATOM 2979 C CA . LEU A 1 398 ? 19.287 -8.992 15.422 1.00 29.75 427 LEU A CA 1
ATOM 2980 C C . LEU A 1 398 ? 20.716 -8.483 15.418 1.00 33.06 427 LEU A C 1
ATOM 2981 O O . LEU A 1 398 ? 21.459 -8.768 14.471 1.00 34.92 427 LEU A O 1
ATOM 2986 N N . GLY A 1 399 ? 21.124 -7.733 16.442 1.00 29.21 428 GLY A N 1
ATOM 2987 C CA . GLY A 1 399 ? 22.517 -7.388 16.622 1.00 26.47 428 GLY A CA 1
ATOM 2988 C C . GLY A 1 399 ? 23.159 -8.252 17.689 1.00 27.91 428 GLY A C 1
ATOM 2989 O O . GLY A 1 399 ? 22.505 -9.005 18.401 1.00 27.92 428 GLY A O 1
ATOM 2990 N N . LEU A 1 400 ? 24.477 -8.155 17.767 1.00 25.28 429 LEU A N 1
ATOM 2991 C CA . LEU A 1 400 ? 25.185 -8.758 18.880 1.00 27.19 429 LEU A CA 1
ATOM 2992 C C . LEU A 1 400 ? 24.830 -7.990 20.148 1.00 28.31 429 LEU A C 1
ATOM 2993 O O . LEU A 1 400 ? 24.775 -6.751 20.145 1.00 26.82 429 LEU A O 1
ATOM 2998 N N . LYS A 1 401 ? 24.538 -8.723 21.223 1.00 24.04 430 LYS A N 1
ATOM 2999 C CA . LYS A 1 401 ? 23.985 -8.118 22.430 1.00 23.16 430 LYS A CA 1
ATOM 3000 C C . LYS A 1 401 ? 24.861 -8.464 23.633 1.00 24.83 430 LYS A C 1
ATOM 3001 O O . LYS A 1 401 ? 25.700 -9.374 23.580 1.00 26.94 430 LYS A O 1
ATOM 3007 N N . ASP A 1 402 ? 24.670 -7.722 24.740 1.00 22.96 431 ASP A N 1
ATOM 3008 C CA . ASP A 1 402 ? 25.158 -8.184 26.041 1.00 23.61 431 ASP A CA 1
ATOM 3009 C C . ASP A 1 402 ? 24.127 -8.096 27.167 1.00 26.07 431 ASP A C 1
ATOM 3010 O O . ASP A 1 402 ? 24.397 -8.614 28.256 1.00 24.67 431 ASP A O 1
ATOM 3015 N N . THR A 1 403 ? 22.973 -7.468 26.941 1.00 23.41 432 THR A N 1
ATOM 3016 C CA . THR A 1 403 ? 21.888 -7.394 27.922 1.00 25.50 432 THR A CA 1
ATOM 3017 C C . THR A 1 403 ? 20.578 -7.671 27.188 1.00 25.52 432 THR A C 1
ATOM 3018 O O . THR A 1 403 ? 20.257 -6.977 26.221 1.00 25.69 432 THR A O 1
ATOM 3022 N N . VAL A 1 404 ? 19.825 -8.689 27.618 1.00 21.19 433 VAL A N 1
ATOM 3023 C CA . VAL A 1 404 ? 18.611 -9.071 26.908 1.00 21.40 433 VAL A CA 1
ATOM 3024 C C . VAL A 1 404 ? 17.459 -9.197 27.906 1.00 25.17 433 VAL A C 1
ATOM 3025 O O . VAL A 1 404 ? 17.603 -9.821 28.967 1.00 23.61 433 VAL A O 1
ATOM 3029 N N . LEU A 1 405 ? 16.328 -8.588 27.562 1.00 23.34 434 LEU A N 1
ATOM 3030 C CA . LEU A 1 405 ? 15.148 -8.581 28.416 1.00 26.04 434 LEU A CA 1
ATOM 3031 C C . LEU A 1 405 ? 14.365 -9.873 28.217 1.00 25.73 434 LEU A C 1
ATOM 3032 O O . LEU A 1 405 ? 14.057 -10.246 27.081 1.00 25.99 434 LEU A O 1
ATOM 3037 N N . ILE A 1 406 ? 14.053 -10.554 29.317 1.00 22.66 435 ILE A N 1
ATOM 3038 C CA . ILE A 1 406 ? 13.256 -11.783 29.302 1.00 25.15 435 ILE A CA 1
ATOM 3039 C C . ILE A 1 406 ? 12.019 -11.540 30.158 1.00 25.76 435 ILE A C 1
ATOM 3040 O O . ILE A 1 406 ? 12.133 -11.190 31.340 1.00 22.72 435 ILE A O 1
ATOM 3045 N N . TRP A 1 407 ? 10.852 -11.690 29.551 1.00 23.58 436 TRP A N 1
ATOM 3046 C CA . TRP A 1 407 ? 9.551 -11.415 30.137 1.00 27.34 436 TRP A CA 1
ATOM 3047 C C . TRP A 1 407 ? 9.040 -12.628 30.917 1.00 25.30 436 TRP A C 1
ATOM 3048 O O . TRP A 1 407 ? 9.455 -13.761 30.659 1.00 24.92 436 TRP A O 1
ATOM 3059 N N . PRO A 1 408 ? 8.140 -12.420 31.883 1.00 25.88 437 PRO A N 1
ATOM 3060 C CA . PRO A 1 408 ? 7.582 -13.562 32.626 1.00 26.20 437 PRO A CA 1
ATOM 3061 C C . PRO A 1 408 ? 6.885 -14.543 31.691 1.00 28.44 437 PRO A C 1
ATOM 3062 O O . PRO A 1 408 ? 6.085 -14.154 30.840 1.00 27.02 437 PRO 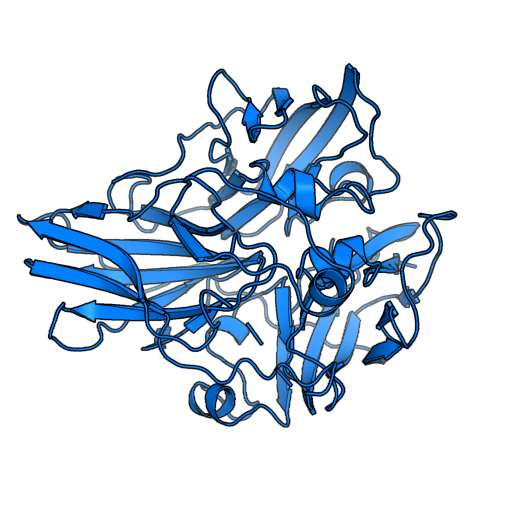A O 1
ATOM 3066 N N . GLY A 1 409 ? 7.215 -15.825 31.848 1.00 30.53 438 GLY A N 1
ATOM 3067 C CA . GLY A 1 409 ? 6.688 -16.866 30.991 1.00 29.74 438 GLY A CA 1
ATOM 3068 C C . GLY A 1 409 ? 7.446 -17.060 29.698 1.00 32.97 438 GLY A C 1
ATOM 3069 O O . GLY A 1 409 ? 7.212 -18.057 29.003 1.00 31.04 438 GLY A O 1
ATOM 3070 N N . GLU A 1 410 ? 8.356 -16.154 29.357 1.00 26.35 439 GLU A N 1
ATOM 3071 C CA . GLU A 1 410 ? 9.026 -16.188 28.069 1.00 27.43 439 GLU A CA 1
ATOM 3072 C C . GLU A 1 410 ? 10.312 -16.991 28.172 1.00 28.70 439 GLU A C 1
ATOM 3073 O O . GLU A 1 410 ? 10.946 -17.053 29.231 1.00 29.84 439 GLU A O 1
ATOM 3079 N N . THR A 1 411 ? 10.686 -17.623 27.065 1.00 27.84 440 THR A N 1
ATOM 3080 C CA . THR A 1 411 ? 11.973 -18.294 26.940 1.00 28.46 440 THR A CA 1
ATOM 3081 C C . THR A 1 411 ? 12.790 -17.576 25.875 1.00 30.52 440 THR A C 1
ATOM 3082 O O . THR A 1 411 ? 12.300 -17.334 24.764 1.00 28.35 440 THR A O 1
ATOM 3086 N N . VAL A 1 412 ? 14.015 -17.197 26.220 1.00 27.65 441 VAL A N 1
ATOM 3087 C CA . VAL A 1 412 ? 14.920 -16.581 25.260 1.00 25.01 441 VAL A CA 1
ATOM 3088 C C . VAL A 1 412 ? 16.146 -17.466 25.153 1.00 27.16 441 VAL A C 1
ATOM 3089 O O . VAL A 1 412 ? 16.796 -17.765 26.163 1.00 27.73 441 VAL A O 1
ATOM 3093 N N . LYS A 1 413 ? 16.451 -17.896 23.936 1.00 27.92 442 LYS A N 1
ATOM 3094 C CA . LYS A 1 413 ? 17.606 -18.734 23.671 1.00 27.53 442 LYS A CA 1
ATOM 3095 C C . LYS A 1 413 ? 18.720 -17.864 23.117 1.00 26.79 442 LYS A C 1
ATOM 3096 O O . LYS A 1 413 ? 18.516 -17.138 22.132 1.00 25.83 442 LYS A O 1
ATOM 3102 N N . ILE A 1 414 ? 19.892 -17.949 23.747 1.00 25.58 443 ILE A N 1
ATOM 3103 C CA . ILE A 1 414 ? 21.074 -17.237 23.303 1.00 25.55 443 ILE A CA 1
ATOM 3104 C C . ILE A 1 414 ? 22.188 -18.254 23.105 1.00 26.33 443 ILE A C 1
ATOM 3105 O O . ILE A 1 414 ? 22.147 -19.369 23.628 1.00 29.89 443 ILE A O 1
ATOM 3110 N N . VAL A 1 415 ? 23.188 -17.856 22.329 1.00 27.15 444 VAL A N 1
ATOM 3111 C CA . VAL A 1 415 ? 24.416 -18.622 22.173 1.00 26.40 444 VAL A CA 1
ATOM 3112 C C . VAL A 1 415 ? 25.558 -17.737 22.638 1.00 25.27 444 VAL A C 1
ATOM 3113 O O . VAL A 1 415 ? 25.584 -16.541 22.330 1.00 26.68 444 VAL A O 1
ATOM 3117 N N . VAL A 1 416 ? 26.474 -18.317 23.409 1.00 26.62 445 VAL A N 1
ATOM 3118 C CA . VAL A 1 416 ? 27.653 -17.628 23.917 1.00 26.56 445 VAL A CA 1
ATOM 3119 C C . VAL A 1 416 ? 28.865 -18.495 23.615 1.00 28.38 445 VAL A C 1
ATOM 3120 O O . VAL A 1 416 ? 28.793 -19.728 23.707 1.00 27.30 445 VAL A O 1
ATOM 3124 N N . ASN A 1 417 ? 29.977 -17.854 23.227 1.00 27.30 446 ASN A N 1
ATOM 3125 C CA . ASN A 1 417 ? 31.256 -18.541 23.059 1.00 28.53 446 ASN A CA 1
ATOM 3126 C C . ASN A 1 417 ? 32.136 -18.261 24.270 1.00 27.60 446 ASN A C 1
ATOM 3127 O O . ASN A 1 417 ? 32.703 -17.174 24.383 1.00 26.90 446 ASN A O 1
ATOM 3132 N N . PHE A 1 418 ? 32.302 -19.254 25.149 1.00 25.00 447 PHE A N 1
ATOM 3133 C CA . PHE A 1 418 ? 33.194 -19.079 26.298 1.00 26.68 447 PHE A CA 1
ATOM 3134 C C . PHE A 1 418 ? 34.624 -19.368 25.846 1.00 30.66 447 PHE A C 1
ATOM 3135 O O . PHE A 1 418 ? 35.163 -20.470 25.997 1.00 31.66 447 PHE A O 1
ATOM 3143 N N . ASP A 1 419 ? 35.236 -18.328 25.290 1.00 30.82 448 ASP A N 1
ATOM 3144 C CA . ASP A 1 419 ? 36.563 -18.395 24.690 1.00 31.35 448 ASP A CA 1
ATOM 3145 C C . ASP A 1 419 ? 37.558 -19.037 25.643 1.00 33.98 448 ASP A C 1
ATOM 3146 O O . ASP A 1 419 ? 37.728 -18.586 26.780 1.00 30.87 448 ASP A O 1
ATOM 3151 N N . ALA A 1 420 ? 38.217 -20.099 25.170 1.00 30.49 449 ALA A N 1
ATOM 3152 C CA . ALA A 1 420 ? 39.132 -20.842 26.028 1.00 33.31 449 ALA A CA 1
ATOM 3153 C C . ALA A 1 420 ? 40.293 -19.986 26.520 1.00 35.86 449 ALA A C 1
ATOM 3154 O O . ALA A 1 420 ? 40.907 -20.324 27.538 1.00 32.18 449 ALA A O 1
ATOM 3156 N N . LYS A 1 421 ? 40.593 -18.872 25.841 1.00 31.13 450 LYS A N 1
ATOM 3157 C CA . LYS A 1 421 ? 41.645 -17.987 26.320 1.00 35.03 450 LYS A CA 1
ATOM 3158 C C . LYS A 1 421 ? 41.302 -17.372 27.670 1.00 35.17 450 LYS A C 1
ATOM 3159 O O . LYS A 1 421 ? 42.194 -16.852 28.346 1.00 33.92 450 LYS A O 1
ATOM 3165 N N . LYS A 1 422 ? 40.037 -17.433 28.086 1.00 32.64 451 LYS A N 1
ATOM 3166 C CA . LYS A 1 422 ? 39.610 -16.898 29.372 1.00 31.53 451 LYS A CA 1
ATOM 3167 C C . LYS A 1 422 ? 39.466 -17.978 30.443 1.00 33.57 451 LYS A C 1
ATOM 3168 O O . LYS A 1 422 ? 38.878 -17.725 31.501 1.00 32.54 451 LYS A O 1
ATOM 3174 N N . ARG A 1 423 ? 40.018 -19.168 30.195 1.00 32.60 452 ARG A N 1
ATOM 3175 C CA . ARG A 1 423 ? 39.972 -20.262 31.159 1.00 34.13 452 ARG A CA 1
ATOM 3176 C C . ARG A 1 423 ? 40.533 -19.830 32.507 1.00 35.58 452 ARG A C 1
ATOM 3177 O O . ARG A 1 423 ? 41.524 -19.102 32.577 1.00 36.80 452 ARG A O 1
ATOM 3185 N N . GLY A 1 424 ? 39.894 -20.281 33.587 1.00 34.71 453 GLY A N 1
ATOM 3186 C CA . GLY A 1 424 ? 40.367 -19.937 34.916 1.00 33.57 453 GLY A CA 1
ATOM 3187 C C . GLY A 1 424 ? 39.926 -18.586 35.435 1.00 33.55 453 GLY A C 1
ATOM 3188 O O . GLY A 1 424 ? 40.374 -18.174 36.511 1.00 35.07 453 GLY A O 1
ATOM 3189 N N . GLN A 1 425 ? 39.067 -17.877 34.716 1.00 29.27 454 GLN A N 1
ATOM 3190 C CA . GLN A 1 425 ? 38.578 -16.575 35.152 1.00 30.61 454 GLN A CA 1
ATOM 3191 C C . GLN A 1 425 ? 37.100 -16.677 35.523 1.00 31.28 454 GLN A C 1
ATOM 3192 O O . GLN A 1 425 ? 36.402 -17.608 35.121 1.00 29.29 454 GLN A O 1
ATOM 3198 N N . LEU A 1 426 ? 36.621 -15.720 36.313 1.00 26.84 455 LEU A N 1
ATOM 3199 C CA . LEU A 1 426 ? 35.209 -15.690 36.693 1.00 31.16 455 LEU A CA 1
ATOM 3200 C C . LEU A 1 426 ? 34.543 -14.470 36.083 1.00 29.15 455 LEU A C 1
ATOM 3201 O O . LEU A 1 426 ? 35.106 -13.373 36.137 1.00 26.98 455 LEU A O 1
ATOM 3206 N N . PHE A 1 427 ? 33.324 -14.651 35.538 1.00 27.18 456 PHE A N 1
ATOM 3207 C CA . PHE A 1 427 ? 32.558 -13.518 35.011 1.00 26.96 456 PHE A CA 1
ATOM 3208 C C . PHE A 1 427 ? 31.129 -13.531 35.542 1.00 26.65 456 PHE A C 1
ATOM 3209 O O . PHE A 1 427 ? 30.438 -14.557 35.447 1.00 27.25 456 PHE A O 1
ATOM 3217 N N . PRO A 1 428 ? 30.670 -12.434 36.132 1.00 25.41 457 PRO A N 1
ATOM 3218 C CA . PRO A 1 428 ? 29.281 -12.371 36.596 1.00 27.08 457 PRO A CA 1
ATOM 3219 C C . PRO A 1 428 ? 28.279 -12.573 35.467 1.00 26.92 457 PRO A C 1
ATOM 3220 O O . PRO A 1 428 ? 28.455 -12.078 34.354 1.00 26.33 457 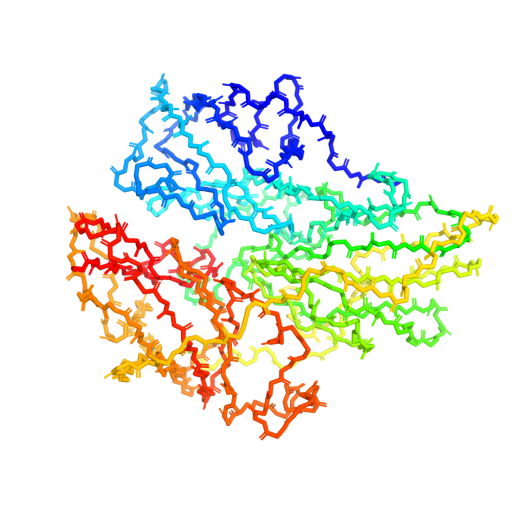PRO A O 1
ATOM 3224 N N . PHE A 1 429 ? 27.218 -13.312 35.779 1.00 24.24 458 PHE A N 1
ATOM 3225 C CA . PHE A 1 429 ? 25.969 -13.332 35.019 1.00 25.71 458 PHE A CA 1
ATOM 3226 C C . PHE A 1 429 ? 24.884 -12.842 35.967 1.00 26.01 458 PHE A C 1
ATOM 3227 O O . PHE A 1 429 ? 24.731 -13.391 37.063 1.00 25.95 458 PHE A O 1
ATOM 3235 N N . HIS A 1 430 ? 24.159 -11.789 35.577 1.00 25.51 459 HIS A N 1
ATOM 3236 C CA . HIS A 1 430 ? 23.258 -11.175 36.543 1.00 23.56 459 HIS A CA 1
ATOM 3237 C C . HIS A 1 430 ? 22.180 -10.358 35.856 1.00 25.48 459 HIS A C 1
ATOM 3238 O O . HIS A 1 430 ? 22.280 -10.007 34.678 1.00 24.33 459 HIS A O 1
ATOM 3245 N N . CYS A 1 431 ? 21.153 -10.040 36.628 1.00 25.33 460 CYS A N 1
ATOM 3246 C CA . CYS A 1 431 ? 20.143 -9.110 36.160 1.00 24.01 460 CYS A CA 1
ATOM 3247 C C . CYS A 1 431 ? 20.645 -7.684 36.304 1.00 26.50 460 CYS A C 1
ATOM 3248 O O . CYS A 1 431 ? 21.291 -7.338 37.303 1.00 25.97 460 CYS A O 1
ATOM 3251 N N . HIS A 1 432 ? 20.355 -6.851 35.301 1.00 24.76 461 HIS A N 1
ATOM 3252 C CA . HIS A 1 432 ? 20.812 -5.476 35.368 1.00 22.86 461 HIS A CA 1
ATOM 3253 C C . HIS A 1 432 ? 19.778 -4.526 35.954 1.00 26.71 461 HIS A C 1
ATOM 3254 O O . HIS A 1 432 ? 19.968 -3.306 35.889 1.00 22.72 461 HIS A O 1
ATOM 3261 N N . ASN A 1 433 ? 18.681 -5.054 36.497 1.00 23.02 462 ASN A N 1
ATOM 3262 C CA . ASN A 1 433 ? 17.885 -4.300 37.460 1.00 24.33 462 ASN A CA 1
ATOM 3263 C C . ASN A 1 433 ? 18.744 -4.173 38.720 1.00 24.20 462 ASN A C 1
ATOM 3264 O O . ASN A 1 433 ? 19.078 -5.177 39.360 1.00 23.36 462 ASN A O 1
ATOM 3269 N N . LEU A 1 434 ? 19.175 -2.956 39.043 1.00 25.03 463 LEU A N 1
ATOM 3270 C CA . LEU A 1 434 ? 20.245 -2.825 40.031 1.00 26.37 463 LEU A CA 1
ATOM 3271 C C . LEU A 1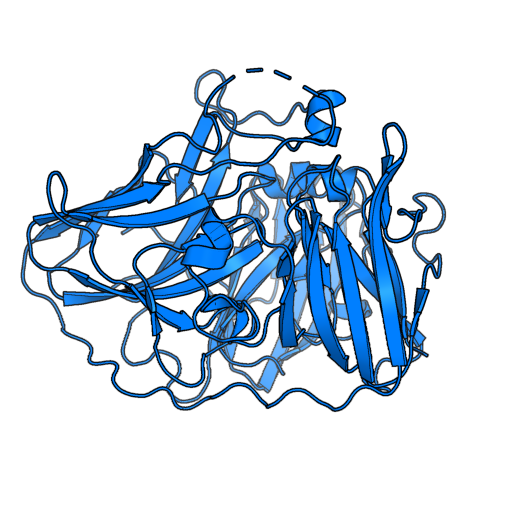 434 ? 19.780 -3.209 41.432 1.00 24.37 463 LEU A C 1
ATOM 3272 O O . LEU A 1 434 ? 20.601 -3.607 42.263 1.00 26.10 463 LEU A O 1
ATOM 3277 N N . GLU A 1 435 ? 18.485 -3.111 41.715 1.00 23.88 464 GLU A N 1
ATOM 3278 C CA . GLU A 1 435 ? 17.975 -3.628 42.989 1.00 25.05 464 GLU A CA 1
ATOM 3279 C C . GLU A 1 435 ? 18.044 -5.150 43.023 1.00 25.78 464 GLU A C 1
ATOM 3280 O O . GLU A 1 435 ? 18.410 -5.744 44.047 1.00 26.41 464 GLU A O 1
ATOM 3286 N N . HIS A 1 436 ? 17.705 -5.800 41.908 1.00 25.56 465 HIS A N 1
ATOM 3287 C CA . HIS A 1 436 ? 17.881 -7.249 41.823 1.00 25.78 465 HIS A CA 1
ATOM 3288 C C . HIS A 1 436 ? 19.358 -7.623 41.957 1.00 27.65 465 HIS A C 1
ATOM 3289 O O . HIS A 1 436 ? 19.710 -8.604 42.629 1.00 25.79 465 HIS A O 1
ATOM 3296 N N . GLU A 1 437 ? 20.237 -6.843 41.319 1.00 25.38 466 GLU A N 1
ATOM 3297 C CA . GLU A 1 437 ? 21.663 -7.114 41.376 1.00 24.54 466 GLU A CA 1
ATOM 3298 C C . GLU A 1 437 ? 22.202 -6.946 42.787 1.00 26.28 466 GLU A C 1
ATOM 3299 O O . GLU A 1 437 ? 22.859 -7.847 43.313 1.00 26.73 466 GLU A O 1
ATOM 3305 N N . ASP A 1 438 ? 21.945 -5.785 43.413 1.00 25.97 467 ASP A N 1
ATOM 3306 C CA . ASP A 1 438 ? 22.369 -5.582 44.800 1.00 28.65 467 ASP A CA 1
ATOM 3307 C C . ASP A 1 438 ? 21.727 -6.600 45.733 1.00 31.54 467 ASP A C 1
ATOM 3308 O O . ASP A 1 438 ? 22.349 -7.017 46.719 1.00 31.80 467 ASP A O 1
ATOM 3313 N N . GLY A 1 439 ? 20.499 -7.026 45.425 1.00 29.89 468 GLY A N 1
ATOM 3314 C CA . GLY A 1 439 ? 19.834 -8.089 46.156 1.00 28.82 468 GLY A CA 1
ATOM 3315 C C . GLY A 1 439 ? 20.384 -9.479 45.912 1.00 30.50 468 GLY A C 1
ATOM 3316 O O . GLY A 1 439 ? 19.894 -10.433 46.518 1.00 30.55 468 GLY A O 1
ATOM 3317 N N . GLY A 1 440 ? 21.390 -9.641 45.053 1.00 28.52 469 GLY A N 1
ATOM 3318 C CA . GLY A 1 440 ? 22.042 -10.923 44.903 1.00 26.77 469 GLY A CA 1
ATOM 3319 C C . GLY A 1 440 ? 21.677 -11.720 43.667 1.00 26.47 469 GLY A C 1
ATOM 3320 O O . GLY A 1 440 ? 22.090 -12.877 43.558 1.00 26.60 469 GLY A O 1
ATOM 3321 N N . MET A 1 441 ? 20.930 -11.145 42.725 1.00 25.69 470 MET A N 1
ATOM 3322 C CA . MET A 1 441 ? 20.565 -11.877 41.515 1.00 25.84 470 MET A CA 1
ATOM 3323 C C . MET A 1 441 ? 21.756 -11.834 40.561 1.00 26.57 470 MET A C 1
ATOM 3324 O O . MET A 1 441 ? 21.736 -11.184 39.515 1.00 27.66 470 MET A O 1
ATOM 3329 N N . MET A 1 442 ? 22.805 -12.563 40.946 1.00 24.21 471 MET A N 1
ATOM 3330 C CA . MET A 1 442 ? 24.092 -12.535 40.263 1.00 24.01 471 MET A CA 1
ATOM 3331 C C . MET A 1 442 ? 24.844 -13.780 40.674 1.00 26.27 471 MET A C 1
ATOM 3332 O O . MET A 1 442 ? 24.897 -14.098 41.865 1.00 27.79 471 MET A O 1
ATOM 3337 N N . ILE A 1 443 ? 25.423 -14.476 39.697 1.00 26.08 472 ILE A N 1
ATOM 3338 C CA . ILE A 1 443 ? 26.205 -15.677 39.938 1.00 27.22 472 ILE A CA 1
ATOM 3339 C C . ILE A 1 443 ? 27.496 -15.578 39.142 1.00 29.22 472 ILE A C 1
ATOM 3340 O O . ILE A 1 443 ? 27.589 -14.842 38.158 1.00 27.70 472 ILE A O 1
ATOM 3345 N N . ASN A 1 444 ? 28.498 -16.347 39.576 1.00 29.64 473 ASN A N 1
ATOM 3346 C CA . ASN A 1 444 ? 29.770 -16.413 38.872 1.00 23.74 473 ASN A CA 1
ATOM 3347 C C . ASN A 1 444 ? 29.728 -17.498 37.808 1.00 28.99 473 ASN A C 1
ATOM 3348 O O . ASN A 1 444 ? 29.389 -18.653 38.099 1.00 29.70 473 ASN A O 1
ATOM 3353 N N . ILE A 1 445 ? 30.118 -17.137 36.594 1.00 26.43 474 ILE A N 1
ATOM 3354 C CA . ILE A 1 445 ? 30.360 -18.091 35.521 1.00 26.61 474 ILE A CA 1
ATOM 3355 C C . ILE A 1 445 ? 31.856 -18.374 35.502 1.00 31.14 474 ILE A C 1
ATOM 3356 O O . ILE A 1 445 ? 32.669 -17.462 35.294 1.00 30.42 474 ILE A O 1
ATOM 3361 N N . ALA A 1 446 ? 32.232 -19.630 35.729 1.00 31.42 475 ALA A N 1
ATOM 3362 C CA . ALA A 1 446 ? 33.638 -20.021 35.809 1.00 31.32 475 ALA A CA 1
ATOM 3363 C C . ALA A 1 446 ? 34.006 -20.708 34.500 1.00 33.90 475 ALA A C 1
ATOM 3364 O O . ALA A 1 446 ? 33.488 -21.789 34.195 1.00 33.63 475 ALA A O 1
ATOM 3366 N N . VAL A 1 447 ? 34.887 -20.080 33.722 1.00 28.63 476 VAL A N 1
ATOM 3367 C CA . VAL A 1 447 ? 35.271 -20.633 32.430 1.00 30.70 476 VAL A CA 1
ATOM 3368 C C . VAL A 1 447 ? 36.351 -21.679 32.658 1.00 33.67 476 VAL A C 1
ATOM 3369 O O . VAL A 1 447 ? 37.329 -21.430 33.370 1.00 32.52 476 VAL A O 1
ATOM 3373 N N . LYS A 1 448 ? 36.159 -22.852 32.077 1.00 35.33 477 LYS A N 1
ATOM 3374 C CA . LYS A 1 448 ? 37.116 -23.950 32.202 1.00 39.70 477 LYS A CA 1
ATOM 3375 C C . LYS A 1 448 ? 37.719 -24.261 30.833 1.00 44.34 477 LYS A C 1
ATOM 3376 O O . LYS A 1 448 ? 37.338 -23.660 29.812 1.00 42.65 477 LYS A O 1
#

CATH classification: 2.60.40.420 (+2 more: 2.60.40.420, 2.60.40.420)

Secondary structure (DSSP, 8-state):
---PPEES---EEEEETTEEEETTEESPEEEEETT-EEEEEEEE-SSS-B-EEEET----TTTTT-GGG-B-TT-EEEEEEE--SPSEEEEEEE--TTTHHHHHHTT--EEEEEE-TTTTTT--BTTTEEEEEEEEE-EETTEE-----HHHHHH----SEEEETTEET-EEEEEEEEEEEEEEE--SS--EEEEEEETTSPEEPEEEEEETTEEEEEEEEES-EEE-TT-EEEEEEEE-SEEEEEEE--------S-----TTS-EEEEEEEEEEE---------S-PPPPPPPPSEEEEEEEEEETTEEEETTB---TT-TT---EEE-EEEEEEEEE-SSS--EEEEESSS-BEEEEEES--HHHHTT--STT---GGGGS-BSEEEE-TT-EEEEEEEE-GGGTT-EEEEEESSHHHHHTT-EEEEEE-

Foldseek 3Di:
DDAAAEDAQQAEWEQDLQEIADPRGHQHAHEEEQFDKHKYKYAYQYQAWKDKAFAPFQDFCLQNPQLVPTDHHGDMHIHIDTGNFDFDKTKIAIDHFLCGLSSLLSHHMHIYGYDYDCQCLPDDYPAQEDEWAKEAAADDVHDGDDDDDLVCLQQFDGHQFIATNNHGQAEAEHAFAKHKYKYFHSYLWFKFWKWKAAVVGGTFWWFWAAKHRTGAQFTDTDGIDIHTHGIIIITMTGDHAHKMFIKGAADDQLQLQPVNHDSRHIDTNYMYHYHHHDDYRDDGGDDQHADDFDDADEEAEWEFHCDPSATEINNHFADPVCSPDAPAEDEFKYKYWYAYAQNGGKFFKFKPNWWKQWDAKDPDDVVQQVQADDPRSHHPNNRGTGGTHIAGHGMIIIIMIGLDLVNAQGWIKIATSSNSNRSSTRIHIYHYD

B-factor: mean 35.29, std 10.09, range [18.9, 101.68]